Protein AF-0000000080837622 (afdb_homodimer)

Nearest PDB structures (foldseek):
  8ide-assembly1_B  TM=8.939E-01  e=3.812E-19  Pandoravirus salinus
  8ide-assembly1_A  TM=8.794E-01  e=2.009E-17  Pandoravirus salinus
  3dbh-assembly1_C  TM=8.731E-01  e=9.659E-10  Homo sapiens
  1tt5-assembly2_C  TM=8.627E-01  e=1.672E-09  Homo sapiens
  3dbl-assembly3_E  TM=7.965E-01  e=8.044E-10  Homo sapiens

pLDDT: mean 95.87, std 9.24, range [47.38, 99.0]

Organism: Fusobacterium vincentii (NCBI:txid155615)

Structure (mmCIF, N/CA/C/O backbone):
data_AF-0000000080837622-model_v1
#
loop_
_entity.id
_entity.type
_entity.pdbx_description
1 polymer 'ThiF family adenylyltransferase'
#
loop_
_atom_site.group_PDB
_atom_site.id
_atom_site.type_symbol
_atom_site.label_atom_id
_atom_site.label_alt_id
_atom_site.label_comp_id
_atom_site.label_asym_id
_atom_site.label_entity_id
_atom_site.label_seq_id
_atom_site.pdbx_PDB_ins_code
_atom_site.Cartn_x
_atom_site.Cartn_y
_atom_site.Cartn_z
_atom_site.occupancy
_atom_site.B_iso_or_equiv
_atom_site.auth_seq_id
_atom_site.auth_comp_id
_atom_site.auth_asym_id
_atom_site.auth_atom_id
_atom_site.pdbx_PDB_model_num
ATOM 1 N N . MET A 1 1 ? -20.75 8.914 -7.281 1 78.5 1 MET A N 1
ATOM 2 C CA . MET A 1 1 ? -20.172 8.602 -5.98 1 78.5 1 MET A CA 1
ATOM 3 C C . MET A 1 1 ? -19.578 7.199 -5.973 1 78.5 1 MET A C 1
ATOM 5 O O . MET A 1 1 ? -20.219 6.25 -6.426 1 78.5 1 MET A O 1
ATOM 9 N N . PHE A 1 2 ? -18.297 7.012 -5.652 1 94.56 2 PHE A N 1
ATOM 10 C CA . PHE A 1 2 ? -17.641 5.719 -5.773 1 94.56 2 PHE A CA 1
ATOM 11 C C . PHE A 1 2 ? -17.281 5.16 -4.398 1 94.56 2 PHE A C 1
ATOM 13 O O . PHE A 1 2 ? -16.406 4.312 -4.273 1 94.56 2 PHE A O 1
ATOM 20 N N . LEU A 1 3 ? -18.062 5.555 -3.404 1 96.19 3 LEU A N 1
ATOM 21 C CA . LEU A 1 3 ? -17.688 5.223 -2.035 1 96.19 3 LEU A CA 1
ATOM 22 C C . LEU A 1 3 ? -18.656 4.203 -1.438 1 96.19 3 LEU A C 1
ATOM 24 O O . LEU A 1 3 ? -18.766 4.098 -0.216 1 96.19 3 LEU A O 1
ATOM 28 N N . GLN A 1 4 ? -19.312 3.471 -2.281 1 94.25 4 GLN A N 1
ATOM 29 C CA . GLN A 1 4 ? -20.328 2.531 -1.816 1 94.25 4 GLN A CA 1
ATOM 30 C C . GLN A 1 4 ? -19.734 1.498 -0.868 1 94.25 4 GLN A C 1
ATOM 32 O O . GLN A 1 4 ? -20.281 1.233 0.202 1 94.25 4 GLN A O 1
ATOM 37 N N . ARG A 1 5 ? -18.594 0.942 -1.232 1 95.44 5 ARG A N 1
ATOM 38 C CA . ARG A 1 5 ? -17.969 -0.094 -0.414 1 95.44 5 ARG A CA 1
ATOM 39 C C . ARG A 1 5 ? -17.406 0.494 0.874 1 95.44 5 ARG A C 1
ATOM 41 O O . ARG A 1 5 ? -17.406 -0.163 1.918 1 95.44 5 ARG A O 1
ATOM 48 N N . THR A 1 6 ? -16.922 1.707 0.803 1 97.5 6 THR A N 1
ATOM 49 C CA . THR A 1 6 ? -16.453 2.396 1.996 1 97.5 6 THR A CA 1
ATOM 50 C C . THR A 1 6 ? -17.594 2.662 2.963 1 97.5 6 THR A C 1
ATOM 52 O O . THR A 1 6 ? -17.453 2.469 4.172 1 97.5 6 THR A O 1
ATOM 55 N N . GLU A 1 7 ? -18.703 3.045 2.439 1 96.31 7 GLU A N 1
ATOM 56 C CA . GLU A 1 7 ? -19.875 3.365 3.242 1 96.31 7 GLU A CA 1
ATOM 57 C C . GLU A 1 7 ? -20.375 2.145 4.012 1 96.31 7 GLU A C 1
ATOM 59 O O . GLU A 1 7 ? -20.828 2.266 5.148 1 96.31 7 GLU A O 1
ATOM 64 N N . LEU A 1 8 ? -20.281 1.002 3.402 1 95 8 LEU A N 1
ATOM 65 C CA . LEU A 1 8 ? -20.672 -0.233 4.066 1 95 8 LEU A CA 1
ATOM 66 C C . LEU A 1 8 ? -19.812 -0.486 5.301 1 95 8 LEU A C 1
ATOM 68 O O . LEU A 1 8 ? -20.266 -1.119 6.258 1 95 8 LEU A O 1
ATOM 72 N N . LEU A 1 9 ? -18.672 0.084 5.281 1 96.62 9 LEU A N 1
ATOM 73 C CA . LEU A 1 9 ? -17.719 -0.195 6.344 1 96.62 9 LEU A CA 1
ATOM 74 C C . LEU A 1 9 ? -17.812 0.843 7.457 1 96.62 9 LEU A C 1
ATOM 76 O O . LEU A 1 9 ? -17.766 0.498 8.641 1 96.62 9 LEU A O 1
ATOM 80 N N . ILE A 1 10 ? -18 2.156 7.043 1 97.44 10 ILE A N 1
ATOM 81 C CA . ILE A 1 10 ? -17.844 3.178 8.07 1 97.44 10 ILE A CA 1
ATOM 82 C C . ILE A 1 10 ? -19.156 3.953 8.227 1 97.44 10 ILE A C 1
ATOM 84 O O . ILE A 1 10 ? -19.297 4.766 9.148 1 97.44 10 ILE A O 1
ATOM 88 N N . GLY A 1 11 ? -20.094 3.777 7.375 1 95.56 11 GLY A N 1
ATOM 89 C CA . GLY A 1 11 ? -21.406 4.398 7.48 1 95.56 11 GLY A CA 1
ATOM 90 C C . GLY A 1 11 ? -21.5 5.727 6.75 1 95.56 11 GLY A C 1
ATOM 91 O O . GLY A 1 11 ? -20.484 6.379 6.516 1 95.56 11 GLY A O 1
ATOM 92 N N . SER A 1 12 ? -22.703 6.145 6.477 1 96.06 12 SER A N 1
ATOM 93 C CA . SER A 1 12 ? -22.953 7.352 5.695 1 96.06 12 SER A CA 1
ATOM 94 C C . SER A 1 12 ? -22.531 8.602 6.453 1 96.06 12 SER A C 1
ATOM 96 O O . SER A 1 12 ? -22.047 9.562 5.852 1 96.06 12 SER A O 1
ATOM 98 N N . ASP A 1 13 ? -22.734 8.586 7.727 1 97.38 13 ASP A N 1
ATOM 99 C CA . ASP A 1 13 ? -22.344 9.734 8.539 1 97.38 13 ASP A CA 1
ATOM 100 C C . ASP A 1 13 ? -20.844 10.016 8.422 1 97.38 13 ASP A C 1
ATOM 102 O O . ASP A 1 13 ? -20.438 11.172 8.297 1 97.38 13 ASP A O 1
ATOM 106 N N . ASN A 1 14 ? -20.141 8.984 8.414 1 98.12 14 ASN A N 1
ATOM 107 C CA . ASN A 1 14 ? -18.688 9.148 8.344 1 98.12 14 ASN A CA 1
ATOM 108 C C . ASN A 1 14 ? -18.234 9.539 6.941 1 98.12 14 ASN A C 1
ATOM 110 O O . ASN A 1 14 ? -17.25 10.266 6.781 1 98.12 14 ASN A O 1
ATOM 114 N N . ILE A 1 15 ? -18.953 9.07 5.945 1 98.19 15 ILE A N 1
ATOM 115 C CA . ILE A 1 15 ? -18.672 9.523 4.586 1 98.19 15 ILE A CA 1
ATOM 116 C C . ILE A 1 15 ? -18.859 11.039 4.504 1 98.19 15 ILE A C 1
ATOM 118 O O . ILE A 1 15 ? -18.031 11.742 3.91 1 98.19 15 ILE A O 1
ATOM 122 N N . GLU A 1 16 ? -19.859 11.508 5.109 1 98.38 16 GLU A N 1
ATOM 123 C CA . GLU A 1 16 ? -20.125 12.945 5.117 1 98.38 16 GLU A CA 1
ATOM 124 C C . GLU A 1 16 ? -19.062 13.695 5.895 1 98.38 16 GLU A C 1
ATOM 126 O O . GLU A 1 16 ? -18.609 14.766 5.469 1 98.38 16 GLU A O 1
ATOM 131 N N . LYS A 1 17 ? -18.672 13.125 6.988 1 98.69 17 LYS A N 1
ATOM 132 C CA . LYS A 1 17 ? -17.609 13.742 7.766 1 98.69 17 LYS A CA 1
ATOM 133 C C . LYS A 1 17 ? -16.328 13.875 6.934 1 98.69 17 LYS A C 1
ATOM 135 O O . LYS A 1 17 ? -15.688 14.93 6.941 1 98.69 17 LYS A O 1
ATOM 140 N N . LEU A 1 18 ? -16 12.875 6.25 1 98.81 18 LEU A N 1
ATOM 141 C CA . LEU A 1 18 ? -14.797 12.891 5.426 1 98.81 18 LEU A CA 1
ATOM 142 C C . LEU A 1 18 ? -14.914 13.914 4.297 1 98.81 18 LEU A C 1
ATOM 144 O O . LEU A 1 18 ? -13.961 14.641 4.008 1 98.81 18 LEU A O 1
ATOM 148 N N . LYS A 1 19 ? -16 13.945 3.693 1 98.5 19 LYS A N 1
ATOM 149 C CA . LYS A 1 19 ? -16.266 14.883 2.602 1 98.5 19 LYS A CA 1
ATOM 150 C C . LYS A 1 19 ? -16.047 16.328 3.049 1 98.5 19 LYS A C 1
ATOM 152 O O . LYS A 1 19 ? -15.594 17.156 2.264 1 98.5 19 LYS A O 1
ATOM 157 N N . ASN A 1 20 ? -16.25 16.547 4.277 1 98.56 20 ASN A N 1
ATOM 158 C CA . ASN A 1 20 ? -16.188 17.906 4.805 1 98.56 20 ASN A CA 1
ATOM 159 C C . ASN A 1 20 ? -14.867 18.172 5.523 1 98.56 20 ASN A C 1
ATOM 161 O O . ASN A 1 20 ? -14.625 19.281 6.004 1 98.56 20 ASN A O 1
ATOM 165 N N . SER A 1 21 ? -14.078 17.219 5.617 1 98.81 21 SER A N 1
ATOM 166 C CA . SER A 1 21 ? -12.812 17.344 6.332 1 98.81 21 SER A CA 1
ATOM 167 C C . SER A 1 21 ? -11.734 17.953 5.434 1 98.81 21 SER A C 1
ATOM 169 O O . SER A 1 21 ? -11.766 17.781 4.215 1 98.81 21 SER A O 1
ATOM 171 N N . ASN A 1 22 ? -10.828 18.688 6.066 1 98.88 22 ASN A N 1
ATOM 172 C CA . ASN A 1 22 ? -9.711 19.359 5.414 1 98.88 22 ASN A CA 1
ATOM 173 C C . ASN A 1 22 ? -8.367 18.812 5.914 1 98.88 22 ASN A C 1
ATOM 175 O O . ASN A 1 22 ? -8.008 19.031 7.074 1 98.88 22 ASN A O 1
ATOM 179 N N . VAL A 1 23 ? -7.648 18.141 5 1 98.94 23 VAL A N 1
ATOM 180 C CA . VAL A 1 23 ? -6.387 17.516 5.367 1 98.94 23 VAL A CA 1
ATOM 181 C C . VAL A 1 23 ? -5.254 18.094 4.523 1 98.94 23 VAL A C 1
ATOM 183 O O . VAL A 1 23 ? -5.426 18.344 3.33 1 98.94 23 VAL A O 1
ATOM 186 N N . ILE A 1 24 ? -4.09 18.344 5.121 1 99 24 ILE A N 1
ATOM 187 C CA . ILE A 1 24 ? -2.906 18.781 4.383 1 99 24 ILE A CA 1
ATOM 188 C C . ILE A 1 24 ? -1.795 17.734 4.551 1 99 24 ILE A C 1
ATOM 190 O O . ILE A 1 24 ? -1.543 17.266 5.664 1 99 24 ILE A O 1
ATOM 194 N N . VAL A 1 25 ? -1.208 17.344 3.443 1 99 25 VAL A N 1
ATOM 195 C CA . VAL A 1 25 ? -0.14 16.344 3.434 1 99 25 VAL A CA 1
ATOM 196 C C . VAL A 1 25 ? 1.164 16.984 2.973 1 99 25 VAL A C 1
ATOM 198 O O . VAL A 1 25 ? 1.236 17.547 1.873 1 99 25 VAL A O 1
ATOM 201 N N . PHE A 1 26 ? 2.209 16.891 3.822 1 98.94 26 PHE A N 1
ATOM 202 C CA . PHE A 1 26 ? 3.535 17.391 3.488 1 98.94 26 PHE A CA 1
ATOM 203 C C . PHE A 1 26 ? 4.453 16.25 3.041 1 98.94 26 PHE A C 1
ATOM 205 O O . PHE A 1 26 ? 4.75 15.352 3.818 1 98.94 26 PHE A O 1
ATOM 212 N N . GLY A 1 27 ? 4.984 16.344 1.796 1 98.81 27 GLY A N 1
ATOM 213 C CA . GLY A 1 27 ? 5.801 15.297 1.208 1 98.81 27 GLY A CA 1
ATOM 214 C C . GLY A 1 27 ? 5.008 14.336 0.347 1 98.81 27 GLY A C 1
ATOM 215 O O . GLY A 1 27 ? 4.02 13.758 0.804 1 98.81 27 GLY A O 1
ATOM 216 N N . LEU A 1 28 ? 5.516 14.133 -0.893 1 98.81 28 LEU A N 1
ATOM 217 C CA . LEU A 1 28 ? 4.793 13.273 -1.824 1 98.81 28 LEU A CA 1
ATOM 218 C C . LEU A 1 28 ? 5.703 12.172 -2.359 1 98.81 28 LEU A C 1
ATOM 220 O O . LEU A 1 28 ? 5.586 11.773 -3.52 1 98.81 28 LEU A O 1
ATOM 224 N N . GLY A 1 29 ? 6.664 11.75 -1.532 1 98.25 29 GLY A N 1
ATOM 225 C CA . GLY A 1 29 ? 7.496 10.617 -1.888 1 98.25 29 GLY A CA 1
ATOM 226 C C . GLY A 1 29 ? 6.773 9.289 -1.771 1 98.25 29 GLY A C 1
ATOM 227 O O . GLY A 1 29 ? 5.582 9.195 -2.08 1 98.25 29 GLY A O 1
ATOM 228 N N . GLY A 1 30 ? 7.531 8.242 -1.41 1 98.56 30 GLY A N 1
ATOM 229 C CA . GLY A 1 30 ? 6.969 6.906 -1.289 1 98.56 30 GLY A CA 1
ATOM 230 C C . GLY A 1 30 ? 5.902 6.805 -0.215 1 98.56 30 GLY A C 1
ATOM 231 O O . GLY A 1 30 ? 4.938 6.051 -0.361 1 98.56 30 GLY A O 1
ATOM 232 N N . VAL A 1 31 ? 6.059 7.57 0.816 1 98.88 31 VAL A N 1
ATOM 233 C CA . VAL A 1 31 ? 5.125 7.539 1.938 1 98.88 31 VAL A CA 1
ATOM 234 C C . VAL A 1 31 ? 3.951 8.477 1.663 1 98.88 31 VAL A C 1
ATOM 236 O O . VAL A 1 31 ? 2.799 8.039 1.617 1 98.88 31 VAL A O 1
ATOM 239 N N . GLY A 1 32 ? 4.246 9.68 1.389 1 98.94 32 GLY A N 1
ATOM 240 C CA . GLY A 1 32 ? 3.211 10.68 1.211 1 98.94 32 GLY A CA 1
ATOM 241 C C . GLY A 1 32 ? 2.34 10.438 -0.005 1 98.94 32 GLY A C 1
ATOM 242 O O . GLY A 1 32 ? 1.136 10.695 0.024 1 98.94 32 GLY A O 1
ATOM 243 N N . GLY A 1 33 ? 2.963 9.977 -1.055 1 98.88 33 GLY A N 1
ATOM 244 C CA . GLY A 1 33 ? 2.186 9.625 -2.232 1 98.88 33 GLY A CA 1
ATOM 245 C C . GLY A 1 33 ? 1.138 8.562 -1.96 1 98.88 33 GLY A C 1
ATOM 246 O O . GLY A 1 33 ? -0.008 8.688 -2.398 1 98.88 33 GLY A O 1
ATOM 247 N N . ALA A 1 34 ? 1.541 7.547 -1.244 1 98.94 34 ALA A N 1
ATOM 248 C CA . ALA A 1 34 ? 0.615 6.477 -0.887 1 98.94 34 ALA A CA 1
ATOM 249 C C . ALA A 1 34 ? -0.464 6.98 0.067 1 98.94 34 ALA A C 1
ATOM 251 O O . ALA A 1 34 ? -1.616 6.543 -0.004 1 98.94 34 ALA A O 1
ATOM 252 N N . THR A 1 35 ? -0.105 7.852 0.961 1 99 35 THR A N 1
ATOM 253 C CA . THR A 1 35 ? -1.07 8.453 1.873 1 99 35 THR A CA 1
ATOM 254 C C . THR A 1 35 ? -2.156 9.195 1.098 1 99 35 THR A C 1
ATOM 256 O O . THR A 1 35 ? -3.348 8.977 1.326 1 99 35 THR A O 1
ATOM 259 N N . VAL A 1 36 ? -1.725 9.992 0.187 1 99 36 VAL A N 1
ATOM 260 C CA . VAL A 1 36 ? -2.637 10.797 -0.619 1 99 36 VAL A CA 1
ATOM 261 C C . VAL A 1 36 ? -3.562 9.883 -1.419 1 99 36 VAL A C 1
ATOM 263 O O . VAL A 1 36 ? -4.777 10.094 -1.456 1 99 36 VAL A O 1
ATOM 266 N N . GLU A 1 37 ? -2.963 8.875 -2.004 1 98.94 37 GLU A N 1
ATOM 267 C CA . GLU A 1 37 ? -3.74 7.887 -2.744 1 98.94 37 GLU A CA 1
ATOM 268 C C . GLU A 1 37 ? -4.867 7.316 -1.887 1 98.94 37 GLU A C 1
ATOM 270 O O . GLU A 1 37 ? -6.016 7.258 -2.322 1 98.94 37 GLU A O 1
ATOM 275 N N . ALA A 1 38 ? -4.539 6.949 -0.725 1 98.94 38 ALA A N 1
ATOM 276 C CA . ALA A 1 38 ? -5.496 6.297 0.166 1 98.94 38 ALA A CA 1
ATOM 277 C C . ALA A 1 38 ? -6.559 7.277 0.65 1 98.94 38 ALA A C 1
ATOM 279 O O . ALA A 1 38 ? -7.738 6.934 0.736 1 98.94 38 ALA A O 1
ATOM 280 N N . LEU A 1 39 ? -6.16 8.477 0.978 1 98.94 39 LEU A N 1
ATOM 281 C CA . LEU A 1 39 ? -7.098 9.484 1.47 1 98.94 39 LEU A CA 1
ATOM 282 C C . LEU A 1 39 ? -8.125 9.828 0.402 1 98.94 39 LEU A C 1
ATOM 284 O O . LEU A 1 39 ? -9.328 9.898 0.69 1 98.94 39 LEU A O 1
ATOM 288 N N . VAL A 1 40 ? -7.641 10.008 -0.808 1 98.94 40 VAL A N 1
ATOM 289 C CA . VAL A 1 40 ? -8.516 10.367 -1.916 1 98.94 40 VAL A CA 1
ATOM 290 C C . VAL A 1 40 ? -9.547 9.266 -2.143 1 98.94 40 VAL A C 1
ATOM 292 O O . VAL A 1 40 ? -10.742 9.539 -2.252 1 98.94 40 VAL A O 1
ATOM 295 N N . ARG A 1 41 ? -9.102 8.094 -2.121 1 98.94 41 ARG A N 1
ATOM 296 C CA . ARG A 1 41 ? -9.969 6.957 -2.4 1 98.94 41 ARG A CA 1
ATOM 297 C C . ARG A 1 41 ? -10.898 6.68 -1.227 1 98.94 41 ARG A C 1
ATOM 299 O O . ARG A 1 41 ? -11.945 6.039 -1.393 1 98.94 41 ARG A O 1
ATOM 306 N N . ALA A 1 42 ? -10.523 7.168 -0.052 1 98.75 42 ALA A N 1
ATOM 307 C CA . ALA A 1 42 ? -11.359 6.977 1.13 1 98.75 42 ALA A CA 1
ATOM 308 C C . ALA A 1 42 ? -12.484 8.008 1.182 1 98.75 42 ALA A C 1
ATOM 310 O O . ALA A 1 42 ? -13.438 7.855 1.944 1 98.75 42 ALA A O 1
ATOM 311 N N . GLY A 1 43 ? -12.281 9.125 0.418 1 98.62 43 GLY A N 1
ATOM 312 C CA . GLY A 1 43 ? -13.398 10.047 0.322 1 98.62 43 GLY A CA 1
ATOM 313 C C . GLY A 1 43 ? -13.141 11.383 0.998 1 98.62 43 GLY A C 1
ATOM 314 O O . GLY A 1 43 ? -14.07 12.117 1.318 1 98.62 43 GLY A O 1
ATOM 315 N N . ILE A 1 44 ? -11.906 11.688 1.263 1 98.81 44 ILE A N 1
ATOM 316 C CA . ILE A 1 44 ? -11.602 13.023 1.762 1 98.81 44 ILE A CA 1
ATOM 317 C C . ILE A 1 44 ? -12.094 14.07 0.764 1 98.81 44 ILE A C 1
ATOM 319 O O . ILE A 1 44 ? -11.883 13.938 -0.443 1 98.81 44 ILE A O 1
ATOM 323 N N . GLY A 1 45 ? -12.695 15.133 1.286 1 98.69 45 GLY A N 1
ATOM 324 C CA . GLY A 1 45 ? -13.297 16.109 0.389 1 98.69 45 GLY A CA 1
ATOM 325 C C . GLY A 1 45 ? -12.391 17.281 0.087 1 98.69 45 GLY A C 1
ATOM 326 O O . GLY A 1 45 ? -12.484 17.891 -0.983 1 98.69 45 GLY A O 1
ATOM 327 N N . ASN A 1 46 ? -11.633 17.688 1.068 1 98.94 46 ASN A N 1
ATOM 328 C CA . ASN A 1 46 ? -10.688 18.797 0.932 1 98.94 46 ASN A CA 1
ATOM 329 C C . ASN A 1 46 ? -9.266 18.344 1.246 1 98.94 46 ASN A C 1
ATOM 331 O O . ASN A 1 46 ? -8.984 17.859 2.344 1 98.94 46 ASN A O 1
ATOM 335 N N . LEU A 1 47 ? -8.391 18.562 0.271 1 98.94 47 LEU A N 1
ATOM 336 C CA . LEU A 1 47 ? -7.031 18.062 0.397 1 98.94 47 LEU A CA 1
ATOM 337 C C . LEU A 1 47 ? -6.02 19.094 -0.099 1 98.94 47 LEU A C 1
ATOM 339 O O . LEU A 1 47 ? -6.211 19.688 -1.156 1 98.94 47 LEU A O 1
ATOM 343 N N . SER A 1 48 ? -5.016 19.359 0.7 1 98.94 48 SER A N 1
ATOM 344 C CA . SER A 1 48 ? -3.85 20.141 0.288 1 98.94 48 SER A CA 1
ATOM 345 C C . SER A 1 48 ? -2.598 19.266 0.242 1 98.94 48 SER A C 1
ATOM 347 O O . SER A 1 48 ? -2.367 18.453 1.142 1 98.94 48 SER A O 1
ATOM 349 N N . ILE A 1 49 ? -1.874 19.422 -0.853 1 98.94 49 ILE A N 1
ATOM 350 C CA . ILE A 1 49 ? -0.646 18.641 -0.994 1 98.94 49 ILE A CA 1
ATOM 351 C C . ILE A 1 49 ? 0.545 19.578 -1.146 1 98.94 49 ILE A C 1
ATOM 353 O O . ILE A 1 49 ? 0.444 20.625 -1.806 1 98.94 49 ILE A O 1
ATOM 357 N N . VAL A 1 50 ? 1.666 19.219 -0.483 1 98.94 50 VAL A N 1
ATOM 358 C CA . VAL A 1 50 ? 2.857 20.062 -0.448 1 98.94 50 VAL A CA 1
ATOM 359 C C . VAL A 1 50 ? 4.086 19.234 -0.827 1 98.94 50 VAL A C 1
ATOM 361 O O . VAL A 1 50 ? 4.391 18.234 -0.178 1 98.94 50 VAL A O 1
ATOM 364 N N . ASP A 1 51 ? 4.762 19.609 -1.768 1 98.81 51 ASP A N 1
ATOM 365 C CA . ASP A 1 51 ? 6.043 19.047 -2.186 1 98.81 51 ASP A CA 1
ATOM 366 C C . ASP A 1 51 ? 6.781 20 -3.119 1 98.81 51 ASP A C 1
ATOM 368 O O . ASP A 1 51 ? 6.152 20.766 -3.855 1 98.81 51 ASP A O 1
ATOM 372 N N . PHE A 1 52 ? 8.133 19.922 -3.148 1 98.25 52 PHE A N 1
ATOM 373 C CA . PHE A 1 52 ? 8.883 20.875 -3.959 1 98.25 52 PHE A CA 1
ATOM 374 C C . PHE A 1 52 ? 9.734 20.156 -4.996 1 98.25 52 PHE A C 1
ATOM 376 O O . PHE A 1 52 ? 10.375 20.781 -5.836 1 98.25 52 PHE A O 1
ATOM 383 N N . ASP A 1 53 ? 9.781 18.828 -4.949 1 97.88 53 ASP A N 1
ATOM 384 C CA . ASP A 1 53 ? 10.672 18.047 -5.801 1 97.88 53 ASP A CA 1
ATOM 385 C C . ASP A 1 53 ? 10.023 17.75 -7.148 1 97.88 53 ASP A C 1
ATOM 387 O O . ASP A 1 53 ? 8.805 17.844 -7.293 1 97.88 53 ASP A O 1
ATOM 391 N N . THR A 1 54 ? 10.906 17.406 -8.023 1 98.62 54 THR A N 1
ATOM 392 C CA . THR A 1 54 ? 10.492 16.812 -9.289 1 98.62 54 THR A CA 1
ATOM 393 C C . THR A 1 54 ? 10.672 15.297 -9.258 1 98.62 54 THR A C 1
ATOM 395 O O . THR A 1 54 ? 11.453 14.773 -8.461 1 98.62 54 THR A O 1
ATOM 398 N N . VAL A 1 55 ? 9.906 14.641 -10.102 1 98.5 55 VAL A N 1
ATOM 399 C CA . VAL A 1 55 ? 10 13.188 -10.188 1 98.5 55 VAL A CA 1
ATOM 400 C C . VAL A 1 55 ? 11.359 12.797 -10.766 1 98.5 55 VAL A C 1
ATOM 402 O O . VAL A 1 55 ? 11.797 13.352 -11.773 1 98.5 55 VAL A O 1
ATOM 405 N N . ASP A 1 56 ? 11.984 11.891 -10.07 1 97.31 56 ASP A N 1
ATOM 406 C CA . ASP A 1 56 ? 13.266 11.336 -10.508 1 97.31 56 ASP A CA 1
ATOM 407 C C . ASP A 1 56 ? 13.125 9.859 -10.875 1 97.31 56 ASP A C 1
ATOM 409 O O . ASP A 1 56 ? 12.289 9.156 -10.312 1 97.31 56 ASP A O 1
ATOM 413 N N . LYS A 1 57 ? 13.977 9.445 -11.758 1 96.62 57 LYS A N 1
ATOM 414 C CA . LYS A 1 57 ? 13.953 8.055 -12.188 1 96.62 57 LYS A CA 1
ATOM 415 C C . LYS A 1 57 ? 14.109 7.109 -11 1 96.62 57 LYS A C 1
ATOM 417 O O . LYS A 1 57 ? 13.523 6.023 -10.984 1 96.62 57 LYS A O 1
ATOM 422 N N . THR A 1 58 ? 14.883 7.531 -9.977 1 95.38 58 THR A N 1
ATOM 423 C CA . THR A 1 58 ? 15.148 6.691 -8.812 1 95.38 58 THR A CA 1
ATOM 424 C C . THR A 1 58 ? 13.883 6.535 -7.965 1 95.38 58 THR A C 1
ATOM 426 O O . THR A 1 58 ? 13.836 5.695 -7.062 1 95.38 58 THR A O 1
ATOM 429 N N . ASN A 1 59 ? 12.828 7.324 -8.266 1 97.5 59 ASN A N 1
ATOM 430 C CA . ASN A 1 59 ? 11.578 7.262 -7.52 1 97.5 59 ASN A CA 1
ATOM 431 C C . ASN A 1 59 ? 10.68 6.133 -8.016 1 97.5 59 ASN A C 1
ATOM 433 O O . ASN A 1 59 ? 9.719 5.75 -7.34 1 97.5 59 ASN A O 1
ATOM 437 N N . LEU A 1 60 ? 10.977 5.555 -9.172 1 98.19 60 LEU A N 1
ATOM 438 C CA . LEU A 1 60 ? 10.133 4.578 -9.844 1 98.19 60 LEU A CA 1
ATOM 439 C C . LEU A 1 60 ? 9.961 3.324 -8.992 1 98.19 60 LEU A C 1
ATOM 441 O O . LEU A 1 60 ? 8.93 2.652 -9.07 1 98.19 60 LEU A O 1
ATOM 445 N N . ASN A 1 61 ? 10.891 3.084 -8.125 1 97.94 61 ASN A N 1
ATOM 446 C CA . ASN A 1 61 ? 10.875 1.813 -7.406 1 97.94 61 ASN A CA 1
ATOM 447 C C . ASN A 1 61 ? 9.859 1.824 -6.27 1 97.94 61 ASN A C 1
ATOM 449 O O . ASN A 1 61 ? 9.523 0.772 -5.719 1 97.94 61 ASN A O 1
ATOM 453 N N . ARG A 1 62 ? 9.344 3.104 -5.969 1 98.31 62 ARG A N 1
ATOM 454 C CA . ARG A 1 62 ? 8.523 3.002 -4.766 1 98.31 62 ARG A CA 1
ATOM 455 C C . ARG A 1 62 ? 7.457 4.094 -4.734 1 98.31 62 ARG A C 1
ATOM 457 O O . ARG A 1 62 ? 6.559 4.066 -3.889 1 98.31 62 ARG A O 1
ATOM 464 N N . GLN A 1 63 ? 7.512 5.102 -5.539 1 98.75 63 GLN A N 1
ATOM 465 C CA . GLN A 1 63 ? 6.562 6.207 -5.469 1 98.75 63 GLN A CA 1
ATOM 466 C C . GLN A 1 63 ? 5.402 6 -6.438 1 98.75 63 GLN A C 1
ATOM 468 O O . GLN A 1 63 ? 5.602 5.957 -7.652 1 98.75 63 GLN A O 1
ATOM 473 N N . ILE A 1 64 ? 4.219 5.977 -5.965 1 98.75 64 ILE A N 1
ATOM 474 C CA . ILE A 1 64 ? 3.02 5.57 -6.688 1 98.75 64 ILE A CA 1
ATOM 475 C C . ILE A 1 64 ? 2.756 6.543 -7.836 1 98.75 64 ILE A C 1
ATOM 477 O O . ILE A 1 64 ? 2.217 6.152 -8.875 1 98.75 64 ILE A O 1
ATOM 481 N N . ILE A 1 65 ? 3.174 7.75 -7.773 1 98.56 65 ILE A N 1
ATOM 482 C CA . ILE A 1 65 ? 2.85 8.758 -8.781 1 98.56 65 ILE A CA 1
ATOM 483 C C . ILE A 1 65 ? 3.834 8.656 -9.945 1 98.56 65 ILE A C 1
ATOM 485 O O . ILE A 1 65 ? 3.629 9.273 -10.992 1 98.56 65 ILE A O 1
ATOM 489 N N . THR A 1 66 ? 4.848 7.91 -9.805 1 98.69 66 THR A N 1
ATOM 490 C CA . THR A 1 66 ? 5.961 7.953 -10.742 1 98.69 66 THR A CA 1
ATOM 491 C C . THR A 1 66 ? 5.785 6.906 -11.836 1 98.69 66 THR A C 1
ATOM 493 O O . THR A 1 66 ? 5.598 5.723 -11.547 1 98.69 66 THR A O 1
ATOM 496 N N . THR A 1 67 ? 5.812 7.297 -13.047 1 98.62 67 THR A N 1
ATOM 497 C CA . THR A 1 67 ? 5.914 6.488 -14.258 1 98.62 67 THR A CA 1
ATOM 498 C C . THR A 1 67 ? 6.988 7.043 -15.188 1 98.62 67 THR A C 1
ATOM 500 O O . THR A 1 67 ? 7.547 8.117 -14.93 1 98.62 67 THR A O 1
ATOM 503 N N . GLN A 1 68 ? 7.297 6.352 -16.234 1 98.56 68 GLN A N 1
ATOM 504 C CA . GLN A 1 68 ? 8.328 6.77 -17.188 1 98.56 68 GLN A CA 1
ATOM 505 C C . GLN A 1 68 ? 8.023 8.156 -17.75 1 98.56 68 GLN A C 1
ATOM 507 O O . GLN A 1 68 ? 8.922 8.984 -17.891 1 98.56 68 GLN A O 1
ATOM 512 N N . SER A 1 69 ? 6.84 8.492 -17.984 1 98.44 69 SER A N 1
ATOM 513 C CA . SER A 1 69 ? 6.453 9.656 -18.781 1 98.44 69 SER A CA 1
ATOM 514 C C . SER A 1 69 ? 6.461 10.922 -17.938 1 98.44 69 SER A C 1
ATOM 516 O O . SER A 1 69 ? 6.406 12.031 -18.469 1 98.44 69 SER A O 1
ATOM 518 N N . VAL A 1 70 ? 6.531 10.75 -16.625 1 98.62 70 VAL A N 1
ATOM 519 C CA . VAL A 1 70 ? 6.355 11.953 -15.82 1 98.62 70 VAL A CA 1
ATOM 520 C C . VAL A 1 70 ? 7.68 12.336 -15.164 1 98.62 70 VAL A C 1
ATOM 522 O O . VAL A 1 70 ? 7.73 13.25 -14.344 1 98.62 70 VAL A O 1
ATOM 525 N N . ILE A 1 71 ? 8.695 11.648 -15.523 1 98.31 71 ILE A N 1
ATOM 526 C CA . ILE A 1 71 ? 10.023 12 -15.016 1 98.31 71 ILE A CA 1
ATOM 527 C C . ILE A 1 71 ? 10.312 13.469 -15.312 1 98.31 71 ILE A C 1
ATOM 529 O O . ILE A 1 71 ? 10.008 13.961 -16.406 1 98.31 71 ILE A O 1
ATOM 533 N N . ASP A 1 72 ? 10.805 14.25 -14.281 1 98.56 72 ASP A N 1
ATOM 534 C CA . ASP A 1 72 ? 11.242 15.648 -14.336 1 98.56 72 ASP A CA 1
ATOM 535 C C . ASP A 1 72 ? 10.055 16.594 -14.18 1 98.56 72 ASP A C 1
ATOM 537 O O . 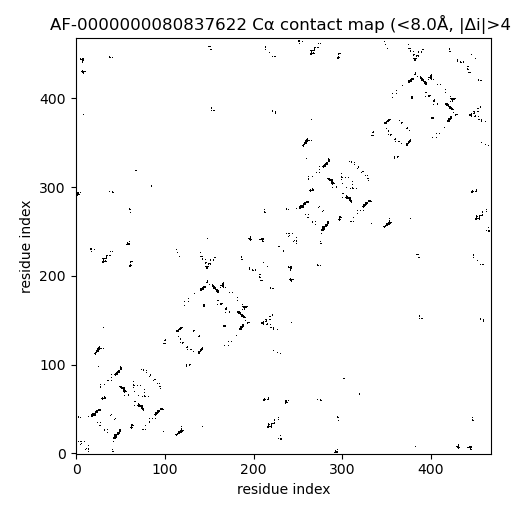ASP A 1 72 ? 10.234 17.812 -14.18 1 98.56 72 ASP A O 1
ATOM 541 N N . LYS A 1 73 ? 8.875 16.078 -14.047 1 98.88 73 LYS A N 1
ATOM 542 C CA . LYS A 1 73 ? 7.723 16.906 -13.742 1 98.88 73 LYS A CA 1
ATOM 543 C C . LYS A 1 73 ? 7.609 17.156 -12.234 1 98.88 73 LYS A C 1
ATOM 545 O O . LYS A 1 73 ? 8.023 16.312 -11.43 1 98.88 73 LYS A O 1
ATOM 550 N N . PRO A 1 74 ? 7.074 18.281 -11.891 1 98.88 74 PRO A N 1
ATOM 551 C CA . PRO A 1 74 ? 6.852 18.5 -10.461 1 98.88 74 PRO A CA 1
ATOM 552 C C . PRO A 1 74 ? 5.957 17.422 -9.836 1 98.88 74 PRO A C 1
ATOM 554 O O . PRO A 1 74 ? 4.902 17.094 -10.383 1 98.88 74 PRO A O 1
ATOM 557 N N . LYS A 1 75 ? 6.383 16.906 -8.688 1 98.81 75 LYS A N 1
ATOM 558 C CA . LYS A 1 75 ? 5.621 15.836 -8.031 1 98.81 75 LYS A CA 1
ATOM 559 C C . LYS A 1 75 ? 4.188 16.281 -7.758 1 98.81 75 LYS A C 1
ATOM 561 O O . LYS A 1 75 ? 3.25 15.492 -7.922 1 98.81 75 LYS A O 1
ATOM 566 N N . VAL A 1 76 ? 3.986 17.531 -7.391 1 98.94 76 VAL A N 1
ATOM 567 C CA . VAL A 1 76 ? 2.66 18 -7.004 1 98.94 76 VAL A CA 1
ATOM 568 C C . VAL A 1 76 ? 1.743 18.016 -8.227 1 98.94 76 VAL A C 1
ATOM 570 O O . VAL A 1 76 ? 0.541 17.766 -8.109 1 98.94 76 VAL A O 1
ATOM 573 N N . GLU A 1 77 ? 2.314 18.297 -9.359 1 98.88 77 GLU A N 1
ATOM 574 C CA . GLU A 1 77 ? 1.502 18.312 -10.57 1 98.88 77 GLU A CA 1
ATOM 575 C C . GLU A 1 77 ? 1.108 16.891 -10.992 1 98.88 77 GLU A C 1
ATOM 577 O O . GLU A 1 77 ? -0.023 16.672 -11.43 1 98.88 77 GLU A O 1
ATOM 582 N N . VAL A 1 78 ? 2.059 16.031 -10.914 1 98.94 78 VAL A N 1
ATOM 583 C CA . VAL A 1 78 ? 1.787 14.641 -11.227 1 98.94 78 VAL A CA 1
ATOM 584 C C . VAL A 1 78 ? 0.738 14.086 -10.266 1 98.94 78 VAL A C 1
ATOM 586 O O . VAL A 1 78 ? -0.198 13.398 -10.688 1 98.94 78 VAL A O 1
ATOM 589 N N . ALA A 1 79 ? 0.85 14.398 -8.984 1 98.94 79 ALA A N 1
ATOM 590 C CA . ALA A 1 79 ? -0.111 13.961 -7.977 1 98.94 79 ALA A CA 1
ATOM 591 C C . ALA A 1 79 ? -1.495 14.547 -8.25 1 98.94 79 ALA A C 1
ATOM 593 O O . ALA A 1 79 ? -2.504 13.844 -8.125 1 98.94 79 ALA A O 1
ATOM 594 N N . LYS A 1 80 ? -1.486 15.773 -8.594 1 98.94 80 LYS A N 1
ATOM 595 C CA . LYS A 1 80 ? -2.746 16.438 -8.906 1 98.94 80 LYS A CA 1
ATOM 596 C C . LYS A 1 80 ? -3.498 15.711 -10.016 1 98.94 80 LYS A C 1
ATOM 598 O O . LYS A 1 80 ? -4.691 15.438 -9.883 1 98.94 80 LYS A O 1
ATOM 603 N N . GLU A 1 81 ? -2.797 15.414 -11.055 1 98.88 81 GLU A N 1
ATOM 604 C CA . GLU A 1 81 ? -3.418 14.719 -12.18 1 98.88 81 GLU A CA 1
ATOM 605 C C . GLU A 1 81 ? -3.992 13.375 -11.75 1 98.88 81 GLU A C 1
ATOM 607 O O . GLU A 1 81 ? -5.117 13.031 -12.117 1 98.88 81 GLU A O 1
ATOM 612 N N . ARG A 1 82 ? -3.273 12.68 -10.961 1 98.81 82 ARG A N 1
ATOM 613 C CA . ARG A 1 82 ? -3.742 11.375 -10.508 1 98.81 82 ARG A CA 1
ATOM 614 C C . ARG A 1 82 ? -4.934 11.516 -9.562 1 98.81 82 ARG A C 1
ATOM 616 O O . ARG A 1 82 ? -5.934 10.812 -9.711 1 98.81 82 ARG A O 1
ATOM 623 N N . ILE A 1 83 ? -4.805 12.414 -8.664 1 98.94 83 ILE A N 1
ATOM 624 C CA . ILE A 1 83 ? -5.867 12.648 -7.695 1 98.94 83 ILE A CA 1
ATOM 625 C C . ILE A 1 83 ? -7.18 12.93 -8.43 1 98.94 83 ILE A C 1
ATOM 627 O O . ILE A 1 83 ? -8.203 12.297 -8.148 1 98.94 83 ILE A O 1
ATOM 631 N N . LEU A 1 84 ? -7.105 13.773 -9.398 1 98.88 84 LEU A N 1
ATOM 632 C CA . LEU A 1 84 ? -8.305 14.195 -10.109 1 98.88 84 LEU A CA 1
ATOM 633 C C . LEU A 1 84 ? -8.82 13.078 -11.016 1 98.88 84 LEU A C 1
ATOM 635 O O . LEU A 1 84 ? -10.016 13.023 -11.32 1 98.88 84 LEU A O 1
ATOM 639 N N . SER A 1 85 ? -7.914 12.219 -11.453 1 98.75 85 SER A N 1
ATOM 640 C CA . SER A 1 85 ? -8.336 11.07 -12.25 1 98.75 85 SER A CA 1
ATOM 641 C C . SER A 1 85 ? -9.125 10.078 -11.406 1 98.75 85 SER A C 1
ATOM 643 O O . SER A 1 85 ? -9.883 9.258 -11.938 1 98.75 85 SER A O 1
ATOM 645 N N . ILE A 1 86 ? -8.969 10.117 -10.094 1 98.75 86 ILE A N 1
ATOM 646 C CA . ILE A 1 86 ? -9.672 9.219 -9.18 1 98.75 86 ILE A CA 1
ATOM 647 C C . ILE A 1 86 ? -10.953 9.891 -8.688 1 98.75 86 ILE A C 1
ATOM 649 O O . ILE A 1 86 ? -12.039 9.312 -8.781 1 98.75 86 ILE A O 1
ATOM 653 N N . ASN A 1 87 ? -10.797 11.094 -8.211 1 98.62 87 ASN A N 1
ATOM 654 C CA . ASN A 1 87 ? -11.914 11.867 -7.676 1 98.62 87 ASN A CA 1
ATOM 655 C C . ASN A 1 87 ? -11.953 13.273 -8.266 1 98.62 87 ASN A C 1
ATOM 657 O O . ASN A 1 87 ? -11.398 14.211 -7.684 1 98.62 87 ASN A O 1
ATOM 661 N N . PRO A 1 88 ? -12.664 13.461 -9.305 1 98.25 88 PRO A N 1
ATOM 662 C CA . PRO A 1 88 ? -12.695 14.766 -9.969 1 98.25 88 PRO A CA 1
ATOM 663 C C . PRO A 1 88 ? -13.391 15.836 -9.133 1 98.25 88 PRO A C 1
ATOM 665 O O . PRO A 1 88 ? -13.25 17.031 -9.414 1 98.25 88 PRO A O 1
ATOM 668 N N . ASP A 1 89 ? -14.094 15.461 -8.102 1 97.56 89 ASP A N 1
ATOM 669 C CA . ASP A 1 89 ? -14.906 16.406 -7.332 1 97.56 89 ASP A CA 1
ATOM 670 C C . ASP A 1 89 ? -14.148 16.906 -6.105 1 97.56 89 ASP A C 1
ATOM 672 O O . ASP A 1 89 ? -14.641 17.766 -5.371 1 97.56 89 ASP A O 1
ATOM 676 N N . ILE A 1 90 ? -13.016 16.422 -5.852 1 98.75 90 ILE A N 1
ATOM 677 C CA . ILE A 1 90 ? -12.258 16.781 -4.66 1 98.75 90 ILE A CA 1
ATOM 678 C C . ILE A 1 90 ? -11.828 18.25 -4.75 1 98.75 90 ILE A C 1
ATOM 680 O O . ILE A 1 90 ? -11.492 18.734 -5.832 1 98.75 90 ILE A O 1
ATOM 684 N N . ASN A 1 91 ? -11.953 18.953 -3.613 1 98.88 91 ASN A N 1
ATOM 685 C CA . ASN A 1 91 ? -11.336 20.266 -3.508 1 98.88 91 ASN A CA 1
ATOM 686 C C . ASN A 1 91 ? -9.844 20.172 -3.201 1 98.88 91 ASN A C 1
ATOM 688 O O . ASN A 1 91 ? -9.453 19.906 -2.062 1 98.88 91 ASN A O 1
ATOM 692 N N . LEU A 1 92 ? -9.047 20.469 -4.227 1 98.94 92 LEU A N 1
ATOM 693 C CA . LEU A 1 92 ? -7.613 20.203 -4.125 1 98.94 92 LEU A CA 1
ATOM 694 C C . LEU A 1 92 ? -6.82 21.5 -4.168 1 98.94 92 LEU A C 1
ATOM 696 O O . LEU A 1 92 ? -7.031 22.344 -5.055 1 98.94 92 LEU A O 1
ATOM 700 N N . THR A 1 93 ? -5.973 21.703 -3.184 1 98.94 93 THR A N 1
ATOM 701 C CA . THR A 1 93 ? -4.996 22.781 -3.182 1 98.94 93 THR A CA 1
ATOM 702 C C . THR A 1 93 ? -3.582 22.234 -3.34 1 98.94 93 THR A C 1
ATOM 704 O O . THR A 1 93 ? -3.201 21.281 -2.662 1 98.94 93 THR A O 1
ATOM 707 N N . VAL A 1 94 ? -2.83 22.875 -4.215 1 98.88 94 VAL A N 1
ATOM 708 C CA . VAL A 1 94 ? -1.499 22.375 -4.543 1 98.88 94 VAL A CA 1
ATOM 709 C C . VAL A 1 94 ? -0.451 23.438 -4.176 1 98.88 94 VAL A C 1
ATOM 711 O O . VAL A 1 94 ? -0.56 24.594 -4.578 1 98.88 94 VAL A O 1
ATOM 714 N N . TYR A 1 95 ? 0.538 23 -3.395 1 98.88 95 TYR A N 1
ATOM 715 C CA . TYR A 1 95 ? 1.673 23.859 -3.068 1 98.88 95 TYR A CA 1
ATOM 716 C C . TYR A 1 95 ? 2.971 23.266 -3.613 1 98.88 95 TYR A C 1
ATOM 718 O O . TYR A 1 95 ? 3.52 22.328 -3.045 1 98.88 95 TYR A O 1
ATOM 726 N N . ASN A 1 96 ? 3.477 23.859 -4.66 1 98.75 96 ASN A N 1
ATOM 727 C CA . ASN A 1 96 ? 4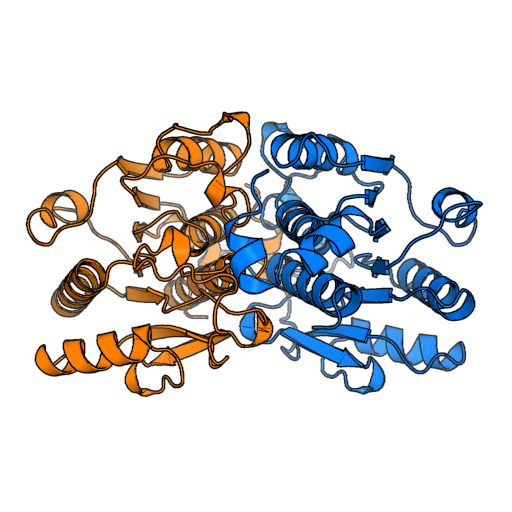.805 23.531 -5.164 1 98.75 96 ASN A CA 1
ATOM 728 C C . ASN A 1 96 ? 5.895 24.297 -4.434 1 98.75 96 ASN A C 1
ATOM 730 O O . ASN A 1 96 ? 6.594 25.109 -5.035 1 98.75 96 ASN A O 1
ATOM 734 N N . LYS A 1 97 ? 6.023 23.969 -3.125 1 98.25 97 LYS A N 1
ATOM 735 C CA . LYS A 1 97 ? 6.906 24.703 -2.23 1 98.25 97 LYS A CA 1
ATOM 736 C C . LYS A 1 97 ? 7.551 23.781 -1.202 1 98.25 97 LYS A C 1
ATOM 738 O O . LYS A 1 97 ? 6.965 22.781 -0.811 1 98.25 97 LYS A O 1
ATOM 743 N N . LYS A 1 98 ? 8.734 24.188 -0.864 1 97.06 98 LYS A N 1
ATOM 744 C CA . LYS A 1 98 ? 9.383 23.547 0.277 1 97.06 98 LYS A CA 1
ATOM 745 C C . LYS A 1 98 ? 8.867 24.125 1.595 1 97.06 98 LYS A C 1
ATOM 747 O O . LYS A 1 98 ? 8.711 25.344 1.734 1 97.06 98 LYS A O 1
ATOM 752 N N . PHE A 1 99 ? 8.539 23.266 2.469 1 98.06 99 PHE A N 1
ATOM 753 C CA . PHE A 1 99 ? 8.125 23.75 3.779 1 98.06 99 PHE A CA 1
ATOM 754 C C . PHE A 1 99 ? 9.336 24.234 4.578 1 98.06 99 PHE A C 1
ATOM 756 O O . PHE A 1 99 ? 10.312 23.5 4.742 1 98.06 99 PHE A O 1
ATOM 763 N N . LEU A 1 100 ? 9.219 25.375 5.074 1 96.06 100 LEU A N 1
ATOM 764 C CA . LEU A 1 100 ? 10.18 26 5.98 1 96.06 100 LEU A CA 1
ATOM 765 C C . LEU A 1 100 ? 9.461 26.734 7.105 1 96.06 100 LEU A C 1
ATOM 767 O O . LEU A 1 100 ? 8.32 27.156 6.941 1 96.06 100 LEU A O 1
ATOM 771 N N . LYS A 1 101 ? 10.18 26.891 8.18 1 96 101 LYS A N 1
ATOM 772 C CA . LYS A 1 101 ? 9.609 27.609 9.305 1 96 101 LYS A CA 1
ATOM 773 C C . LYS A 1 101 ? 9.188 29.016 8.906 1 96 101 LYS A C 1
ATOM 775 O O . LYS A 1 101 ? 8.172 29.531 9.383 1 96 101 LYS A O 1
ATOM 780 N N . GLU A 1 102 ? 9.914 29.609 7.977 1 97.06 102 GLU A N 1
ATOM 781 C CA . GLU A 1 102 ? 9.727 31 7.582 1 97.06 102 GLU A CA 1
ATOM 782 C C . GLU A 1 102 ? 8.508 31.156 6.688 1 97.06 102 GLU A C 1
ATOM 784 O O . GLU A 1 102 ? 7.984 32.281 6.531 1 97.06 102 GLU A O 1
ATOM 789 N N . ASN A 1 103 ? 8.008 30.047 6.102 1 97.75 103 ASN A N 1
ATOM 790 C CA . ASN A 1 103 ? 6.902 30.219 5.16 1 97.75 103 ASN A CA 1
ATOM 791 C C . ASN A 1 103 ? 5.648 29.5 5.633 1 97.75 103 ASN A C 1
ATOM 793 O O . ASN A 1 103 ? 4.797 29.125 4.82 1 97.75 103 ASN A O 1
ATOM 797 N N . ILE A 1 104 ? 5.516 29.297 6.875 1 97.81 104 ILE A N 1
ATOM 798 C CA . ILE A 1 104 ? 4.414 28.562 7.484 1 97.81 104 ILE A CA 1
ATOM 799 C C . ILE A 1 104 ? 3.086 29.234 7.121 1 97.81 104 ILE A C 1
ATOM 801 O O . ILE A 1 104 ? 2.086 28.547 6.887 1 97.81 104 ILE A O 1
ATOM 805 N N . ASP A 1 105 ? 3.098 30.516 6.973 1 97.69 105 ASP A N 1
ATOM 806 C CA . ASP A 1 105 ? 1.878 31.281 6.711 1 97.69 105 ASP A CA 1
ATOM 807 C C . ASP A 1 105 ? 1.312 30.953 5.332 1 97.69 105 ASP A C 1
ATOM 809 O O . ASP A 1 105 ? 0.101 31.031 5.117 1 97.69 105 ASP A O 1
ATOM 813 N N . LEU A 1 106 ? 2.133 30.578 4.488 1 98.25 106 LEU A N 1
ATOM 814 C CA . LEU A 1 106 ? 1.699 30.203 3.148 1 98.25 106 LEU A CA 1
ATOM 815 C C . LEU A 1 106 ? 0.683 29.062 3.209 1 98.25 106 LEU A C 1
ATOM 817 O O . LEU A 1 106 ? -0.257 29.031 2.412 1 98.25 106 LEU A O 1
ATOM 821 N N . PHE A 1 107 ? 0.825 28.203 4.16 1 98.69 107 PHE A N 1
ATOM 822 C CA . PHE A 1 107 ? 0.039 26.984 4.211 1 98.69 107 PHE A CA 1
ATOM 823 C C . PHE A 1 107 ? -1.118 27.125 5.195 1 98.69 107 PHE A C 1
ATOM 825 O O . PHE A 1 107 ? -2.143 26.453 5.055 1 98.69 107 PHE A O 1
ATOM 832 N N . PHE A 1 108 ? -0.935 27.984 6.172 1 98.56 108 PHE A N 1
ATOM 833 C CA . PHE A 1 108 ? -1.849 27.844 7.297 1 98.56 108 PHE A CA 1
ATOM 834 C C . PHE A 1 108 ? -2.576 29.156 7.566 1 98.56 108 PHE A C 1
ATOM 836 O O . PHE A 1 108 ? -3.594 29.188 8.258 1 98.56 108 PHE A O 1
ATOM 843 N N . LYS A 1 109 ? -2.045 30.266 7.074 1 97.62 109 LYS A N 1
ATOM 844 C CA . LYS A 1 109 ? -2.703 31.547 7.344 1 97.62 109 LYS A CA 1
ATOM 845 C C . LYS A 1 109 ? -4.121 31.562 6.785 1 97.62 109 LYS A C 1
ATOM 847 O O . LYS A 1 109 ? -4.336 31.266 5.605 1 97.62 109 LYS A O 1
ATOM 852 N N . ASP A 1 110 ? -5.09 31.797 7.566 1 96.88 110 ASP A N 1
ATOM 853 C CA . ASP A 1 110 ? -6.508 31.938 7.246 1 96.88 110 ASP A CA 1
ATOM 854 C C . ASP A 1 110 ? -7.074 30.625 6.695 1 96.88 110 ASP A C 1
ATOM 856 O O . ASP A 1 110 ? -7.988 30.641 5.867 1 96.88 110 ASP A O 1
ATOM 860 N N . LYS A 1 111 ? -6.422 29.547 7.031 1 97.5 111 LYS A N 1
ATOM 861 C CA . LYS A 1 111 ? -6.875 28.219 6.633 1 97.5 111 LYS A CA 1
ATOM 862 C C . LYS A 1 111 ? -7.07 27.328 7.848 1 97.5 111 LYS A C 1
ATOM 864 O O . LYS A 1 111 ? -6.34 27.422 8.828 1 97.5 111 LYS A O 1
ATOM 869 N N . LYS A 1 112 ? -8.047 26.531 7.734 1 97.75 112 LYS A N 1
ATOM 870 C CA . LYS A 1 112 ? -8.328 25.578 8.812 1 97.75 112 LYS A CA 1
ATOM 871 C C . LYS A 1 112 ? -8.188 24.141 8.336 1 97.75 112 LYS A C 1
ATOM 873 O O . LYS A 1 112 ? -8.773 23.75 7.328 1 97.75 112 LYS A O 1
ATOM 878 N N . TYR A 1 113 ? -7.406 23.438 9.023 1 98.81 113 TYR A N 1
ATOM 879 C CA . TYR A 1 113 ? -7.227 22.031 8.734 1 98.81 113 TYR A CA 1
ATOM 880 C C . TYR A 1 113 ? -7.695 21.156 9.898 1 98.81 113 TYR A C 1
ATOM 882 O O . TYR A 1 113 ? -7.484 21.516 11.062 1 98.81 113 TYR A O 1
ATOM 890 N N . ASP A 1 114 ? -8.266 20.016 9.523 1 98.88 114 ASP A N 1
ATOM 891 C CA . ASP A 1 114 ? -8.68 19.047 10.531 1 98.88 114 ASP A CA 1
ATOM 892 C C . ASP A 1 114 ? -7.535 18.094 10.883 1 98.88 114 ASP A C 1
ATOM 894 O O . ASP A 1 114 ? -7.547 17.469 11.945 1 98.88 114 ASP A O 1
ATOM 898 N N . TYR A 1 115 ? -6.559 18.016 9.992 1 98.94 115 TYR A N 1
ATOM 899 C CA . TYR A 1 115 ? -5.484 17.062 10.219 1 98.94 115 TYR A CA 1
ATOM 900 C C . TYR A 1 115 ? -4.258 17.406 9.383 1 98.94 115 TYR A C 1
ATOM 902 O O . TYR A 1 115 ? -4.387 17.812 8.227 1 98.94 115 TYR A O 1
ATOM 910 N N . ILE A 1 116 ? -3.072 17.266 9.93 1 99 116 ILE A N 1
ATOM 911 C CA . ILE A 1 116 ? -1.797 17.422 9.242 1 99 116 ILE A CA 1
ATOM 912 C C . ILE A 1 116 ? -1.105 16.062 9.125 1 99 116 ILE A C 1
ATOM 914 O O . ILE A 1 116 ? -1.009 15.32 10.109 1 99 116 ILE A O 1
ATOM 918 N N . VAL A 1 117 ? -0.688 15.734 7.938 1 99 117 VAL A N 1
ATOM 919 C CA . VAL A 1 117 ? 0.135 14.547 7.727 1 99 117 VAL A CA 1
ATOM 920 C C . VAL A 1 117 ? 1.565 14.961 7.391 1 99 117 VAL A C 1
ATOM 922 O O . VAL A 1 117 ? 1.792 15.727 6.449 1 99 117 VAL A O 1
ATOM 925 N N . ASP A 1 118 ? 2.469 14.43 8.18 1 98.94 118 ASP A N 1
ATOM 926 C CA . ASP A 1 118 ? 3.887 14.727 8.008 1 98.94 118 ASP A CA 1
ATOM 927 C C . ASP A 1 118 ? 4.625 13.539 7.395 1 98.94 118 ASP A C 1
ATOM 929 O O . ASP A 1 118 ? 4.945 12.57 8.086 1 98.94 118 ASP A O 1
ATOM 933 N N . ALA A 1 119 ? 4.902 13.664 6.164 1 98.88 119 ALA A N 1
ATOM 934 C CA . ALA A 1 119 ? 5.711 12.68 5.438 1 98.88 119 ALA A CA 1
ATOM 935 C C . ALA A 1 119 ? 6.996 13.32 4.906 1 98.88 119 ALA A C 1
ATOM 937 O O . ALA A 1 119 ? 7.473 12.953 3.83 1 98.88 119 ALA A O 1
ATOM 938 N N . ILE A 1 120 ? 7.52 14.266 5.613 1 97.31 120 ILE A N 1
ATOM 939 C CA . ILE A 1 120 ? 8.758 14.953 5.266 1 97.31 120 ILE A CA 1
ATOM 940 C C . ILE A 1 120 ? 9.953 14.125 5.719 1 97.31 120 ILE A C 1
ATOM 942 O O . ILE A 1 120 ? 9.914 13.5 6.781 1 97.31 120 ILE A O 1
ATOM 946 N N . ASP A 1 121 ? 11.055 14.133 5.031 1 90.5 121 ASP A N 1
ATOM 947 C CA . ASP A 1 121 ? 12.203 13.32 5.395 1 90.5 121 ASP A CA 1
ATOM 948 C C . ASP A 1 121 ? 13.281 14.164 6.082 1 90.5 121 ASP A C 1
ATOM 950 O O . ASP A 1 121 ? 14.133 13.633 6.793 1 90.5 121 ASP A O 1
ATOM 954 N N . LEU A 1 122 ? 13.227 15.445 5.91 1 94.06 122 LEU A N 1
ATOM 955 C CA . LEU A 1 122 ? 14.227 16.312 6.523 1 94.06 122 LEU A CA 1
ATOM 956 C C . LEU A 1 122 ? 13.891 16.578 7.992 1 94.06 122 LEU A C 1
ATOM 958 O O . LEU A 1 122 ? 12.812 17.078 8.312 1 94.06 122 LEU A O 1
ATOM 962 N N . ILE A 1 123 ? 14.867 16.359 8.844 1 97.06 123 ILE A N 1
ATOM 963 C CA . ILE A 1 123 ? 14.664 16.359 10.289 1 97.06 123 ILE A CA 1
ATOM 964 C C . ILE A 1 123 ? 14.211 17.75 10.742 1 97.06 123 ILE A C 1
ATOM 966 O O . ILE A 1 123 ? 13.227 17.891 11.469 1 97.06 123 ILE A O 1
ATOM 970 N N . THR A 1 124 ? 14.836 18.781 10.25 1 97.5 124 THR A N 1
ATOM 971 C CA . THR A 1 124 ? 14.547 20.141 10.695 1 97.5 124 THR A CA 1
ATOM 972 C C . THR A 1 124 ? 13.125 20.547 10.312 1 97.5 124 THR A C 1
ATOM 974 O O . THR A 1 124 ? 12.398 21.125 11.125 1 97.5 124 THR A O 1
ATOM 977 N N . ALA A 1 125 ? 12.766 20.297 9.102 1 97.88 125 ALA A N 1
ATOM 978 C CA . ALA A 1 125 ? 11.422 20.641 8.633 1 97.88 125 ALA A CA 1
ATOM 979 C C . ALA A 1 125 ? 10.359 19.844 9.383 1 97.88 125 ALA A C 1
ATOM 981 O O . ALA A 1 125 ? 9.297 20.375 9.711 1 97.88 125 ALA A O 1
AT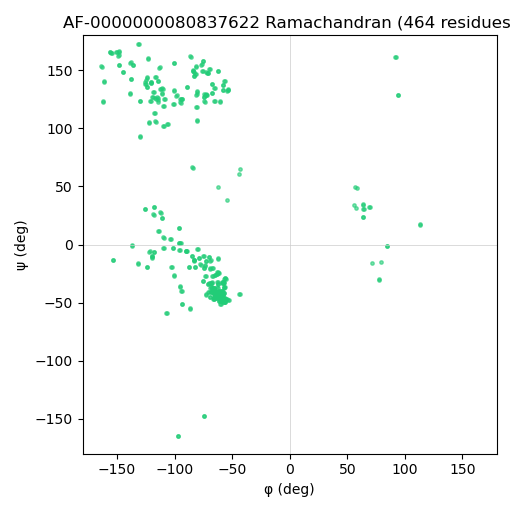OM 982 N N . LYS A 1 126 ? 10.641 18.594 9.609 1 98.19 126 LYS A N 1
ATOM 983 C CA . LYS A 1 126 ? 9.75 17.75 10.391 1 98.19 126 LYS A CA 1
ATOM 984 C C . LYS A 1 126 ? 9.508 18.344 11.781 1 98.19 126 LYS A C 1
ATOM 986 O O . LYS A 1 126 ? 8.359 18.469 12.211 1 98.19 126 LYS A O 1
ATOM 991 N N . LEU A 1 127 ? 10.562 18.719 12.438 1 98.69 127 LEU A N 1
ATOM 992 C CA . LEU A 1 127 ? 10.484 19.281 13.781 1 98.69 127 LEU A CA 1
ATOM 993 C C . LEU A 1 127 ? 9.695 20.578 13.789 1 98.69 127 LEU A C 1
ATOM 995 O O . LEU A 1 127 ? 8.852 20.797 14.664 1 98.69 127 LEU A O 1
ATOM 999 N N . ASP A 1 128 ? 9.945 21.391 12.836 1 98.62 128 ASP A N 1
ATOM 1000 C CA . ASP A 1 128 ? 9.25 22.672 12.75 1 98.62 128 ASP A CA 1
ATOM 1001 C C . ASP A 1 128 ? 7.754 22.484 12.523 1 98.62 128 ASP A C 1
ATOM 1003 O O . ASP A 1 128 ? 6.934 23.172 13.141 1 98.62 128 ASP A O 1
ATOM 1007 N N . LEU A 1 129 ? 7.391 21.578 11.711 1 98.81 129 LEU A N 1
ATOM 1008 C CA . LEU A 1 129 ? 5.988 21.297 11.414 1 98.81 129 LEU A CA 1
ATOM 1009 C C . LEU A 1 129 ? 5.27 20.75 12.641 1 98.81 129 LEU A C 1
ATOM 1011 O O . LEU A 1 129 ? 4.164 21.188 12.969 1 98.81 129 LEU A O 1
ATOM 1015 N N . ILE A 1 130 ? 5.91 19.812 13.289 1 98.81 130 ILE A N 1
ATOM 1016 C CA . ILE A 1 130 ? 5.336 19.188 14.484 1 98.81 130 ILE A CA 1
ATOM 1017 C C . ILE A 1 130 ? 5.137 20.25 15.57 1 98.81 130 ILE A C 1
ATOM 1019 O O . ILE A 1 130 ? 4.082 20.297 16.203 1 98.81 130 ILE A O 1
ATOM 1023 N N . GLU A 1 131 ? 6.125 21.047 15.734 1 98.69 131 GLU A N 1
ATOM 1024 C CA . GLU A 1 131 ? 6.039 22.109 16.734 1 98.69 131 GLU A CA 1
ATOM 1025 C C . GLU A 1 131 ? 4.887 23.062 16.422 1 98.69 131 GLU A C 1
ATOM 1027 O O . GLU A 1 131 ? 4.102 23.406 17.312 1 98.69 131 GLU A O 1
ATOM 1032 N N . PHE A 1 132 ? 4.781 23.453 15.234 1 98.5 132 PHE A N 1
ATOM 1033 C CA . PHE A 1 132 ? 3.701 24.344 14.828 1 98.5 132 PHE A CA 1
ATOM 1034 C C . PHE A 1 132 ? 2.342 23.703 15.094 1 98.5 132 PHE A C 1
ATOM 1036 O O . PHE A 1 132 ? 1.457 24.344 15.672 1 98.5 132 PHE A O 1
ATOM 1043 N N . ALA A 1 133 ? 2.211 22.453 14.594 1 98.75 133 ALA A N 1
ATOM 1044 C CA . ALA A 1 133 ? 0.946 21.75 14.75 1 98.75 133 ALA A CA 1
ATOM 1045 C C . ALA A 1 133 ? 0.557 21.641 16.219 1 98.75 133 ALA A C 1
ATOM 1047 O O . ALA A 1 133 ? -0.597 21.891 16.578 1 98.75 133 ALA A O 1
ATOM 1048 N N . THR A 1 134 ? 1.52 21.266 17.047 1 98.38 134 THR A N 1
ATOM 1049 C CA . THR A 1 134 ? 1.291 21.109 18.469 1 98.38 134 THR A CA 1
ATOM 1050 C C . THR A 1 134 ? 0.847 22.438 19.094 1 98.38 134 THR A C 1
ATOM 1052 O O . THR A 1 134 ? -0.147 22.484 19.828 1 98.38 134 THR A O 1
ATOM 1055 N N . ASN A 1 135 ? 1.557 23.469 18.75 1 97.38 135 ASN A N 1
ATOM 1056 C CA . ASN A 1 135 ? 1.26 24.781 19.312 1 97.38 135 ASN A CA 1
ATOM 1057 C C . ASN A 1 135 ? -0.09 25.312 18.828 1 97.38 135 ASN A C 1
ATOM 1059 O O . ASN A 1 135 ? -0.774 26.031 19.547 1 97.38 135 ASN A O 1
ATOM 1063 N N . SER A 1 136 ? -0.428 24.969 17.672 1 97.75 136 SER A N 1
ATOM 1064 C CA . SER A 1 136 ? -1.678 25.438 17.062 1 97.75 136 SER A CA 1
ATOM 1065 C C . SER A 1 136 ? -2.824 24.484 17.375 1 97.75 136 SER A C 1
ATOM 1067 O O . SER A 1 136 ? -3.953 24.688 16.922 1 97.75 136 SER A O 1
ATOM 1069 N N . LYS A 1 137 ? -2.551 23.375 18.016 1 97.69 137 LYS A N 1
ATOM 1070 C CA . LYS A 1 137 ? -3.516 22.359 18.438 1 97.69 137 LYS A CA 1
ATOM 1071 C C . LYS A 1 137 ? -4.207 21.719 17.234 1 97.69 137 LYS A C 1
ATOM 1073 O O . LYS A 1 137 ? -5.426 21.531 17.234 1 97.69 137 LYS A O 1
ATOM 1078 N N . ILE A 1 138 ? -3.531 21.562 16.156 1 98.62 138 ILE A N 1
ATOM 1079 C CA . ILE A 1 138 ? -4.012 20.828 14.992 1 98.62 138 ILE A CA 1
ATOM 1080 C C . ILE A 1 138 ? -3.51 19.391 15.055 1 98.62 138 ILE A C 1
ATOM 1082 O O . ILE A 1 138 ? -2.311 19.156 15.211 1 98.62 138 ILE A O 1
ATOM 1086 N N . PRO A 1 139 ? -4.445 18.406 14.984 1 98.81 139 PRO A N 1
ATOM 1087 C CA . PRO A 1 139 ? -4 17.016 14.977 1 98.81 139 PRO A CA 1
ATOM 1088 C C . PRO A 1 139 ? -2.969 16.719 13.891 1 98.81 139 PRO A C 1
ATOM 1090 O O . PRO A 1 139 ? -3.125 17.172 12.75 1 98.81 139 PRO A O 1
ATOM 1093 N N . ILE A 1 140 ? -1.885 16.016 14.305 1 98.94 140 ILE A N 1
ATOM 1094 C CA . ILE A 1 140 ? -0.819 15.695 13.359 1 98.94 140 ILE A CA 1
ATOM 1095 C C . ILE A 1 140 ? -0.36 14.25 13.57 1 98.94 140 ILE A C 1
ATOM 1097 O O . ILE A 1 140 ? -0.337 13.758 14.695 1 98.94 140 ILE A O 1
ATOM 1101 N N . ILE A 1 141 ? -0.043 13.578 12.477 1 99 141 ILE A N 1
ATOM 1102 C CA . ILE A 1 141 ? 0.667 12.305 12.5 1 99 141 ILE A CA 1
ATOM 1103 C C . ILE A 1 141 ? 1.91 12.383 11.617 1 99 141 ILE A C 1
ATOM 1105 O O . ILE A 1 141 ? 1.876 12.984 10.539 1 99 141 ILE A O 1
ATOM 1109 N N . SER A 1 142 ? 2.957 11.805 12.086 1 98.94 142 SER A N 1
ATOM 1110 C CA . SER A 1 142 ? 4.238 11.891 11.391 1 98.94 142 SER A CA 1
ATOM 1111 C C . SER A 1 142 ? 4.801 10.5 11.102 1 98.94 142 SER A C 1
ATOM 1113 O O . SER A 1 142 ? 4.719 9.602 11.938 1 98.94 142 SER A O 1
ATOM 1115 N N . CYS A 1 143 ? 5.332 10.344 9.914 1 98.94 143 CYS A N 1
ATOM 1116 C CA . CYS A 1 143 ? 5.98 9.094 9.555 1 98.94 143 CYS A CA 1
ATOM 1117 C C . CYS A 1 143 ? 7.461 9.117 9.914 1 98.94 143 CYS A C 1
ATOM 1119 O O . CYS A 1 143 ? 8.148 10.109 9.641 1 98.94 143 CYS A O 1
ATOM 1121 N N . MET A 1 144 ? 7.938 8.039 10.5 1 98.69 144 MET A N 1
ATOM 1122 C CA . MET A 1 144 ? 9.359 7.91 10.789 1 98.69 144 MET A CA 1
ATOM 1123 C C . MET A 1 144 ? 10.07 7.117 9.703 1 98.69 144 MET A C 1
ATOM 1125 O O . MET A 1 144 ? 9.562 7 8.586 1 98.69 144 MET A O 1
ATOM 1129 N N . GLY A 1 145 ? 11.258 6.652 9.945 1 97.38 145 GLY A N 1
ATOM 1130 C CA . GLY A 1 145 ? 12.102 6.102 8.898 1 97.38 145 GLY A CA 1
ATOM 1131 C C . GLY A 1 145 ? 11.547 4.836 8.281 1 97.38 145 GLY A C 1
ATOM 1132 O O . GLY A 1 145 ? 11.133 3.918 9 1 97.38 145 GLY A O 1
ATOM 1133 N N . THR A 1 146 ? 11.594 4.781 6.941 1 98.12 146 THR A N 1
ATOM 1134 C CA . THR A 1 146 ? 11.156 3.588 6.227 1 98.12 146 THR A CA 1
ATOM 1135 C C . THR A 1 146 ? 12.297 2.996 5.41 1 98.12 146 THR A C 1
ATOM 1137 O O . THR A 1 146 ? 12.188 1.879 4.898 1 98.12 146 THR A O 1
ATOM 1140 N N . GLY A 1 147 ? 13.398 3.707 5.277 1 96.81 147 GLY A N 1
ATOM 1141 C CA . GLY A 1 147 ? 14.523 3.277 4.465 1 96.81 147 GLY A CA 1
ATOM 1142 C C . GLY A 1 147 ? 15.273 2.096 5.059 1 96.81 147 GLY A C 1
ATOM 1143 O O . GLY A 1 147 ? 15.242 1.883 6.27 1 96.81 147 GLY A O 1
ATOM 1144 N N . ASN A 1 148 ? 15.867 1.311 4.215 1 96.88 148 ASN A N 1
ATOM 1145 C CA . ASN A 1 148 ? 16.734 0.199 4.574 1 96.88 148 ASN A CA 1
ATOM 1146 C C . ASN A 1 148 ? 15.984 -0.884 5.34 1 96.88 148 ASN A C 1
ATOM 1148 O O . ASN A 1 148 ? 16.547 -1.525 6.23 1 96.88 148 ASN A O 1
ATOM 1152 N N . LYS A 1 149 ? 14.719 -0.997 5.02 1 97.88 149 LYS A N 1
ATOM 1153 C CA . LYS A 1 149 ? 13.859 -2.008 5.629 1 97.88 149 LYS A CA 1
ATOM 1154 C C . LYS A 1 149 ? 13.227 -2.904 4.566 1 97.88 149 LYS A C 1
ATOM 1156 O O . LYS A 1 149 ? 13.117 -2.514 3.404 1 97.88 149 LYS A O 1
ATOM 1161 N N . LEU A 1 150 ? 12.773 -4.098 5.016 1 98.19 150 LEU A N 1
ATOM 1162 C CA . LEU A 1 150 ? 12.305 -5.086 4.051 1 98.19 150 LEU A CA 1
ATOM 1163 C C . LEU A 1 150 ? 10.953 -5.652 4.473 1 98.19 150 LEU A C 1
ATOM 1165 O O . LEU A 1 150 ? 10.266 -6.285 3.67 1 98.19 150 LEU A O 1
ATOM 1169 N N . ASN A 1 151 ? 10.562 -5.461 5.727 1 98.5 151 ASN A N 1
ATOM 1170 C CA . ASN A 1 151 ? 9.367 -6.105 6.25 1 98.5 151 ASN A CA 1
ATOM 1171 C C . ASN A 1 151 ? 8.242 -5.094 6.488 1 98.5 151 ASN A C 1
ATOM 1173 O O . ASN A 1 151 ? 8.188 -4.461 7.543 1 98.5 151 ASN A O 1
ATOM 1177 N N . PRO A 1 152 ? 7.324 -5.07 5.613 1 98.75 152 PRO A N 1
ATOM 1178 C CA . PRO A 1 152 ? 6.254 -4.078 5.754 1 98.75 152 PRO A CA 1
ATOM 1179 C C . PRO A 1 152 ? 5.293 -4.41 6.891 1 98.75 152 PRO A C 1
ATOM 1181 O O . PRO A 1 152 ? 4.496 -3.559 7.297 1 98.75 152 PRO A O 1
ATOM 1184 N N . ALA A 1 153 ? 5.316 -5.578 7.414 1 98.5 153 ALA A N 1
ATOM 1185 C CA . ALA A 1 153 ? 4.387 -5.988 8.461 1 98.5 153 ALA A CA 1
ATOM 1186 C C . ALA A 1 153 ? 4.832 -5.469 9.82 1 98.5 153 ALA A C 1
ATOM 1188 O O . ALA A 1 153 ? 4.109 -5.609 10.812 1 98.5 153 ALA A O 1
ATOM 1189 N N . LYS A 1 154 ? 5.949 -4.828 9.891 1 98.5 154 LYS A N 1
ATOM 1190 C CA . LYS A 1 154 ? 6.508 -4.414 11.172 1 98.5 154 LYS A CA 1
ATOM 1191 C C . LYS A 1 154 ? 6.148 -2.967 11.492 1 98.5 154 LYS A C 1
ATOM 1193 O O . LYS A 1 154 ? 6.543 -2.436 12.531 1 98.5 154 LYS A O 1
ATOM 1198 N N . PHE A 1 155 ? 5.414 -2.336 10.656 1 98.75 155 PHE A N 1
ATOM 1199 C CA . PHE A 1 155 ? 4.957 -0.979 10.93 1 98.75 155 PHE A CA 1
ATOM 1200 C C . PHE A 1 155 ? 3.877 -0.979 12 1 98.75 155 PHE A C 1
ATOM 1202 O O . PHE A 1 155 ? 3.033 -1.876 12.039 1 98.75 155 PHE A O 1
ATOM 1209 N N . LYS A 1 156 ? 3.859 0.038 12.734 1 98.06 156 LYS A N 1
ATOM 1210 C CA . LYS A 1 156 ? 2.828 0.238 13.75 1 98.06 156 LYS A CA 1
ATOM 1211 C C . LYS A 1 156 ? 2.643 1.721 14.062 1 98.06 156 LYS A C 1
ATOM 1213 O O . LYS A 1 156 ? 3.451 2.553 13.648 1 98.06 156 LYS A O 1
ATOM 1218 N N . VAL A 1 157 ? 1.57 2.006 14.695 1 98.75 157 VAL A N 1
ATOM 1219 C CA . VAL A 1 157 ? 1.255 3.346 15.18 1 98.75 157 VAL A CA 1
ATOM 1220 C C . VAL A 1 157 ? 1.566 3.441 16.672 1 98.75 157 VAL A C 1
ATOM 1222 O O . VAL A 1 157 ? 1.224 2.543 17.438 1 98.75 157 VAL A O 1
ATOM 1225 N N . ALA A 1 158 ? 2.25 4.48 17.062 1 98.69 158 ALA A N 1
ATOM 1226 C CA . ALA A 1 158 ? 2.617 4.648 18.469 1 98.69 158 ALA A CA 1
ATOM 1227 C C . ALA A 1 158 ? 2.863 6.117 18.797 1 98.69 158 ALA A C 1
ATOM 1229 O O . ALA A 1 158 ? 2.877 6.969 17.906 1 98.69 158 ALA A O 1
ATOM 1230 N N . ASP A 1 159 ? 2.893 6.336 20.094 1 98.75 159 ASP A N 1
ATOM 1231 C CA . ASP A 1 159 ? 3.455 7.613 20.531 1 98.75 159 ASP A CA 1
ATOM 1232 C C . ASP A 1 159 ? 4.969 7.645 20.312 1 98.75 159 ASP A C 1
ATOM 1234 O O . ASP A 1 159 ? 5.645 6.629 20.484 1 98.75 159 ASP A O 1
ATOM 1238 N N . ILE A 1 160 ? 5.465 8.773 20.031 1 98.69 160 ILE A N 1
ATOM 1239 C CA . ILE A 1 160 ? 6.883 8.945 19.734 1 98.69 160 ILE A CA 1
ATOM 1240 C C . ILE A 1 160 ? 7.723 8.414 20.906 1 98.69 160 ILE A C 1
ATOM 1242 O O . ILE A 1 160 ? 8.812 7.875 20.688 1 98.69 160 ILE A O 1
ATOM 1246 N N . GLU A 1 161 ? 7.246 8.438 22.109 1 97.94 161 GLU A N 1
ATOM 1247 C CA . GLU A 1 161 ? 7.98 8.023 23.312 1 97.94 161 GLU A CA 1
ATOM 1248 C C . GLU A 1 161 ? 8.109 6.504 23.375 1 97.94 161 GLU A C 1
ATOM 1250 O O . GLU A 1 161 ? 8.93 5.98 24.141 1 97.94 161 GLU A O 1
ATOM 1255 N N . LYS A 1 162 ? 7.293 5.824 22.641 1 98.06 162 LYS A N 1
ATOM 1256 C CA . LYS A 1 162 ? 7.258 4.367 22.719 1 98.06 162 LYS A CA 1
ATOM 1257 C C . LYS A 1 162 ? 7.973 3.732 21.531 1 98.06 162 LYS A C 1
ATOM 1259 O O . LYS A 1 162 ? 7.949 2.512 21.359 1 98.06 162 LYS A O 1
ATOM 1264 N N . THR A 1 163 ? 8.555 4.566 20.719 1 97.94 163 THR A N 1
ATOM 1265 C CA . THR A 1 163 ? 9.242 4.059 19.547 1 97.94 163 THR A CA 1
ATOM 1266 C C . THR A 1 163 ? 10.578 3.418 19.938 1 97.94 163 THR A C 1
ATOM 1268 O O . THR A 1 163 ? 11.133 3.723 21 1 97.94 163 THR A O 1
ATOM 1271 N N . SER A 1 164 ? 11.055 2.537 19.062 1 97.31 164 SER A N 1
ATOM 1272 C CA . SER A 1 164 ? 12.312 1.823 19.266 1 97.31 164 SER A CA 1
ATOM 1273 C C . SER A 1 164 ? 13 1.527 17.938 1 97.31 164 SER A C 1
ATOM 1275 O O . SER A 1 164 ? 12.375 1.597 16.875 1 97.31 164 SER A O 1
ATOM 1277 N N . VAL A 1 165 ? 14.266 1.373 17.922 1 95.81 165 VAL A N 1
ATOM 1278 C CA . VAL A 1 165 ? 15.117 0.829 16.859 1 95.81 165 VAL A CA 1
ATOM 1279 C C . VAL A 1 165 ? 15.312 1.872 15.766 1 95.81 165 VAL A C 1
ATOM 1281 O O . VAL A 1 165 ? 16.375 1.941 15.148 1 95.81 165 VAL A O 1
ATOM 1284 N N . CYS A 1 166 ? 14.328 2.779 15.516 1 95.69 166 CYS A N 1
ATOM 1285 C CA . CYS A 1 166 ? 14.32 3.703 14.391 1 95.69 166 CYS A CA 1
ATOM 1286 C C . CYS A 1 166 ? 15.195 4.918 14.672 1 95.69 166 CYS A C 1
ATOM 1288 O O . CYS A 1 166 ? 14.883 5.723 15.555 1 95.69 166 CYS A O 1
ATOM 1290 N N . PRO A 1 167 ? 16.203 5.113 13.898 1 95.56 167 PRO A N 1
ATOM 1291 C CA . PRO A 1 167 ? 17.109 6.242 14.141 1 95.56 167 PRO A CA 1
ATOM 1292 C C . PRO A 1 167 ? 16.422 7.594 14 1 95.56 167 PRO A C 1
ATOM 1294 O O . PRO A 1 167 ? 16.672 8.508 14.781 1 95.56 167 PRO A O 1
ATOM 1297 N N . LEU A 1 168 ? 15.586 7.73 13.031 1 97.44 168 LEU A N 1
ATOM 1298 C CA . LEU A 1 168 ? 14.867 8.984 12.852 1 97.44 168 LEU A CA 1
ATOM 1299 C C . LEU A 1 168 ? 13.969 9.273 14.047 1 97.44 168 LEU A C 1
ATOM 1301 O O . LEU A 1 168 ? 13.945 10.406 14.547 1 97.44 168 LEU A O 1
ATOM 1305 N N . ALA A 1 169 ? 13.258 8.297 14.484 1 98.12 169 ALA A N 1
ATOM 1306 C CA . ALA A 1 169 ? 12.398 8.477 15.648 1 98.12 169 ALA A CA 1
ATOM 1307 C C . ALA A 1 169 ? 13.195 8.906 16.875 1 98.12 169 ALA A C 1
ATOM 1309 O O . ALA A 1 169 ? 12.75 9.742 17.656 1 98.12 169 ALA A O 1
ATOM 1310 N N . LYS A 1 170 ? 14.32 8.312 17 1 97.88 170 LYS A N 1
ATOM 1311 C CA . LYS A 1 170 ? 15.195 8.648 18.125 1 97.88 170 LYS A CA 1
ATOM 1312 C C . LYS A 1 170 ? 15.562 10.125 18.109 1 97.88 170 LYS A C 1
ATOM 1314 O O . LYS A 1 170 ? 15.43 10.812 19.125 1 97.88 170 LYS A O 1
ATOM 1319 N N . ILE A 1 171 ? 15.984 10.578 17 1 98.19 171 ILE A N 1
ATOM 1320 C CA . ILE A 1 171 ? 16.422 11.969 16.875 1 98.19 171 ILE A CA 1
ATOM 1321 C C . ILE A 1 171 ? 15.219 12.898 17.078 1 98.19 171 ILE A C 1
ATOM 1323 O O . ILE A 1 171 ? 15.336 13.93 17.734 1 98.19 171 ILE A O 1
ATOM 1327 N N . ILE A 1 172 ? 14.094 12.547 16.5 1 98.56 172 ILE A N 1
ATOM 1328 C CA . ILE A 1 172 ? 12.898 13.375 16.609 1 98.56 172 ILE A CA 1
ATOM 1329 C C . ILE A 1 172 ? 12.445 13.43 18.078 1 98.56 172 ILE A C 1
ATOM 1331 O O . ILE A 1 172 ? 12.117 14.5 18.578 1 98.56 172 ILE A O 1
ATOM 1335 N N . ARG A 1 173 ? 12.414 12.312 18.734 1 98.06 173 ARG A N 1
ATOM 1336 C CA . ARG A 1 173 ? 12.031 12.242 20.141 1 98.06 173 ARG A CA 1
ATOM 1337 C C . ARG A 1 173 ? 12.914 13.148 21 1 98.06 173 ARG A C 1
ATOM 1339 O O . ARG A 1 173 ? 12.414 13.938 21.797 1 98.06 173 ARG A O 1
ATOM 1346 N N . LYS A 1 174 ? 14.195 13.055 20.781 1 98.19 174 LYS A N 1
ATOM 1347 C CA . LYS A 1 174 ? 15.164 13.859 21.516 1 98.19 174 LYS A CA 1
ATOM 1348 C C . LYS A 1 174 ? 14.938 15.344 21.281 1 98.19 174 LYS A C 1
ATOM 1350 O O . LYS A 1 174 ? 14.891 16.125 22.234 1 98.19 174 LYS A O 1
ATOM 1355 N N . GLU A 1 175 ? 14.797 15.703 20.047 1 98.5 175 GLU A N 1
ATOM 1356 C CA . GLU A 1 175 ? 14.664 17.109 19.688 1 98.5 175 GLU A CA 1
ATOM 1357 C C . GLU A 1 175 ? 13.32 17.672 20.141 1 98.5 175 GLU A C 1
ATOM 1359 O O . GLU A 1 175 ? 13.227 18.844 20.516 1 98.5 175 GLU A O 1
ATOM 1364 N N . LEU A 1 176 ? 12.305 16.875 20.141 1 98.44 176 LEU A N 1
ATOM 1365 C CA . LEU A 1 176 ? 11 17.328 20.609 1 98.44 176 LEU A CA 1
ATOM 1366 C C . LEU A 1 176 ? 11.023 17.562 22.109 1 98.44 176 LEU A C 1
ATOM 1368 O O . LEU A 1 176 ? 10.398 18.516 22.609 1 98.44 176 LEU A O 1
ATOM 1372 N N . LYS A 1 177 ? 11.727 16.734 22.797 1 97.44 177 LYS A N 1
ATOM 1373 C CA . LYS A 1 177 ? 11.859 16.922 24.25 1 97.44 177 LYS A CA 1
ATOM 1374 C C . LYS A 1 177 ? 12.484 18.281 24.562 1 97.44 177 LYS A C 1
ATOM 1376 O O . LYS A 1 177 ? 12.047 18.969 25.484 1 97.44 177 LYS A O 1
ATOM 1381 N N . LYS A 1 178 ? 13.445 18.641 23.766 1 97.81 178 LYS A N 1
ATOM 1382 C CA . LYS A 1 178 ? 14.086 19.938 23.938 1 97.81 178 LYS A CA 1
ATOM 1383 C C . LYS A 1 178 ? 13.086 21.078 23.703 1 97.81 178 LYS A C 1
ATOM 1385 O O . LYS A 1 178 ? 13.227 22.156 24.281 1 97.81 178 LYS A O 1
ATOM 1390 N N . ARG A 1 179 ? 12.102 20.766 22.938 1 97.19 179 ARG A N 1
ATOM 1391 C CA . ARG A 1 179 ? 11.078 21.766 22.609 1 97.19 179 ARG A CA 1
ATOM 1392 C C . ARG A 1 179 ? 9.883 21.656 23.547 1 97.19 179 ARG A C 1
ATOM 1394 O O . ARG A 1 179 ? 8.852 22.281 23.328 1 97.19 179 ARG A O 1
ATOM 1401 N N . ARG A 1 180 ? 9.961 20.75 24.484 1 97.44 180 ARG A N 1
ATOM 1402 C CA . ARG A 1 180 ? 8.945 20.516 25.5 1 97.44 180 ARG A CA 1
ATOM 1403 C C . ARG A 1 180 ? 7.676 19.922 24.891 1 97.44 180 ARG A C 1
ATOM 1405 O O . ARG A 1 180 ? 6.566 20.297 25.266 1 97.44 180 ARG A O 1
ATOM 1412 N N . ILE A 1 181 ? 7.832 19.172 23.891 1 97.81 181 ILE A N 1
ATOM 1413 C CA . ILE A 1 181 ? 6.777 18.375 23.266 1 97.81 181 ILE A CA 1
ATOM 1414 C C . ILE A 1 181 ? 7.004 16.891 23.531 1 97.81 181 ILE A C 1
ATOM 1416 O O . ILE A 1 181 ? 8.016 16.328 23.125 1 97.81 181 ILE A O 1
ATOM 1420 N N . ASN A 1 182 ? 6.07 16.328 24.172 1 93.31 182 ASN A N 1
ATOM 1421 C CA . ASN A 1 182 ? 6.348 14.969 24.625 1 93.31 182 ASN A CA 1
ATOM 1422 C C . ASN A 1 182 ? 5.391 13.961 24 1 93.31 182 ASN A C 1
ATOM 1424 O O . ASN A 1 182 ? 5.504 12.758 24.25 1 93.31 182 ASN A O 1
ATOM 1428 N N . LYS A 1 183 ? 4.426 14.477 23.281 1 97.38 183 LYS A N 1
ATOM 1429 C CA . LYS A 1 183 ? 3.465 13.586 22.641 1 97.38 183 LYS A CA 1
ATOM 1430 C C . LYS A 1 183 ? 3.404 13.828 21.141 1 97.38 183 LYS A C 1
ATOM 1432 O O . LYS A 1 183 ? 3.408 14.977 20.688 1 97.38 183 LYS A O 1
ATOM 1437 N N . LEU A 1 184 ? 3.4 12.773 20.438 1 98.75 184 LEU A N 1
ATOM 1438 C CA . LEU A 1 184 ? 3.266 12.805 18.984 1 98.75 184 LEU A CA 1
ATOM 1439 C C . LEU A 1 184 ? 2.863 11.43 18.438 1 98.75 184 LEU A C 1
ATOM 1441 O O . LEU A 1 184 ? 3.527 10.43 18.734 1 98.75 184 LEU A O 1
ATOM 1445 N N . LYS A 1 185 ? 1.802 11.391 17.766 1 98.88 185 LYS A N 1
ATOM 1446 C CA . LYS A 1 185 ? 1.396 10.164 17.094 1 98.88 185 LYS A CA 1
ATOM 1447 C C . LYS A 1 185 ? 2.258 9.906 15.852 1 98.88 185 LYS A C 1
ATOM 1449 O O . LYS A 1 185 ? 2.406 10.781 15 1 98.88 185 LYS A O 1
ATOM 1454 N N . VAL A 1 186 ? 2.859 8.695 15.758 1 98.94 186 VAL A N 1
ATOM 1455 C CA . VAL A 1 186 ? 3.758 8.43 14.648 1 98.94 186 VAL A CA 1
ATOM 1456 C C . VAL A 1 186 ? 3.477 7.043 14.07 1 98.94 186 VAL A C 1
ATOM 1458 O O . VAL A 1 186 ? 2.885 6.195 14.75 1 98.94 186 VAL A O 1
ATOM 1461 N N . VAL A 1 187 ? 3.793 6.871 12.852 1 98.94 187 VAL A N 1
ATOM 1462 C CA . VAL A 1 187 ? 3.986 5.559 12.242 1 98.94 187 VAL A CA 1
ATOM 1463 C C . VAL A 1 187 ? 5.477 5.227 12.195 1 98.94 187 VAL A C 1
ATOM 1465 O O . VAL A 1 187 ? 6.285 6.027 11.727 1 98.94 187 VAL A O 1
ATOM 1468 N N . TYR A 1 188 ? 5.848 4.098 12.688 1 98.75 188 TYR A N 1
ATOM 1469 C CA . TYR A 1 188 ? 7.238 3.66 12.617 1 98.75 188 TYR A CA 1
ATOM 1470 C C . TYR A 1 188 ? 7.328 2.143 12.516 1 98.75 188 TYR A C 1
ATOM 1472 O O . TYR A 1 188 ? 6.316 1.444 12.633 1 98.75 188 TYR A O 1
ATOM 1480 N N . SER A 1 189 ? 8.477 1.673 12.164 1 98.62 189 SER A N 1
ATOM 1481 C CA . SER A 1 189 ? 8.773 0.245 12.117 1 98.62 189 SER A CA 1
ATOM 1482 C C . SER A 1 189 ? 9.82 -0.136 13.156 1 98.62 189 SER A C 1
ATOM 1484 O O . SER A 1 189 ? 10.805 0.585 13.352 1 98.62 189 SER A O 1
ATOM 1486 N N . ASP A 1 190 ? 9.648 -1.285 13.781 1 97.81 190 ASP A N 1
ATOM 1487 C CA . ASP A 1 190 ? 10.656 -1.726 14.742 1 97.81 190 ASP A CA 1
ATOM 1488 C C . ASP A 1 190 ? 11.648 -2.688 14.086 1 97.81 190 ASP A C 1
ATOM 1490 O O . ASP A 1 190 ? 12.367 -3.412 14.781 1 97.81 190 ASP A O 1
ATOM 1494 N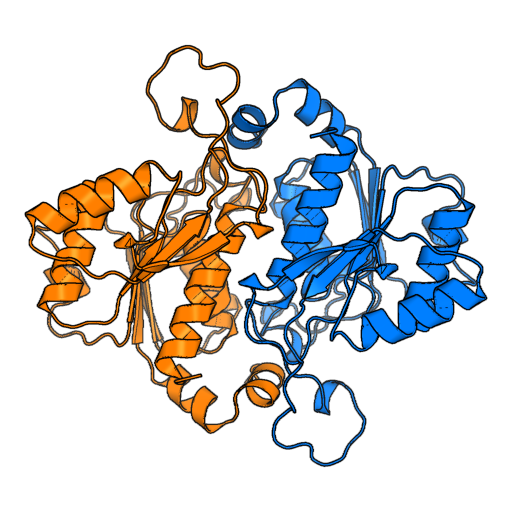 N . GLU A 1 191 ? 11.609 -2.703 12.773 1 98.19 191 GLU A N 1
ATOM 1495 C CA . GLU A 1 191 ? 12.656 -3.416 12.047 1 98.19 191 GLU A CA 1
ATOM 1496 C C . GLU A 1 191 ? 13.977 -2.654 12.102 1 98.19 191 GLU A C 1
ATOM 1498 O O . GLU A 1 191 ? 14.023 -1.468 11.766 1 98.19 191 GLU A O 1
ATOM 1503 N N . THR A 1 192 ? 15.047 -3.346 12.477 1 97.06 192 THR A N 1
ATOM 1504 C CA . THR A 1 192 ? 16.359 -2.721 12.422 1 97.06 192 THR A CA 1
ATOM 1505 C C . THR A 1 192 ? 16.766 -2.424 10.984 1 97.06 192 THR A C 1
ATOM 1507 O O . THR A 1 192 ? 16.75 -3.314 10.133 1 97.06 192 THR A O 1
ATOM 1510 N N . PRO A 1 193 ? 17.062 -1.215 10.703 1 95.69 193 PRO A N 1
ATOM 1511 C CA . PRO A 1 193 ? 17.5 -0.904 9.336 1 95.69 193 PRO A CA 1
ATOM 1512 C C . PRO A 1 193 ? 18.703 -1.717 8.898 1 95.69 193 PRO A C 1
ATOM 1514 O O . PRO A 1 193 ? 19.641 -1.907 9.688 1 95.69 193 PRO A O 1
ATOM 1517 N N . ARG A 1 194 ? 18.688 -2.123 7.707 1 94.25 194 ARG A N 1
ATOM 1518 C CA . ARG A 1 194 ? 19.812 -2.865 7.137 1 94.25 194 ARG A CA 1
ATOM 1519 C C . ARG A 1 194 ? 20.922 -1.923 6.684 1 94.25 194 ARG A C 1
ATOM 1521 O O . ARG A 1 194 ? 20.656 -0.768 6.34 1 94.25 194 ARG A O 1
ATOM 1528 N N . LYS A 1 195 ? 22.125 -2.477 6.684 1 90.19 195 LYS A N 1
ATOM 1529 C CA . LYS A 1 195 ? 23.234 -1.74 6.078 1 90.19 195 LYS A CA 1
ATOM 1530 C C . LYS A 1 195 ? 23.141 -1.771 4.555 1 90.19 195 LYS A C 1
ATOM 1532 O O . LYS A 1 195 ? 23.031 -2.844 3.957 1 90.19 195 LYS A O 1
ATOM 1537 N N . PRO A 1 196 ? 23.109 -0.646 3.967 1 88.94 196 PRO A N 1
ATOM 1538 C CA . PRO A 1 196 ? 23.031 -0.641 2.504 1 88.94 196 PRO A CA 1
ATOM 1539 C C . PRO A 1 196 ? 24.234 -1.285 1.843 1 88.94 196 PRO A C 1
ATOM 1541 O O . PRO A 1 196 ? 25.344 -1.246 2.396 1 88.94 196 PRO A O 1
ATOM 1544 N N . PHE A 1 197 ? 23.938 -1.843 0.713 1 80.88 197 PHE A N 1
ATOM 1545 C CA . PHE A 1 197 ? 25.016 -2.404 -0.083 1 80.88 197 PHE A CA 1
ATOM 1546 C C . PHE A 1 197 ? 25.781 -1.306 -0.804 1 80.88 197 PHE A C 1
ATOM 1548 O O . PHE A 1 197 ? 25.234 -0.239 -1.087 1 80.88 197 PHE A O 1
ATOM 1555 N N . ASN A 1 198 ? 27.109 -1.463 -1.196 1 63.59 198 ASN A N 1
ATOM 1556 C CA . ASN A 1 198 ? 28.047 -0.691 -2.006 1 63.59 198 ASN A CA 1
ATOM 1557 C C . ASN A 1 198 ? 28.234 0.72 -1.456 1 63.59 198 ASN A C 1
ATOM 1559 O O . ASN A 1 198 ? 28.203 1.694 -2.209 1 63.59 198 ASN A O 1
ATOM 1563 N N . LEU A 1 199 ? 28.125 0.87 -0.217 1 56.84 199 LEU A N 1
ATOM 1564 C CA . LEU A 1 199 ? 28.422 2.143 0.428 1 56.84 199 LEU A CA 1
ATOM 1565 C C . LEU A 1 199 ? 29.703 2.746 -0.139 1 56.84 199 LEU A C 1
ATOM 1567 O O . LEU A 1 199 ? 30.766 2.119 -0.094 1 56.84 199 LEU A O 1
ATOM 1571 N N . ASP A 1 200 ? 29.594 3.053 -1.366 1 51.94 200 ASP A N 1
ATOM 1572 C CA . ASP A 1 200 ? 30.891 3.623 -1.733 1 51.94 200 ASP A CA 1
ATOM 1573 C C . ASP A 1 200 ? 31.172 4.887 -0.93 1 51.94 200 ASP A C 1
ATOM 1575 O O . ASP A 1 200 ? 32.094 5.645 -1.261 1 51.94 200 ASP A O 1
ATOM 1579 N N . GLY A 1 201 ? 31.016 4.809 0.241 1 51.75 201 GLY A N 1
ATOM 1580 C CA . GLY A 1 201 ? 31.562 5.785 1.17 1 51.75 201 GLY A CA 1
ATOM 1581 C C . GLY A 1 201 ? 30.859 7.125 1.112 1 51.75 201 GLY A C 1
ATOM 1582 O O . GLY A 1 201 ? 31.203 8.047 1.85 1 51.75 201 GLY A O 1
ATOM 1583 N N . GLY A 1 202 ? 30.125 7.367 0.122 1 50.19 202 GLY A N 1
ATOM 1584 C CA . GLY A 1 202 ? 29.625 8.734 0.101 1 50.19 202 GLY A CA 1
ATOM 1585 C C . GLY A 1 202 ? 28.391 8.938 0.95 1 50.19 202 GLY A C 1
ATOM 1586 O O . GLY A 1 202 ? 27.672 7.973 1.257 1 50.19 202 GLY A O 1
ATOM 1587 N N . ARG A 1 203 ? 28.25 10.039 1.547 1 47.38 203 ARG A N 1
ATOM 1588 C CA . ARG A 1 203 ? 27.25 10.453 2.531 1 47.38 203 ARG A CA 1
ATOM 1589 C C . ARG A 1 203 ? 25.906 10.727 1.867 1 47.38 203 ARG A C 1
ATOM 1591 O O . ARG A 1 203 ? 24.906 10.992 2.549 1 47.38 203 ARG A O 1
ATOM 1598 N N . GLU A 1 204 ? 25.797 10.773 0.565 1 54.81 204 GLU A N 1
ATOM 1599 C CA . GLU A 1 204 ? 24.547 11.203 -0.076 1 54.81 204 GLU A CA 1
ATOM 1600 C C . GLU A 1 204 ? 23.469 10.148 0.067 1 54.81 204 GLU A C 1
ATOM 1602 O O . GLU A 1 204 ? 23.703 8.961 -0.156 1 54.81 204 GLU A O 1
ATOM 1607 N N . LYS A 1 205 ? 22.328 10.562 0.537 1 56.16 205 LYS A N 1
ATOM 1608 C CA . LYS A 1 205 ? 21.172 9.703 0.78 1 56.16 205 LYS A CA 1
ATOM 1609 C C . LYS A 1 205 ? 20.953 8.742 -0.384 1 56.16 205 LYS A C 1
ATOM 1611 O O . LYS A 1 205 ? 20.719 7.547 -0.174 1 56.16 205 LYS A O 1
ATOM 1616 N N . ALA A 1 206 ? 21.094 9.281 -1.548 1 53.16 206 ALA A N 1
ATOM 1617 C CA . ALA A 1 206 ? 20.875 8.469 -2.742 1 53.16 206 ALA A CA 1
ATOM 1618 C C . ALA A 1 206 ? 21.875 7.32 -2.814 1 53.16 206 ALA A C 1
ATOM 1620 O O . ALA A 1 206 ? 21.609 6.312 -3.477 1 53.16 206 ALA A O 1
ATOM 1621 N N . LYS A 1 207 ? 22.766 7.555 -1.951 1 59.09 207 LYS A N 1
ATOM 1622 C CA . LYS A 1 207 ? 23.859 6.574 -1.995 1 59.09 207 LYS A CA 1
ATOM 1623 C C . LYS A 1 207 ? 23.828 5.668 -0.77 1 59.09 207 LYS A C 1
ATOM 1625 O O . LYS A 1 207 ? 24.438 4.602 -0.764 1 59.09 207 LYS A O 1
ATOM 1630 N N . ASN A 1 208 ? 22.797 6.102 0.044 1 72.38 208 ASN A N 1
ATOM 1631 C CA . ASN A 1 208 ? 23.016 5.363 1.286 1 72.38 208 ASN A CA 1
ATOM 1632 C C . ASN A 1 208 ? 21.688 4.832 1.847 1 72.38 208 ASN A C 1
ATOM 1634 O O . ASN A 1 208 ? 21.688 4.094 2.834 1 72.38 208 ASN A O 1
ATOM 1638 N N . VAL A 1 209 ? 20.594 5.113 1.207 1 90.69 209 VAL A N 1
ATOM 1639 C CA . VAL A 1 209 ? 19.328 4.66 1.765 1 90.69 209 VAL A CA 1
ATOM 1640 C C . VAL A 1 209 ? 18.609 3.785 0.747 1 90.69 209 VAL A C 1
ATOM 1642 O O . VAL A 1 209 ? 18.094 4.285 -0.257 1 90.69 209 VAL A O 1
ATOM 1645 N N . GLY A 1 210 ? 18.656 2.504 1.038 1 95.69 210 GLY A N 1
ATOM 1646 C CA . GLY A 1 210 ? 17.906 1.566 0.228 1 95.69 210 GLY A CA 1
ATOM 1647 C C . GLY A 1 210 ? 16.422 1.583 0.534 1 95.69 210 GLY A C 1
ATOM 1648 O O . GLY A 1 210 ? 16.016 1.922 1.647 1 95.69 210 GLY A O 1
ATOM 1649 N N . SER A 1 211 ? 15.641 1.299 -0.457 1 97.44 211 SER A N 1
ATOM 1650 C CA . SER A 1 211 ? 14.188 1.206 -0.328 1 97.44 211 SER A CA 1
ATOM 1651 C C . SER A 1 211 ? 13.602 0.223 -1.337 1 97.44 211 SER A C 1
ATOM 1653 O O . SER A 1 211 ? 14.273 -0.161 -2.297 1 97.44 211 SER A O 1
ATOM 1655 N N . ILE A 1 212 ? 12.438 -0.105 -1.083 1 98.44 212 ILE A N 1
ATOM 1656 C CA . ILE A 1 212 ? 11.789 -1.062 -1.972 1 98.44 212 ILE A CA 1
ATOM 1657 C C . ILE A 1 212 ? 10.289 -0.78 -2.029 1 98.44 212 ILE A C 1
ATOM 1659 O O . ILE A 1 212 ? 9.742 -0.122 -1.142 1 98.44 212 ILE A O 1
ATOM 1663 N N . SER A 1 213 ? 9.688 -1.282 -2.967 1 98.88 213 SER A N 1
ATOM 1664 C CA . SER A 1 213 ? 8.383 -0.865 -3.455 1 98.88 213 SER A CA 1
ATOM 1665 C C . SER A 1 213 ? 7.289 -1.155 -2.428 1 98.88 213 SER A C 1
ATOM 1667 O O . SER A 1 213 ? 6.203 -0.575 -2.486 1 98.88 213 SER A O 1
ATOM 1669 N N . PHE A 1 214 ? 7.461 -2.041 -1.473 1 98.88 214 PHE A N 1
ATOM 1670 C CA . PHE A 1 214 ? 6.363 -2.482 -0.624 1 98.88 214 PHE A CA 1
ATOM 1671 C C . PHE A 1 214 ? 6.578 -2.041 0.818 1 98.88 214 PHE A C 1
ATOM 1673 O O . PHE A 1 214 ? 5.859 -2.475 1.721 1 98.88 214 PHE A O 1
ATOM 1680 N N . VAL A 1 215 ? 7.52 -1.163 1.122 1 98.94 215 VAL A N 1
ATOM 1681 C CA . VAL A 1 215 ? 7.75 -0.752 2.504 1 98.94 215 VAL A CA 1
ATOM 1682 C C . VAL A 1 215 ? 7.238 0.672 2.711 1 98.94 215 VAL A C 1
ATOM 1684 O O . VAL A 1 215 ? 6.281 0.893 3.455 1 98.94 215 VAL A O 1
ATOM 1687 N N . PRO A 1 216 ? 7.746 1.683 1.96 1 98.88 216 PRO A N 1
ATOM 1688 C CA . PRO A 1 216 ? 7.277 3.045 2.221 1 98.88 216 PRO A CA 1
ATOM 1689 C C . PRO A 1 216 ? 5.777 3.205 1.979 1 98.88 216 PRO A C 1
ATOM 1691 O O . PRO A 1 216 ? 5.086 3.844 2.777 1 98.88 216 PRO A O 1
ATOM 1694 N N . PRO A 1 217 ? 5.211 2.6 0.922 1 98.94 217 PRO A N 1
ATOM 1695 C CA . PRO A 1 217 ? 3.777 2.797 0.699 1 98.94 217 PRO A CA 1
ATOM 1696 C C . PRO A 1 217 ? 2.924 2.254 1.843 1 98.94 217 PRO A C 1
ATOM 1698 O O . PRO A 1 217 ? 1.87 2.818 2.152 1 98.94 217 PRO A O 1
ATOM 1701 N N . VAL A 1 218 ? 3.352 1.185 2.457 1 98.94 218 VAL A N 1
ATOM 1702 C CA . VAL A 1 218 ? 2.586 0.628 3.566 1 98.94 218 VAL A CA 1
ATOM 1703 C C . VAL A 1 218 ? 2.541 1.631 4.719 1 98.94 218 VAL A C 1
ATOM 1705 O O . VAL A 1 218 ? 1.498 1.815 5.348 1 98.94 218 VAL A O 1
ATOM 1708 N N . ALA A 1 219 ? 3.658 2.268 4.988 1 98.94 219 ALA A N 1
ATOM 1709 C CA . ALA A 1 219 ? 3.658 3.332 5.988 1 98.94 219 ALA A CA 1
ATOM 1710 C C . ALA A 1 219 ? 2.648 4.418 5.633 1 98.94 219 ALA A C 1
ATOM 1712 O O . ALA A 1 219 ? 1.926 4.91 6.5 1 98.94 219 ALA A O 1
ATOM 1713 N N . GLY A 1 220 ? 2.592 4.762 4.363 1 98.94 220 GLY A N 1
ATOM 1714 C CA . GLY A 1 220 ? 1.631 5.75 3.902 1 98.94 220 GLY A CA 1
ATOM 1715 C C . GLY A 1 220 ? 0.19 5.328 4.121 1 98.94 220 GLY A C 1
ATOM 1716 O O . GLY A 1 220 ? -0.65 6.145 4.504 1 98.94 220 GLY A O 1
ATOM 1717 N N . MET A 1 221 ? -0.069 4.121 3.885 1 98.94 221 MET A N 1
ATOM 1718 C CA . MET A 1 221 ? -1.418 3.598 4.082 1 98.94 221 MET A CA 1
ATOM 1719 C C . MET A 1 221 ? -1.799 3.619 5.559 1 98.94 221 MET A C 1
ATOM 1721 O O . MET A 1 221 ? -2.957 3.869 5.902 1 98.94 221 MET A O 1
ATOM 1725 N N . LEU A 1 222 ? -0.818 3.332 6.422 1 98.94 222 LEU A N 1
ATOM 1726 C CA . LEU A 1 222 ? -1.087 3.414 7.855 1 98.94 222 LEU A CA 1
ATOM 1727 C C . LEU A 1 222 ? -1.368 4.852 8.273 1 98.94 222 LEU A C 1
ATOM 1729 O O . LEU A 1 222 ? -2.25 5.102 9.102 1 98.94 222 LEU A O 1
ATOM 1733 N N . LEU A 1 223 ? -0.629 5.805 7.707 1 98.94 223 LEU A N 1
ATOM 1734 C CA . LEU A 1 223 ? -0.917 7.211 7.977 1 98.94 223 LEU A CA 1
ATOM 1735 C C . LEU A 1 223 ? -2.361 7.547 7.621 1 98.94 223 LEU A C 1
ATOM 1737 O O . LEU A 1 223 ? -3.092 8.109 8.438 1 98.94 223 LEU A O 1
ATOM 1741 N N . ALA A 1 224 ? -2.768 7.164 6.441 1 99 224 ALA A N 1
ATOM 1742 C CA . ALA A 1 224 ? -4.125 7.453 5.98 1 99 224 ALA A CA 1
ATOM 1743 C C . ALA A 1 224 ? -5.16 6.793 6.887 1 99 224 ALA A C 1
ATOM 1745 O O . ALA A 1 224 ? -6.188 7.398 7.203 1 99 224 ALA A O 1
ATOM 1746 N N . SER A 1 225 ? -4.867 5.586 7.266 1 98.94 225 SER A N 1
ATOM 1747 C CA . SER A 1 225 ? -5.781 4.855 8.141 1 98.94 225 SER A CA 1
ATOM 1748 C C . SER A 1 225 ? -6.016 5.613 9.445 1 98.94 225 SER A C 1
ATOM 1750 O O . SER A 1 225 ? -7.156 5.734 9.898 1 98.94 225 SER A O 1
ATOM 1752 N N . GLU A 1 226 ? -4.98 6.145 10.039 1 98.94 226 GLU A N 1
ATOM 1753 C CA . GLU A 1 226 ? -5.094 6.863 11.305 1 98.94 226 GLU A CA 1
ATOM 1754 C C . GLU A 1 226 ? -5.852 8.18 11.125 1 98.94 226 GLU A C 1
ATOM 1756 O O . GLU A 1 226 ? -6.66 8.555 11.977 1 98.94 226 GLU A O 1
ATOM 1761 N N . VAL A 1 227 ? -5.562 8.875 10.039 1 98.94 227 VAL A N 1
ATOM 1762 C CA . VAL A 1 227 ? -6.262 10.117 9.742 1 98.94 227 VAL A CA 1
ATOM 1763 C C . VAL A 1 227 ? -7.766 9.852 9.664 1 98.94 227 VAL A C 1
ATOM 1765 O O . VAL A 1 227 ? -8.555 10.547 10.305 1 98.94 227 VAL A O 1
ATOM 1768 N N . ILE A 1 228 ? -8.156 8.852 8.914 1 98.94 228 ILE A N 1
ATOM 1769 C CA . ILE A 1 228 ? -9.562 8.523 8.695 1 98.94 228 ILE A CA 1
ATOM 1770 C C . ILE A 1 228 ? -10.203 8.094 10.0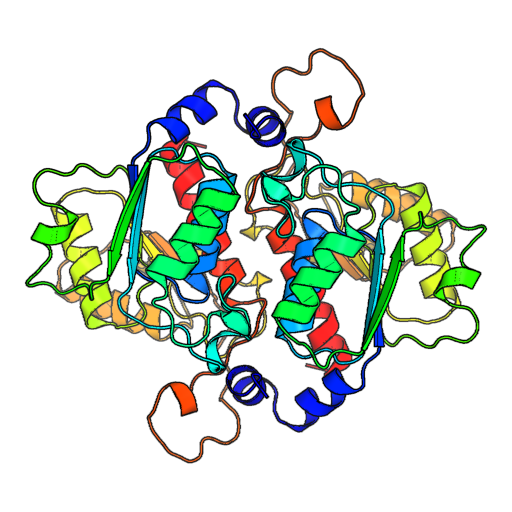16 1 98.94 228 ILE A C 1
ATOM 1772 O O . ILE A 1 228 ? -11.297 8.539 10.359 1 98.94 228 ILE A O 1
ATOM 1776 N N . LYS A 1 229 ? -9.516 7.258 10.766 1 98.81 229 LYS A N 1
ATOM 1777 C CA . LYS A 1 229 ? -10.055 6.773 12.031 1 98.81 229 LYS A CA 1
ATOM 1778 C C . LYS A 1 229 ? -10.219 7.914 13.031 1 98.81 229 LYS A C 1
ATOM 1780 O O . LYS A 1 229 ? -11.219 7.965 13.758 1 98.81 229 LYS A O 1
ATOM 1785 N N . ASP A 1 230 ? -9.25 8.812 13.07 1 98.88 230 ASP A N 1
ATOM 1786 C CA . ASP A 1 230 ? -9.336 9.938 13.984 1 98.88 230 ASP A CA 1
ATOM 1787 C C . ASP A 1 230 ? -10.492 10.867 13.617 1 98.88 230 ASP A C 1
ATOM 1789 O O . ASP A 1 230 ? -11.281 11.258 14.484 1 98.88 230 ASP A O 1
ATOM 1793 N N . ILE A 1 231 ? -10.609 11.172 12.32 1 98.81 231 ILE A N 1
ATOM 1794 C CA . ILE A 1 231 ? -11.641 12.086 11.852 1 98.81 231 ILE A CA 1
ATOM 1795 C C . ILE A 1 231 ? -13.023 11.477 12.102 1 98.81 231 ILE A C 1
ATOM 1797 O O . ILE A 1 231 ? -13.938 12.172 12.547 1 98.81 231 ILE A O 1
ATOM 1801 N N . CYS A 1 232 ? -13.141 10.188 11.859 1 98.5 232 CYS A N 1
ATOM 1802 C CA . CYS A 1 232 ? -14.422 9.508 11.961 1 98.5 232 CYS A CA 1
ATOM 1803 C C . CYS A 1 232 ? -14.648 8.969 13.367 1 98.5 232 CYS A C 1
ATOM 1805 O O . CYS A 1 232 ? -15.711 8.414 13.664 1 98.5 232 CYS A O 1
ATOM 1807 N N . GLU A 1 233 ? -13.641 9.078 14.242 1 97.62 233 GLU A N 1
ATOM 1808 C CA . GLU A 1 233 ? -13.703 8.57 15.609 1 97.62 233 GLU A CA 1
ATOM 1809 C C . GLU A 1 233 ? -14.016 7.078 15.633 1 97.62 233 GLU A C 1
ATOM 1811 O O . GLU A 1 233 ? -14.953 6.645 16.297 1 97.62 233 GLU A O 1
ATOM 1816 N N . LEU A 1 234 ? -13.273 6.406 14.852 1 95.62 234 LEU A N 1
ATOM 1817 C CA . LEU A 1 234 ? -13.422 4.961 14.727 1 95.62 234 LEU A CA 1
ATOM 1818 C C . LEU A 1 234 ? -12.352 4.234 15.539 1 95.62 234 LEU A C 1
ATOM 1820 O O . LEU A 1 234 ? -11.281 4.781 15.789 1 95.62 234 LEU A O 1
ATOM 1824 N N . MET B 1 1 ? 17.641 1.763 -16.109 1 78.5 1 MET B N 1
ATOM 1825 C CA . MET B 1 1 ? 17.406 0.931 -14.922 1 78.5 1 MET B CA 1
ATOM 1826 C C . MET B 1 1 ? 17 1.784 -13.734 1 78.5 1 MET B C 1
ATOM 1828 O O . MET B 1 1 ? 17.609 2.814 -13.453 1 78.5 1 MET B O 1
ATOM 1832 N N . PHE B 1 2 ? 15.852 1.533 -13.086 1 94.56 2 PHE B N 1
ATOM 1833 C CA . PHE B 1 2 ? 15.328 2.4 -12.039 1 94.56 2 PHE B CA 1
ATOM 1834 C C . PHE B 1 2 ? 15.375 1.7 -10.688 1 94.56 2 PHE B C 1
ATOM 1836 O O . PHE B 1 2 ? 14.633 2.064 -9.766 1 94.56 2 PHE B O 1
ATOM 1843 N N . LEU B 1 3 ? 16.312 0.779 -10.539 1 96.19 3 LEU B N 1
ATOM 1844 C CA . LEU B 1 3 ? 16.297 -0.069 -9.352 1 96.19 3 LEU B CA 1
ATOM 1845 C C . LEU B 1 3 ? 17.484 0.258 -8.445 1 96.19 3 LEU B C 1
ATOM 1847 O O . LEU B 1 3 ? 17.891 -0.576 -7.633 1 96.19 3 LEU B O 1
ATOM 1851 N N . GLN B 1 4 ? 18 1.442 -8.578 1 94.31 4 GLN B N 1
ATOM 1852 C CA . GLN B 1 4 ? 19.203 1.818 -7.82 1 94.31 4 GLN B CA 1
ATOM 1853 C C . GLN B 1 4 ? 18.953 1.725 -6.32 1 94.31 4 GLN B C 1
ATOM 1855 O O . GLN B 1 4 ? 19.766 1.163 -5.586 1 94.31 4 GLN B O 1
ATOM 1860 N N . ARG B 1 5 ? 17.828 2.24 -5.867 1 95.5 5 ARG B N 1
ATOM 1861 C CA . ARG B 1 5 ? 17.531 2.24 -4.438 1 95.5 5 ARG B CA 1
ATOM 1862 C C . ARG B 1 5 ? 17.219 0.833 -3.943 1 95.5 5 ARG B C 1
ATOM 1864 O O . ARG B 1 5 ? 17.547 0.484 -2.805 1 95.5 5 ARG B O 1
ATOM 1871 N N . THR B 1 6 ? 16.609 0.038 -4.781 1 97.56 6 THR B N 1
ATOM 1872 C CA . THR B 1 6 ? 16.344 -1.356 -4.445 1 97.56 6 THR B CA 1
ATOM 1873 C C . THR B 1 6 ? 17.656 -2.131 -4.309 1 97.56 6 THR B C 1
ATOM 1875 O O . THR B 1 6 ? 17.828 -2.924 -3.381 1 97.56 6 THR B O 1
ATOM 1878 N N . GLU B 1 7 ? 18.547 -1.869 -5.172 1 96.38 7 GLU B N 1
ATOM 1879 C CA . GLU B 1 7 ? 19.844 -2.553 -5.188 1 96.38 7 GLU B CA 1
ATOM 1880 C C . GLU B 1 7 ? 20.625 -2.275 -3.912 1 96.38 7 GLU B C 1
ATOM 1882 O O . GLU B 1 7 ? 21.328 -3.154 -3.406 1 96.38 7 GLU B O 1
ATOM 1887 N N . LEU B 1 8 ? 20.531 -1.084 -3.424 1 95.19 8 LEU B N 1
ATOM 1888 C CA . LEU B 1 8 ? 21.203 -0.732 -2.178 1 95.19 8 LEU B CA 1
ATOM 1889 C C . LEU B 1 8 ? 20.688 -1.584 -1.021 1 95.19 8 LEU B C 1
ATOM 1891 O O . LEU B 1 8 ? 21.406 -1.835 -0.058 1 95.19 8 LEU B O 1
ATOM 1895 N N . LEU B 1 9 ? 19.5 -2.062 -1.188 1 96.69 9 LEU B N 1
ATOM 1896 C CA . LEU B 1 9 ? 18.859 -2.781 -0.096 1 96.69 9 LEU B CA 1
ATOM 1897 C C . LEU B 1 9 ? 19.109 -4.281 -0.206 1 96.69 9 LEU B C 1
ATOM 1899 O O . LEU B 1 9 ? 19.375 -4.945 0.797 1 96.69 9 LEU B O 1
ATOM 1903 N N . ILE B 1 10 ? 19.062 -4.812 -1.483 1 97.44 10 ILE B N 1
ATOM 1904 C CA . ILE B 1 10 ? 19.047 -6.27 -1.573 1 97.44 10 ILE B CA 1
ATOM 1905 C C . ILE B 1 10 ? 20.266 -6.75 -2.361 1 97.44 10 ILE B C 1
ATOM 1907 O O . ILE B 1 10 ? 20.516 -7.953 -2.438 1 97.44 10 ILE B O 1
ATOM 1911 N N . GLY B 1 11 ? 21 -5.898 -2.98 1 95.62 11 GLY B N 1
ATOM 1912 C CA . GLY B 1 11 ? 22.219 -6.238 -3.688 1 95.62 11 GLY B CA 1
ATOM 1913 C C . GLY B 1 11 ? 22 -6.559 -5.152 1 95.62 11 GLY B C 1
ATOM 1914 O O . GLY B 1 11 ? 20.875 -6.914 -5.551 1 95.62 11 GLY B O 1
ATOM 1915 N N . SER B 1 12 ? 23.031 -6.5 -5.926 1 96.06 12 SER B N 1
ATOM 1916 C CA . SER B 1 12 ? 22.969 -6.676 -7.371 1 96.06 12 SER B CA 1
ATOM 1917 C C . SER B 1 12 ? 22.594 -8.109 -7.734 1 96.06 12 SER B C 1
ATOM 1919 O O . SER B 1 12 ? 21.891 -8.344 -8.719 1 96.06 12 SER B O 1
ATOM 1921 N N . ASP B 1 13 ? 23.094 -9.031 -6.973 1 97.38 13 ASP B N 1
ATOM 1922 C CA . ASP B 1 13 ? 22.797 -10.43 -7.242 1 97.38 13 ASP B CA 1
ATOM 1923 C C . ASP B 1 13 ? 21.281 -10.688 -7.172 1 97.38 13 ASP B C 1
ATOM 1925 O O . ASP B 1 13 ? 20.734 -11.398 -8.016 1 97.38 13 ASP B O 1
ATOM 1929 N N . ASN B 1 14 ? 20.703 -10.086 -6.238 1 98.19 14 ASN B N 1
ATOM 1930 C CA . ASN B 1 14 ? 19.266 -10.297 -6.066 1 98.19 14 ASN B CA 1
ATOM 1931 C C . ASN B 1 14 ? 18.453 -9.555 -7.121 1 98.19 14 ASN B C 1
ATOM 1933 O O . ASN B 1 14 ? 17.406 -10.016 -7.543 1 98.19 14 ASN B O 1
ATOM 1937 N N . ILE B 1 15 ? 18.969 -8.422 -7.562 1 98.19 15 ILE B N 1
ATOM 1938 C CA . ILE B 1 15 ? 18.344 -7.734 -8.688 1 98.19 15 ILE B CA 1
ATOM 1939 C C . ILE B 1 15 ? 18.328 -8.648 -9.906 1 98.19 15 ILE B C 1
ATOM 1941 O O . ILE B 1 15 ? 17.312 -8.75 -10.609 1 98.19 15 ILE B O 1
ATOM 1945 N N . GLU B 1 16 ? 19.406 -9.297 -10.117 1 98.38 16 GLU B N 1
ATOM 1946 C CA . GLU B 1 16 ? 19.5 -10.211 -11.25 1 98.38 16 GLU B CA 1
ATOM 1947 C C . GLU B 1 16 ? 18.578 -11.398 -11.086 1 98.38 16 GLU B C 1
ATOM 1949 O O . GLU B 1 16 ? 17.922 -11.828 -12.047 1 98.38 16 GLU B O 1
ATOM 1954 N N . LYS B 1 17 ? 18.516 -11.891 -9.891 1 98.69 17 LYS B N 1
ATOM 1955 C CA . LYS B 1 17 ? 17.594 -12.992 -9.617 1 98.69 17 LYS B CA 1
ATOM 1956 C C . LYS B 1 17 ? 16.156 -12.594 -9.938 1 98.69 17 LYS B C 1
ATOM 1958 O O . LYS B 1 17 ? 15.422 -13.359 -10.57 1 98.69 17 LYS B O 1
ATOM 1963 N N . LEU B 1 18 ? 15.781 -11.469 -9.539 1 98.81 18 LEU B N 1
ATOM 1964 C CA . LEU B 1 18 ? 14.422 -10.984 -9.781 1 98.81 18 LEU B CA 1
ATOM 1965 C C . LEU B 1 18 ? 14.172 -10.797 -11.273 1 98.81 18 LEU B C 1
ATOM 1967 O O . LEU B 1 18 ? 13.102 -11.164 -11.773 1 98.81 18 LEU B O 1
ATOM 1971 N N . LYS B 1 19 ? 15.078 -10.258 -11.93 1 98.5 19 LYS B N 1
ATOM 1972 C CA . LYS B 1 19 ? 14.977 -10.023 -13.367 1 98.5 19 LYS B CA 1
ATOM 1973 C C . LYS B 1 19 ? 14.711 -11.328 -14.117 1 98.5 19 LYS B C 1
ATOM 1975 O O . LYS B 1 19 ? 14.008 -11.336 -15.133 1 98.5 19 LYS B O 1
ATOM 1980 N N . ASN B 1 20 ? 15.18 -12.367 -13.57 1 98.56 20 ASN B N 1
ATOM 1981 C CA . ASN B 1 20 ? 15.094 -13.656 -14.242 1 98.56 20 ASN B CA 1
ATOM 1982 C C . ASN B 1 20 ? 13.961 -14.508 -13.688 1 98.56 20 ASN B C 1
ATOM 1984 O O . ASN B 1 20 ? 13.711 -15.617 -14.164 1 98.56 20 ASN B O 1
ATOM 1988 N N . SER B 1 21 ? 13.312 -14.031 -12.727 1 98.81 21 SER B N 1
ATOM 1989 C CA . SER B 1 21 ? 12.242 -14.789 -12.094 1 98.81 21 SER B CA 1
ATOM 1990 C C . SER B 1 21 ? 10.93 -14.633 -12.852 1 98.81 21 SER B C 1
ATOM 1992 O O . SER B 1 21 ? 10.695 -13.602 -13.484 1 98.81 21 SER B O 1
ATOM 1994 N N . ASN B 1 22 ? 10.117 -15.68 -12.797 1 98.88 22 ASN B N 1
ATOM 1995 C CA . ASN B 1 22 ? 8.812 -15.75 -13.438 1 98.88 22 ASN B CA 1
ATOM 1996 C C . ASN B 1 22 ? 7.691 -15.914 -12.414 1 98.88 22 ASN B C 1
ATOM 1998 O O . ASN B 1 22 ? 7.59 -16.953 -11.758 1 98.88 22 ASN B O 1
ATOM 2002 N N . VAL B 1 23 ? 6.852 -14.867 -12.32 1 98.94 23 VAL B N 1
ATOM 2003 C CA . VAL B 1 23 ? 5.785 -14.859 -11.32 1 98.94 23 VAL B CA 1
ATOM 2004 C C . VAL B 1 23 ? 4.434 -14.734 -12.016 1 98.94 23 VAL B C 1
ATOM 2006 O O . VAL B 1 23 ? 4.297 -13.992 -12.992 1 98.94 23 VAL B O 1
ATOM 2009 N N . ILE B 1 24 ? 3.422 -15.469 -11.555 1 99 24 ILE B N 1
ATOM 2010 C CA . ILE B 1 24 ? 2.059 -15.32 -12.062 1 99 24 ILE B CA 1
ATOM 2011 C C . ILE B 1 24 ? 1.134 -14.891 -10.922 1 99 24 ILE B C 1
ATOM 2013 O O . ILE B 1 24 ? 1.2 -15.438 -9.82 1 99 24 ILE B O 1
ATOM 2017 N N . VAL B 1 25 ? 0.345 -13.867 -11.172 1 99 25 VAL B N 1
ATOM 2018 C CA . VAL B 1 25 ? -0.583 -13.328 -10.188 1 99 25 VAL B CA 1
ATOM 2019 C C . VAL B 1 25 ? -2.02 -13.547 -10.656 1 99 25 VAL B C 1
ATOM 2021 O O . VAL B 1 25 ? -2.404 -13.094 -11.734 1 99 25 VAL B O 1
ATOM 2024 N N . PHE B 1 26 ? -2.816 -14.211 -9.812 1 98.94 26 PHE B N 1
ATOM 2025 C CA . PHE B 1 26 ? -4.23 -14.438 -10.086 1 98.94 26 PHE B CA 1
ATOM 2026 C C . PHE B 1 26 ? -5.098 -13.461 -9.305 1 98.94 26 PHE B C 1
ATOM 2028 O O . PHE B 1 26 ? -5.105 -13.477 -8.07 1 98.94 26 PHE B O 1
ATOM 2035 N N . GLY B 1 27 ? -5.91 -12.648 -10.016 1 98.81 27 GLY B N 1
ATOM 2036 C CA . GLY B 1 27 ? -6.727 -11.609 -9.414 1 98.81 27 GLY B CA 1
ATOM 2037 C C . GLY B 1 27 ? -6.055 -10.25 -9.414 1 98.81 27 GLY B C 1
ATOM 2038 O O . GLY B 1 27 ? -4.93 -10.109 -8.922 1 98.81 27 GLY B O 1
ATOM 2039 N N . LEU B 1 28 ? -6.812 -9.242 -9.922 1 98.81 28 LEU B N 1
ATOM 2040 C CA . LEU B 1 28 ? -6.238 -7.902 -10.023 1 98.81 28 LEU B CA 1
ATOM 2041 C C . LEU B 1 28 ? -7.121 -6.879 -9.32 1 98.81 28 LEU B C 1
ATOM 2043 O O . LEU B 1 28 ? -7.227 -5.73 -9.766 1 98.81 28 LEU B O 1
ATOM 2047 N N . GLY B 1 29 ? -7.82 -7.324 -8.258 1 98.25 29 GLY B N 1
ATOM 2048 C CA . GLY B 1 29 ? -8.586 -6.402 -7.438 1 98.25 29 GLY B CA 1
ATOM 2049 C C . GLY B 1 29 ? -7.719 -5.547 -6.535 1 98.25 29 GLY B C 1
ATOM 2050 O O . GLY B 1 29 ? -6.629 -5.129 -6.93 1 98.25 29 GLY B O 1
ATOM 2051 N N . GLY B 1 30 ? -8.266 -5.215 -5.359 1 98.56 30 GLY B N 1
ATOM 2052 C CA . GLY B 1 30 ? -7.547 -4.371 -4.41 1 98.56 30 GLY B CA 1
ATOM 2053 C C . GLY B 1 30 ? -6.258 -4.992 -3.916 1 98.56 30 GLY B C 1
ATOM 2054 O O . GLY B 1 30 ? -5.277 -4.285 -3.672 1 98.56 30 GLY B O 1
ATOM 2055 N N . VAL B 1 31 ? -6.246 -6.285 -3.812 1 98.88 31 VAL B N 1
ATOM 2056 C CA . VAL B 1 31 ? -5.082 -7.004 -3.309 1 98.88 31 VAL B CA 1
ATOM 2057 C C . VAL B 1 31 ? -4.109 -7.281 -4.453 1 98.88 31 VAL B C 1
ATOM 2059 O O . VAL B 1 31 ? -2.961 -6.84 -4.422 1 98.88 31 VAL B O 1
ATOM 2062 N N . GLY B 1 32 ? -4.586 -7.898 -5.453 1 98.94 32 GLY B N 1
ATOM 2063 C CA . GLY B 1 32 ? -3.734 -8.312 -6.559 1 98.94 32 GLY B CA 1
ATOM 2064 C C . GLY B 1 32 ? -3.145 -7.145 -7.328 1 98.94 32 GLY B C 1
ATOM 2065 O O . GLY B 1 32 ? -1.999 -7.207 -7.777 1 98.94 32 GLY B O 1
ATOM 2066 N N . GLY B 1 33 ? -3.941 -6.125 -7.492 1 98.94 33 GLY B N 1
ATOM 2067 C CA . GLY B 1 33 ? -3.424 -4.934 -8.148 1 98.94 33 GLY B CA 1
ATOM 2068 C C . GLY B 1 33 ? -2.236 -4.324 -7.422 1 98.94 33 GLY B C 1
ATOM 2069 O O . GLY B 1 33 ? -1.243 -3.955 -8.055 1 98.94 33 GLY B O 1
ATOM 2070 N N . ALA B 1 34 ? -2.35 -4.246 -6.125 1 98.94 34 ALA B N 1
ATOM 2071 C CA . ALA B 1 34 ? -1.257 -3.711 -5.316 1 98.94 34 ALA B CA 1
ATOM 2072 C C . ALA B 1 34 ? -0.045 -4.637 -5.352 1 98.94 34 ALA B C 1
ATOM 2074 O O . ALA B 1 34 ? 1.099 -4.176 -5.336 1 98.94 34 ALA B O 1
ATOM 2075 N N . THR B 1 35 ? -0.276 -5.914 -5.367 1 99 35 THR B N 1
ATOM 2076 C CA . THR B 1 35 ? 0.805 -6.891 -5.473 1 99 35 THR B CA 1
ATOM 2077 C C . THR B 1 35 ? 1.595 -6.68 -6.762 1 99 35 THR B C 1
ATOM 2079 O O . THR B 1 35 ? 2.822 -6.582 -6.734 1 99 35 THR B O 1
ATOM 2082 N N . VAL B 1 36 ? 0.882 -6.562 -7.824 1 99 36 VAL B N 1
ATOM 2083 C CA . VAL B 1 36 ? 1.489 -6.391 -9.141 1 99 36 VAL B CA 1
ATOM 2084 C C . VAL B 1 36 ? 2.295 -5.094 -9.172 1 99 36 VAL B C 1
ATOM 2086 O O . VAL B 1 36 ? 3.438 -5.078 -9.641 1 99 36 VAL B O 1
ATOM 2089 N N . GLU B 1 37 ? 1.687 -4.066 -8.641 1 98.94 37 GLU B N 1
ATOM 2090 C CA . GLU B 1 37 ? 2.375 -2.781 -8.539 1 98.94 37 GLU B CA 1
ATOM 2091 C C . GLU B 1 37 ? 3.721 -2.93 -7.84 1 98.94 37 GLU B C 1
ATOM 2093 O O . GLU B 1 37 ? 4.742 -2.443 -8.336 1 98.94 37 GLU B O 1
ATOM 2098 N N . ALA B 1 38 ? 3.711 -3.594 -6.77 1 98.94 38 ALA B N 1
ATOM 2099 C CA . ALA B 1 38 ? 4.91 -3.729 -5.945 1 98.94 38 ALA B CA 1
ATOM 2100 C C . ALA B 1 38 ? 5.941 -4.621 -6.625 1 98.94 38 ALA B C 1
ATOM 2102 O O . ALA B 1 38 ? 7.141 -4.332 -6.586 1 98.94 38 ALA B O 1
ATOM 2103 N N . LEU B 1 39 ? 5.508 -5.684 -7.23 1 98.94 39 LEU B N 1
ATOM 2104 C CA . LEU B 1 39 ? 6.422 -6.609 -7.895 1 98.94 39 LEU B CA 1
ATOM 2105 C C . LEU B 1 39 ? 7.133 -5.93 -9.062 1 98.94 39 LEU B C 1
ATOM 2107 O O . LEU B 1 39 ? 8.352 -6.062 -9.211 1 98.94 39 LEU B O 1
ATOM 2111 N N . VAL B 1 40 ? 6.363 -5.195 -9.828 1 98.94 40 VAL B N 1
ATOM 2112 C CA . VAL B 1 40 ? 6.914 -4.508 -10.992 1 98.94 40 VAL B CA 1
ATOM 2113 C C . VAL B 1 40 ? 7.973 -3.504 -10.547 1 98.94 40 VAL B C 1
ATOM 2115 O O . VAL B 1 40 ? 9.078 -3.471 -11.102 1 98.94 40 VAL B O 1
ATOM 2118 N N . ARG B 1 41 ? 7.672 -2.805 -9.547 1 98.94 41 ARG B N 1
ATOM 2119 C CA . ARG B 1 41 ? 8.57 -1.756 -9.07 1 98.94 41 ARG B CA 1
ATOM 2120 C C . ARG B 1 41 ? 9.773 -2.352 -8.352 1 98.94 41 ARG B C 1
ATOM 2122 O O . ARG B 1 41 ? 10.805 -1.697 -8.219 1 98.94 41 ARG B O 1
ATOM 2129 N N . ALA B 1 42 ? 9.625 -3.596 -7.906 1 98.75 42 ALA B N 1
ATOM 2130 C CA . ALA B 1 42 ? 10.734 -4.262 -7.223 1 98.75 42 ALA B CA 1
ATOM 2131 C C . ALA B 1 42 ? 11.719 -4.855 -8.227 1 98.75 42 ALA B C 1
ATOM 2133 O O . ALA B 1 42 ? 12.836 -5.219 -7.859 1 98.75 42 ALA B O 1
ATOM 2134 N N . GLY B 1 43 ? 11.227 -5.039 -9.484 1 98.62 43 GLY B N 1
ATOM 2135 C CA . GLY B 1 43 ? 12.188 -5.449 -10.492 1 98.62 43 GLY B CA 1
ATOM 2136 C C . GLY B 1 43 ? 11.945 -6.855 -11.008 1 98.62 43 GLY B C 1
ATOM 2137 O O . GLY B 1 43 ? 12.844 -7.473 -11.586 1 98.62 43 GLY B O 1
ATOM 2138 N N . ILE B 1 44 ? 10.789 -7.391 -10.789 1 98.81 44 ILE B N 1
ATOM 2139 C CA . ILE B 1 44 ? 10.469 -8.672 -11.414 1 98.81 44 ILE B CA 1
ATOM 2140 C C . ILE B 1 44 ? 10.594 -8.555 -12.93 1 98.81 44 ILE B C 1
ATOM 2142 O O . ILE B 1 44 ? 10.133 -7.586 -13.523 1 98.81 44 ILE B O 1
ATOM 2146 N N . GLY B 1 45 ? 11.188 -9.578 -13.539 1 98.69 45 GLY B N 1
ATOM 2147 C CA . GLY B 1 45 ? 11.461 -9.484 -14.961 1 98.69 45 GLY B CA 1
ATOM 2148 C C . GLY B 1 45 ? 10.383 -10.125 -15.82 1 98.69 45 GLY B C 1
ATOM 2149 O O . GLY B 1 45 ? 10.156 -9.703 -16.953 1 98.69 45 GLY B O 1
ATOM 2150 N N . ASN B 1 46 ? 9.844 -11.211 -15.344 1 98.94 46 ASN B N 1
ATOM 2151 C CA . ASN B 1 46 ? 8.781 -11.93 -16.031 1 98.94 46 ASN B CA 1
ATOM 2152 C C . ASN B 1 46 ? 7.52 -12.023 -15.172 1 98.94 46 ASN B C 1
ATOM 2154 O O . ASN B 1 46 ? 7.562 -12.562 -14.062 1 98.94 46 ASN B O 1
ATOM 2158 N N . LEU B 1 47 ? 6.426 -11.531 -15.742 1 98.94 47 LEU B N 1
ATOM 2159 C CA . LEU B 1 47 ? 5.191 -11.438 -14.969 1 98.94 47 LEU B CA 1
ATOM 2160 C C . LEU B 1 47 ? 3.988 -11.852 -15.805 1 98.94 47 LEU B C 1
ATOM 2162 O O . LEU B 1 47 ? 3.861 -11.438 -16.969 1 98.94 47 LEU B O 1
ATOM 2166 N N . SER B 1 48 ? 3.18 -12.727 -15.289 1 98.94 48 SER B N 1
ATOM 2167 C CA . SER B 1 48 ? 1.87 -13.047 -15.844 1 98.94 48 SER B CA 1
ATOM 2168 C C . SER B 1 48 ? 0.746 -12.578 -14.93 1 98.94 48 SER B C 1
ATOM 2170 O O . SER B 1 48 ? 0.823 -12.734 -13.711 1 98.94 48 SER B O 1
ATOM 2172 N N . ILE B 1 49 ? -0.232 -11.938 -15.547 1 98.94 49 ILE B N 1
ATOM 2173 C CA . ILE B 1 49 ? -1.368 -11.461 -14.773 1 98.94 49 ILE B CA 1
ATOM 2174 C C . ILE B 1 49 ? -2.656 -12.086 -15.297 1 98.94 49 ILE B C 1
ATOM 2176 O O . ILE B 1 49 ? -2.826 -12.258 -16.5 1 98.94 49 ILE B O 1
ATOM 2180 N N . VAL B 1 50 ? -3.543 -12.461 -14.352 1 98.94 50 VAL B N 1
ATOM 2181 C CA . VAL B 1 50 ? -4.777 -13.172 -14.688 1 98.94 50 VAL B CA 1
ATOM 2182 C C . VAL B 1 50 ? -5.961 -12.477 -14.016 1 98.94 50 VAL B C 1
ATOM 2184 O O . VAL B 1 50 ? -5.996 -12.336 -12.789 1 98.94 50 VAL B O 1
ATOM 2187 N N . ASP B 1 51 ? -6.883 -12.094 -14.719 1 98.81 51 ASP B N 1
ATOM 2188 C CA . ASP B 1 51 ? -8.156 -11.555 -14.258 1 98.81 51 ASP B CA 1
ATOM 2189 C C . ASP B 1 51 ? -9.195 -11.562 -15.383 1 98.81 51 ASP B C 1
ATOM 2191 O O . ASP B 1 51 ? -8.844 -11.438 -16.562 1 98.81 51 ASP B O 1
ATOM 2195 N N . PHE B 1 52 ? -10.492 -11.617 -15.031 1 98.25 52 PHE B N 1
ATOM 2196 C CA . PHE B 1 52 ? -11.508 -11.711 -16.078 1 98.25 52 PHE B CA 1
ATOM 2197 C C . PHE B 1 52 ? -12.492 -10.555 -15.977 1 98.25 52 PHE B C 1
ATOM 2199 O O . PHE B 1 52 ? -13.367 -10.398 -16.828 1 98.25 52 PHE B O 1
ATOM 2206 N N . ASP B 1 53 ? -12.391 -9.734 -14.93 1 97.94 53 ASP B N 1
ATOM 2207 C CA . ASP B 1 53 ? -13.367 -8.68 -14.664 1 97.94 53 ASP B CA 1
ATOM 2208 C C . ASP B 1 53 ? -13.016 -7.406 -15.438 1 97.94 53 ASP B C 1
ATOM 2210 O O . ASP B 1 53 ? -11.883 -7.234 -15.883 1 97.94 53 ASP B O 1
ATOM 2214 N N . THR B 1 54 ? -14.039 -6.625 -15.523 1 98.62 54 THR B N 1
ATOM 2215 C CA . THR B 1 54 ? -13.867 -5.246 -15.961 1 98.62 54 THR B CA 1
ATOM 2216 C C . THR B 1 54 ? -13.875 -4.293 -14.773 1 98.62 54 THR B C 1
ATOM 2218 O O . THR B 1 54 ? -14.383 -4.633 -13.703 1 98.62 54 THR B O 1
ATOM 2221 N N . VAL B 1 55 ? -13.266 -3.152 -14.984 1 98.56 55 VAL B N 1
ATOM 2222 C CA . VAL B 1 55 ? -13.219 -2.145 -13.93 1 98.56 55 VAL B CA 1
ATOM 2223 C C . VAL B 1 55 ? -14.625 -1.603 -13.68 1 98.56 55 VAL B C 1
ATOM 2225 O O . VAL B 1 55 ? -15.344 -1.261 -14.617 1 98.56 55 VAL B O 1
ATOM 2228 N N . ASP B 1 56 ? -14.961 -1.597 -12.43 1 97.38 56 ASP B N 1
ATOM 2229 C CA . ASP B 1 56 ? -16.234 -1.049 -11.984 1 97.38 56 ASP B CA 1
ATOM 2230 C C . ASP B 1 56 ? -16.031 0.209 -11.141 1 97.38 56 ASP B C 1
ATOM 2232 O O . ASP B 1 56 ? -15.016 0.348 -10.461 1 97.38 56 ASP B O 1
ATOM 2236 N N . LYS B 1 57 ? -17.016 1.047 -11.188 1 96.69 57 LYS B N 1
ATOM 2237 C CA . LYS B 1 57 ? -16.938 2.285 -10.414 1 96.69 57 LYS B CA 1
ATOM 2238 C C . LYS B 1 57 ? -16.719 1.999 -8.93 1 96.69 57 LYS B C 1
ATOM 2240 O O . LYS B 1 57 ? -16.016 2.758 -8.25 1 96.69 57 LYS B O 1
ATOM 2245 N N . THR B 1 58 ? -17.266 0.876 -8.43 1 95.44 58 THR B N 1
ATOM 2246 C CA . THR B 1 58 ? -17.156 0.527 -7.016 1 95.44 58 THR B CA 1
ATOM 2247 C C . THR B 1 58 ? -15.727 0.133 -6.664 1 95.44 58 THR B C 1
ATOM 2249 O O . THR B 1 58 ? -15.375 0.02 -5.488 1 95.44 58 THR B O 1
ATOM 2252 N N . ASN B 1 59 ? -14.859 -0.05 -7.695 1 97.56 59 ASN B N 1
ATOM 2253 C CA . ASN B 1 59 ? -13.469 -0.438 -7.477 1 97.56 59 ASN B CA 1
ATOM 2254 C C . ASN B 1 59 ? -12.594 0.77 -7.152 1 97.56 59 ASN B C 1
ATOM 2256 O O . ASN B 1 59 ? -11.469 0.617 -6.668 1 97.56 59 ASN B O 1
ATOM 2260 N N . LEU B 1 60 ? -13.094 1.987 -7.367 1 98.25 60 LEU B N 1
ATOM 2261 C CA . LEU B 1 60 ? -12.328 3.221 -7.25 1 98.25 60 LEU B CA 1
ATOM 2262 C C . LEU B 1 60 ? -11.836 3.42 -5.82 1 98.25 60 LEU B C 1
ATOM 2264 O O . LEU B 1 60 ? -10.781 4.023 -5.602 1 98.25 60 LEU B O 1
ATOM 2268 N N . ASN B 1 61 ? -12.508 2.824 -4.883 1 98 61 ASN B N 1
ATOM 2269 C CA . ASN B 1 61 ? -12.188 3.121 -3.49 1 98 61 ASN B CA 1
ATOM 2270 C C . ASN B 1 61 ? -10.945 2.371 -3.025 1 98 61 ASN B C 1
ATOM 2272 O O . ASN B 1 61 ? -10.383 2.684 -1.974 1 98 61 ASN B O 1
ATOM 2276 N N . ARG B 1 62 ? -10.508 1.363 -3.924 1 98.31 62 ARG B N 1
ATOM 2277 C CA . ARG B 1 62 ? -9.43 0.614 -3.287 1 98.31 62 ARG B CA 1
ATOM 2278 C C . ARG B 1 62 ? -8.508 -0.005 -4.328 1 98.31 62 ARG B C 1
ATOM 2280 O O . ARG B 1 62 ? -7.441 -0.526 -3.992 1 98.31 62 ARG B O 1
ATOM 2287 N N . GLN B 1 63 ? -8.844 -0.062 -5.574 1 98.75 63 GLN B N 1
ATOM 2288 C CA . GLN B 1 63 ? -8.031 -0.737 -6.574 1 98.75 63 GLN B CA 1
ATOM 2289 C C . GLN B 1 63 ? -7.109 0.249 -7.293 1 98.75 63 GLN B C 1
ATOM 2291 O O . GLN B 1 63 ? -7.582 1.169 -7.965 1 98.75 63 GLN B O 1
ATOM 2296 N N . ILE B 1 64 ? -5.855 0.032 -7.266 1 98.75 64 ILE B N 1
ATOM 2297 C CA . ILE B 1 64 ? -4.824 0.969 -7.691 1 98.75 64 ILE B CA 1
ATOM 2298 C C . ILE B 1 64 ? -4.938 1.219 -9.195 1 98.75 64 ILE B C 1
ATOM 2300 O O . ILE B 1 64 ? -4.617 2.309 -9.672 1 98.75 64 ILE B O 1
ATOM 2304 N N . ILE B 1 65 ? -5.457 0.336 -9.953 1 98.56 65 ILE B N 1
ATOM 2305 C CA . ILE B 1 65 ? -5.484 0.46 -11.406 1 98.56 65 ILE B CA 1
ATOM 2306 C C . ILE B 1 65 ? -6.695 1.288 -11.836 1 98.56 65 ILE B C 1
ATOM 2308 O O . ILE B 1 65 ? -6.805 1.688 -12.992 1 98.56 65 ILE B O 1
ATOM 2312 N N . THR B 1 66 ? -7.562 1.568 -10.945 1 98.69 66 THR B N 1
ATOM 2313 C CA . THR B 1 66 ? -8.859 2.129 -11.305 1 98.69 66 THR B CA 1
ATOM 2314 C C . THR B 1 66 ? -8.828 3.652 -11.242 1 98.69 66 THR B C 1
ATOM 2316 O O . THR B 1 66 ? -8.445 4.23 -10.219 1 98.69 66 THR B O 1
ATOM 2319 N N . THR B 1 67 ? -9.18 4.289 -12.281 1 98.69 67 THR B N 1
ATOM 2320 C CA . THR B 1 67 ? -9.477 5.711 -12.406 1 98.69 67 THR B CA 1
ATOM 2321 C C . THR B 1 67 ? -10.797 5.93 -13.141 1 98.69 67 THR B C 1
ATOM 2323 O O . THR B 1 67 ? -11.391 4.977 -13.656 1 98.69 67 THR B O 1
ATOM 2326 N N . GLN B 1 68 ? -11.266 7.141 -13.203 1 98.62 68 GLN B N 1
ATOM 2327 C CA . GLN B 1 68 ? -12.531 7.461 -13.867 1 98.62 68 GLN B CA 1
ATOM 2328 C C . GLN B 1 68 ? -12.516 7.012 -15.32 1 98.62 68 GLN B C 1
ATOM 2330 O O . GLN B 1 68 ? -13.508 6.465 -15.82 1 98.62 68 GLN B O 1
ATOM 2335 N N . SER B 1 69 ? -11.461 7.094 -16 1 98.44 69 SER B N 1
ATOM 2336 C CA . SER B 1 69 ? -11.398 6.965 -17.453 1 98.44 69 SER B CA 1
ATOM 2337 C C . SER B 1 69 ? -11.352 5.504 -17.875 1 98.44 69 SER B C 1
ATOM 2339 O O . SER B 1 69 ? -11.547 5.184 -19.047 1 98.44 69 SER B O 1
ATOM 2341 N N . VAL B 1 70 ? -11.086 4.633 -16.922 1 98.62 70 VAL B N 1
ATOM 2342 C CA . VAL B 1 70 ? -10.859 3.26 -17.359 1 98.62 70 VAL B CA 1
ATOM 2343 C C . VAL B 1 70 ? -12.023 2.377 -16.938 1 98.62 70 VAL B C 1
ATOM 2345 O O . VAL B 1 70 ? -11.984 1.156 -17.094 1 98.62 70 VAL B O 1
ATOM 2348 N N . ILE B 1 71 ? -13.023 2.984 -16.391 1 98.38 71 ILE B N 1
ATOM 2349 C CA . ILE B 1 71 ? -14.219 2.238 -16.031 1 98.38 71 ILE B CA 1
ATOM 2350 C C . ILE B 1 71 ? -14.727 1.462 -17.25 1 98.38 71 ILE B C 1
ATOM 2352 O O . ILE B 1 71 ? -14.742 1.984 -18.359 1 98.38 71 ILE B O 1
ATOM 2356 N N . ASP B 1 72 ? -15.055 0.133 -17.078 1 98.56 72 ASP B N 1
ATOM 2357 C CA . ASP B 1 72 ? -15.641 -0.786 -18.062 1 98.56 72 ASP B CA 1
ATOM 2358 C C . ASP B 1 72 ? -14.562 -1.399 -18.953 1 98.56 72 ASP B C 1
ATOM 2360 O O . ASP B 1 72 ? -14.867 -2.217 -19.828 1 98.56 72 ASP B O 1
ATOM 2364 N N . LYS B 1 73 ? -13.336 -1.028 -18.75 1 98.88 73 LYS B N 1
ATOM 2365 C CA . LYS B 1 73 ? -12.242 -1.687 -19.453 1 98.88 73 LYS B CA 1
ATOM 2366 C C . LYS B 1 73 ? -11.805 -2.959 -18.734 1 98.88 73 LYS B C 1
ATOM 2368 O O . LYS B 1 73 ? -11.922 -3.055 -17.516 1 98.88 73 LYS B O 1
ATOM 2373 N N . PRO B 1 74 ? -11.328 -3.9 -19.484 1 98.88 74 PRO B N 1
ATOM 2374 C CA . PRO B 1 74 ? -10.805 -5.09 -18.812 1 98.88 74 PRO B CA 1
ATOM 2375 C C . PRO B 1 74 ? -9.68 -4.762 -17.828 1 98.88 74 PRO B C 1
ATOM 2377 O O . PRO B 1 74 ? -8.75 -4.027 -18.172 1 98.88 74 PRO B O 1
ATOM 2380 N N . LYS B 1 75 ? -9.766 -5.32 -16.609 1 98.88 75 LYS B N 1
ATOM 2381 C CA . LYS B 1 75 ? -8.766 -5.027 -15.586 1 98.88 75 LYS B CA 1
ATOM 2382 C C . LYS B 1 75 ? -7.363 -5.367 -16.078 1 98.88 75 LYS B C 1
ATOM 2384 O O . LYS B 1 75 ? -6.41 -4.629 -15.812 1 98.88 75 LYS B O 1
ATOM 2389 N N . VAL B 1 76 ? -7.211 -6.434 -16.844 1 98.94 76 VAL B N 1
ATOM 2390 C CA . VAL B 1 76 ? -5.891 -6.891 -17.266 1 98.94 76 VAL B CA 1
ATOM 2391 C C . VAL B 1 76 ? -5.293 -5.895 -18.25 1 98.94 76 VAL B C 1
ATOM 2393 O O . VAL B 1 76 ? -4.074 -5.691 -18.281 1 98.94 76 VAL B O 1
ATOM 2396 N N . GLU B 1 77 ? -6.137 -5.285 -19.031 1 98.88 77 GLU B N 1
ATOM 2397 C CA . GLU B 1 77 ? -5.637 -4.305 -19.984 1 98.88 77 GLU B CA 1
ATOM 2398 C C . GLU B 1 77 ? -5.203 -3.02 -19.281 1 98.88 77 GLU B C 1
ATOM 2400 O O . GLU B 1 77 ? -4.184 -2.424 -19.641 1 98.88 77 GLU B O 1
ATOM 2405 N N . VAL B 1 78 ? -6.012 -2.617 -18.359 1 98.94 78 VAL B N 1
ATOM 2406 C CA . VAL B 1 78 ? -5.672 -1.437 -17.578 1 98.94 78 VAL B CA 1
ATOM 2407 C C . VAL B 1 78 ? -4.375 -1.682 -16.812 1 98.94 78 VAL B C 1
ATOM 2409 O O . VAL B 1 78 ? -3.494 -0.82 -16.781 1 98.94 78 VAL B O 1
ATOM 2412 N N . ALA B 1 79 ? -4.223 -2.865 -16.219 1 98.94 79 ALA B N 1
ATOM 2413 C CA . ALA B 1 79 ? -3.014 -3.23 -15.492 1 98.94 79 ALA B CA 1
ATOM 2414 C C . ALA B 1 79 ? -1.801 -3.26 -16.422 1 98.94 79 ALA B C 1
ATOM 2416 O O . ALA B 1 79 ? -0.724 -2.783 -16.047 1 98.94 79 ALA B O 1
ATOM 2417 N N . LYS B 1 80 ? -2.02 -3.803 -17.547 1 98.94 80 LYS B N 1
ATOM 2418 C CA . LYS B 1 80 ? -0.945 -3.875 -18.531 1 98.94 80 LYS B CA 1
ATOM 2419 C C . LYS B 1 80 ? -0.398 -2.486 -18.859 1 98.94 80 LYS B C 1
ATOM 2421 O O . LYS B 1 80 ? 0.816 -2.273 -18.844 1 98.94 80 LYS B O 1
ATOM 2426 N N . GLU B 1 81 ? -1.282 -1.588 -19.125 1 98.88 81 GLU B N 1
ATOM 2427 C CA . GLU B 1 81 ? -0.87 -0.226 -19.453 1 98.88 81 GLU B CA 1
ATOM 2428 C C . GLU B 1 81 ? -0.07 0.396 -18.312 1 98.88 81 GLU B C 1
ATOM 2430 O O . GLU B 1 81 ? 0.969 1.02 -18.531 1 98.88 81 GLU B O 1
ATOM 2435 N N . ARG B 1 82 ? -0.507 0.186 -17.125 1 98.81 82 ARG B N 1
ATOM 2436 C CA . ARG B 1 82 ? 0.194 0.755 -15.977 1 98.81 82 ARG B CA 1
ATOM 2437 C C . ARG B 1 82 ? 1.547 0.082 -15.773 1 98.81 82 ARG B C 1
ATOM 2439 O O . ARG B 1 82 ? 2.557 0.757 -15.562 1 98.81 82 ARG B O 1
ATOM 2446 N N . ILE B 1 83 ? 1.532 -1.194 -15.859 1 98.94 83 ILE B N 1
ATOM 2447 C CA . ILE B 1 83 ? 2.762 -1.96 -15.68 1 98.94 83 ILE B CA 1
ATOM 2448 C C . ILE B 1 83 ? 3.828 -1.459 -16.641 1 98.94 83 ILE B C 1
ATOM 2450 O O . ILE B 1 83 ? 4.949 -1.149 -16.234 1 98.94 83 ILE B O 1
ATOM 2454 N N . LEU B 1 84 ? 3.449 -1.291 -17.859 1 98.88 84 LEU B N 1
ATOM 2455 C CA . LEU B 1 84 ? 4.398 -0.908 -18.891 1 98.88 84 LEU B CA 1
ATOM 2456 C C . LEU B 1 84 ? 4.805 0.554 -18.75 1 98.88 84 LEU B C 1
ATOM 2458 O O . LEU B 1 84 ? 5.895 0.948 -19.172 1 98.88 84 LEU B O 1
ATOM 2462 N N . SER B 1 85 ? 3.916 1.343 -18.172 1 98.75 85 SER B N 1
ATOM 2463 C CA . SER B 1 85 ? 4.266 2.734 -17.906 1 98.75 85 SER B CA 1
ATOM 2464 C C . SER B 1 85 ? 5.324 2.842 -16.812 1 98.75 85 SER B C 1
ATOM 2466 O O . SER B 1 85 ? 6.023 3.854 -16.719 1 98.75 85 SER B O 1
ATOM 2468 N N . ILE B 1 86 ? 5.473 1.823 -16 1 98.75 86 ILE B N 1
ATOM 2469 C CA . ILE B 1 86 ? 6.457 1.801 -14.922 1 98.75 86 ILE B CA 1
ATOM 2470 C C . ILE B 1 86 ? 7.738 1.131 -15.414 1 98.75 86 ILE B C 1
ATOM 2472 O O . ILE B 1 86 ? 8.828 1.699 -15.297 1 98.75 86 ILE B O 1
ATOM 2476 N N . ASN B 1 87 ? 7.57 -0.023 -15.977 1 98.62 87 ASN B N 1
ATOM 2477 C CA . ASN B 1 87 ? 8.695 -0.806 -16.484 1 98.62 87 ASN B CA 1
ATOM 2478 C C . ASN B 1 87 ? 8.445 -1.283 -17.922 1 98.62 87 ASN B C 1
ATOM 2480 O O . ASN B 1 87 ? 7.93 -2.385 -18.125 1 98.62 87 ASN B O 1
ATOM 2484 N N . PRO B 1 88 ? 8.875 -0.558 -18.875 1 98.25 88 PRO B N 1
ATOM 2485 C CA . PRO B 1 88 ? 8.609 -0.915 -20.266 1 98.25 88 PRO B CA 1
ATOM 2486 C C . PRO B 1 88 ? 9.359 -2.17 -20.703 1 98.25 88 PRO B C 1
ATOM 2488 O O . PRO B 1 88 ? 9.031 -2.758 -21.734 1 98.25 88 PRO B O 1
ATOM 2491 N N . ASP B 1 89 ? 10.328 -2.621 -19.953 1 97.62 89 ASP B N 1
ATOM 2492 C CA . ASP B 1 89 ? 11.188 -3.727 -20.359 1 97.62 89 ASP B CA 1
ATOM 2493 C C . ASP B 1 89 ? 10.68 -5.055 -19.797 1 97.62 89 ASP B C 1
ATOM 2495 O O . ASP B 1 89 ? 11.234 -6.113 -20.109 1 97.62 89 ASP B O 1
ATOM 2499 N N . ILE B 1 90 ? 9.695 -5.043 -19.016 1 98.75 90 ILE B N 1
ATOM 2500 C CA . ILE B 1 90 ? 9.203 -6.254 -18.375 1 98.75 90 ILE B CA 1
ATOM 2501 C C . ILE B 1 90 ? 8.609 -7.188 -19.422 1 98.75 90 ILE B C 1
ATOM 2503 O O . ILE B 1 90 ? 7.98 -6.734 -20.375 1 98.75 90 ILE B O 1
ATOM 2507 N N . ASN B 1 91 ? 8.922 -8.484 -19.266 1 98.88 91 ASN B N 1
ATOM 2508 C CA . ASN B 1 91 ? 8.211 -9.492 -20.047 1 98.88 91 ASN B CA 1
ATOM 2509 C C . ASN B 1 91 ? 6.852 -9.82 -19.438 1 98.88 91 ASN B C 1
ATOM 2511 O O . ASN B 1 91 ? 6.77 -10.539 -18.438 1 98.88 91 ASN B O 1
ATOM 2515 N N . LEU B 1 92 ? 5.801 -9.336 -20.094 1 98.94 92 LEU B N 1
ATOM 2516 C CA . LEU B 1 92 ? 4.465 -9.398 -19.516 1 98.94 92 LEU B CA 1
ATOM 2517 C C . LEU B 1 92 ? 3.551 -10.305 -20.328 1 98.94 92 LEU B C 1
ATOM 2519 O O . LEU B 1 92 ? 3.461 -10.164 -21.547 1 98.94 92 LEU B O 1
ATOM 2523 N N . THR B 1 93 ? 2.947 -11.258 -19.656 1 98.94 93 THR B N 1
ATOM 2524 C CA . THR B 1 93 ? 1.887 -12.07 -20.25 1 98.94 93 THR B CA 1
ATOM 2525 C C . THR B 1 93 ? 0.541 -11.75 -19.609 1 98.94 93 THR B C 1
ATOM 2527 O O . THR B 1 93 ? 0.433 -11.672 -18.375 1 98.94 93 THR B O 1
ATOM 2530 N N . VAL B 1 94 ? -0.464 -11.594 -20.453 1 98.88 94 VAL B N 1
ATOM 2531 C CA . VAL B 1 94 ? -1.774 -11.172 -19.969 1 98.88 94 VAL B CA 1
ATOM 2532 C C . VAL B 1 94 ? -2.814 -12.242 -20.281 1 98.88 94 VAL B C 1
ATOM 2534 O O . VAL B 1 94 ? -2.926 -12.695 -21.422 1 98.88 94 VAL B O 1
ATOM 2537 N N . TYR B 1 95 ? -3.537 -12.648 -19.25 1 98.88 95 TYR B N 1
ATOM 2538 C CA . TYR B 1 95 ? -4.648 -13.578 -19.422 1 98.88 95 TYR B CA 1
ATOM 2539 C C . TYR B 1 95 ? -5.969 -12.93 -19.031 1 98.88 95 TYR B C 1
ATOM 2541 O O . TYR B 1 95 ? -6.266 -12.789 -17.844 1 98.88 95 TYR B O 1
ATOM 2549 N N . ASN B 1 96 ? -6.773 -12.586 -20 1 98.75 96 ASN B N 1
ATOM 2550 C CA . ASN B 1 96 ? -8.133 -12.125 -19.75 1 98.75 96 ASN B CA 1
ATOM 2551 C C . ASN B 1 96 ? -9.109 -13.297 -19.625 1 98.75 96 ASN B C 1
ATOM 2553 O O . ASN B 1 96 ? -10.008 -13.461 -20.453 1 98.75 96 ASN B O 1
ATOM 2557 N N . LYS B 1 97 ? -8.883 -14.07 -18.531 1 98.25 97 LYS B N 1
ATOM 2558 C CA . LYS B 1 97 ? -9.609 -15.32 -18.328 1 98.25 97 LYS B CA 1
ATOM 2559 C C . LYS B 1 97 ? -9.898 -15.555 -16.859 1 98.25 97 LYS B C 1
ATOM 2561 O O . LYS B 1 97 ? -9.133 -15.117 -15.992 1 98.25 97 LYS B O 1
ATOM 2566 N N . LYS B 1 98 ? -11.008 -16.203 -16.672 1 97.06 98 LYS B N 1
ATOM 2567 C CA . LYS B 1 98 ? -11.305 -16.703 -15.328 1 97.06 98 LYS B CA 1
ATOM 2568 C C . LYS B 1 98 ? -10.562 -18.016 -15.062 1 97.06 98 LYS B C 1
ATOM 2570 O O . LYS B 1 98 ? -10.508 -18.891 -15.914 1 97.06 98 LYS B O 1
ATOM 2575 N N . PHE B 1 99 ? -9.93 -18.062 -13.945 1 98.06 99 PHE B N 1
ATOM 2576 C CA . PHE B 1 99 ? -9.289 -19.328 -13.594 1 98.06 99 PHE B CA 1
ATOM 2577 C C . PHE B 1 99 ? -10.32 -20.359 -13.172 1 98.06 99 PHE B C 1
ATOM 2579 O O . PHE B 1 99 ? -11.141 -20.109 -12.297 1 98.06 99 PHE B O 1
ATOM 2586 N N . LEU B 1 100 ? -10.227 -21.469 -13.758 1 96.06 100 LEU B N 1
ATOM 2587 C CA . LEU B 1 100 ? -11.008 -22.656 -13.43 1 96.06 100 LEU B CA 1
ATOM 2588 C C . LEU B 1 100 ? -10.133 -23.906 -13.445 1 96.06 100 LEU B C 1
ATOM 2590 O O . LEU B 1 100 ? -9.109 -23.938 -14.133 1 96.06 100 LEU B O 1
ATOM 2594 N N . LYS B 1 101 ? -10.594 -24.891 -12.727 1 96 101 LYS B N 1
ATOM 2595 C CA . LYS B 1 101 ? -9.859 -26.141 -12.695 1 96 101 LYS B CA 1
ATOM 2596 C C . LYS B 1 101 ? -9.695 -26.719 -14.094 1 96 101 LYS B C 1
ATOM 2598 O O . LYS B 1 101 ? -8.656 -27.297 -14.422 1 96 101 LYS B O 1
ATOM 2603 N N . GLU B 1 102 ? -10.672 -26.484 -14.945 1 97.06 102 GLU B N 1
ATOM 2604 C CA . GLU B 1 102 ? -10.734 -27.094 -16.266 1 97.06 102 GLU B CA 1
ATOM 2605 C C . GLU B 1 102 ? -9.773 -26.391 -17.234 1 97.06 102 GLU B C 1
ATOM 2607 O O . GLU B 1 102 ? -9.422 -26.953 -18.281 1 97.06 102 GLU B O 1
ATOM 2612 N N . ASN B 1 103 ? -9.312 -25.172 -16.891 1 97.75 103 ASN B N 1
ATOM 2613 C CA . ASN B 1 103 ? -8.484 -24.469 -17.859 1 97.75 103 ASN B CA 1
ATOM 2614 C C . ASN B 1 103 ? -7.082 -24.203 -17.312 1 97.75 103 ASN B C 1
ATOM 2616 O O . ASN B 1 103 ? -6.41 -23.266 -17.75 1 97.75 103 ASN B O 1
ATOM 2620 N N . ILE B 1 104 ? -6.645 -24.984 -16.422 1 97.81 104 ILE B N 1
ATOM 2621 C CA . ILE B 1 104 ? -5.359 -24.844 -15.742 1 97.81 104 ILE B CA 1
ATOM 2622 C C . ILE B 1 104 ? -4.23 -24.859 -16.766 1 97.81 104 ILE B C 1
ATOM 2624 O O . ILE B 1 104 ? -3.246 -24.125 -16.641 1 97.81 104 ILE B O 1
ATOM 2628 N N . ASP B 1 105 ? -4.402 -25.609 -17.828 1 97.69 105 ASP B N 1
ATOM 2629 C CA . ASP B 1 105 ? -3.363 -25.781 -18.844 1 97.69 105 ASP B CA 1
ATOM 2630 C C . ASP B 1 105 ? -3.104 -24.469 -19.594 1 97.69 105 ASP B C 1
ATOM 2632 O O . ASP B 1 105 ? -1.994 -24.234 -20.078 1 97.69 105 ASP B O 1
ATOM 2636 N N . LEU B 1 106 ? -4.059 -23.688 -19.641 1 98.25 106 LEU B N 1
ATOM 2637 C CA . LEU B 1 106 ? -3.91 -22.391 -20.297 1 98.25 106 LEU B CA 1
ATOM 2638 C C . LEU B 1 106 ? -2.791 -21.578 -19.656 1 98.25 106 LEU B C 1
ATOM 2640 O O . LEU B 1 106 ? -2.064 -20.859 -20.344 1 98.25 106 LEU B O 1
ATOM 2644 N N . PHE B 1 107 ? -2.615 -21.75 -18.391 1 98.69 107 PHE B N 1
ATOM 2645 C CA . PHE B 1 107 ? -1.711 -20.891 -17.625 1 98.69 107 PHE B CA 1
ATOM 2646 C C . PHE B 1 107 ? -0.379 -21.594 -17.391 1 98.69 107 PHE B C 1
ATOM 2648 O O . PHE B 1 107 ? 0.652 -20.938 -17.219 1 98.69 107 PHE B O 1
ATOM 2655 N N . PHE B 1 108 ? -0.427 -22.906 -17.375 1 98.56 108 PHE B N 1
ATOM 2656 C CA . PHE B 1 108 ? 0.733 -23.562 -16.781 1 98.56 108 PHE B CA 1
ATOM 2657 C C . PHE B 1 108 ? 1.359 -24.547 -17.766 1 98.56 108 PHE B C 1
ATOM 2659 O O . PHE B 1 108 ? 2.504 -24.969 -17.594 1 98.56 108 PHE B O 1
ATOM 2666 N N . LYS B 1 109 ? 0.607 -24.969 -18.781 1 97.62 109 LYS B N 1
ATOM 2667 C CA . LYS B 1 109 ? 1.17 -25.938 -19.719 1 97.62 109 LYS B CA 1
ATOM 2668 C C . LYS B 1 109 ? 2.406 -25.375 -20.406 1 97.62 109 LYS B C 1
ATOM 2670 O O . LYS B 1 109 ? 2.365 -24.266 -20.969 1 97.62 109 LYS B O 1
ATOM 2675 N N . ASP B 1 110 ? 3.502 -26 -20.328 1 96.88 110 ASP B N 1
ATOM 2676 C CA . ASP B 1 110 ? 4.781 -25.688 -20.953 1 96.88 110 ASP B CA 1
ATOM 2677 C C . ASP B 1 110 ? 5.34 -24.359 -20.453 1 96.88 110 ASP B C 1
ATOM 2679 O O . ASP B 1 110 ? 6.023 -23.641 -21.188 1 96.88 110 ASP B O 1
ATOM 2683 N N . LYS B 1 111 ? 4.906 -23.984 -19.297 1 97.5 111 LYS B N 1
ATOM 2684 C CA . LYS B 1 111 ? 5.391 -22.766 -18.656 1 97.5 111 LYS B CA 1
ATOM 2685 C C . LYS B 1 111 ? 5.961 -23.062 -17.266 1 97.5 111 LYS B C 1
ATOM 2687 O O . LYS B 1 111 ? 5.469 -23.953 -16.562 1 97.5 111 LYS B O 1
ATOM 2692 N N . LYS B 1 112 ? 6.98 -22.359 -16.969 1 97.69 112 LYS B N 1
ATOM 2693 C CA . LYS B 1 112 ? 7.602 -22.516 -15.656 1 97.69 112 LYS B CA 1
ATOM 2694 C C . LYS B 1 112 ? 7.504 -21.234 -14.844 1 97.69 112 LYS B C 1
ATOM 2696 O O . LYS B 1 112 ? 7.887 -20.156 -15.312 1 97.69 112 LYS B O 1
ATOM 2701 N N . TYR B 1 113 ? 6.98 -21.375 -13.719 1 98.81 113 TYR B N 1
ATOM 2702 C CA . TYR B 1 113 ? 6.891 -20.25 -12.805 1 98.81 113 TYR B CA 1
ATOM 2703 C C . TYR B 1 113 ? 7.707 -20.5 -11.539 1 98.81 113 TYR B C 1
ATOM 2705 O O . TYR B 1 113 ? 7.734 -21.625 -11.031 1 98.81 113 TYR B O 1
ATOM 2713 N N . ASP B 1 114 ? 8.305 -19.406 -11.047 1 98.88 114 ASP B N 1
ATOM 2714 C CA . ASP B 1 114 ? 9.047 -19.484 -9.789 1 98.88 114 ASP B CA 1
ATOM 2715 C C . ASP B 1 114 ? 8.125 -19.25 -8.594 1 98.88 114 ASP B C 1
ATOM 2717 O O . ASP B 1 114 ? 8.453 -19.625 -7.469 1 98.88 114 ASP B O 1
ATOM 2721 N N . TYR B 1 115 ? 6.98 -18.641 -8.859 1 98.94 115 TYR B N 1
ATOM 2722 C CA . TYR B 1 115 ? 6.102 -18.297 -7.75 1 98.94 115 TYR B CA 1
ATOM 2723 C C . TYR B 1 115 ? 4.684 -18.031 -8.242 1 98.94 115 TYR B C 1
ATOM 2725 O O . TYR B 1 115 ? 4.492 -17.422 -9.297 1 98.94 115 TYR B O 1
ATOM 2733 N N . ILE B 1 116 ? 3.676 -18.469 -7.52 1 99 116 ILE B N 1
ATOM 2734 C CA . ILE B 1 116 ? 2.266 -18.188 -7.766 1 99 116 ILE B CA 1
ATOM 2735 C C . ILE B 1 116 ? 1.717 -17.281 -6.66 1 99 116 ILE B C 1
ATOM 2737 O O . ILE B 1 116 ? 1.935 -17.547 -5.477 1 99 116 ILE B O 1
ATOM 2741 N N . VAL B 1 117 ? 1.068 -16.234 -7.059 1 99 117 VAL B N 1
ATOM 2742 C CA . VAL B 1 117 ? 0.35 -15.383 -6.113 1 99 117 VAL B CA 1
ATOM 2743 C C . VAL B 1 117 ? -1.155 -15.562 -6.301 1 99 117 VAL B C 1
ATOM 2745 O O . VAL B 1 117 ? -1.676 -15.383 -7.402 1 99 117 VAL B O 1
ATOM 2748 N N . ASP B 1 118 ? -1.784 -15.891 -5.203 1 98.94 118 ASP B N 1
ATOM 2749 C CA . ASP B 1 118 ? -3.227 -16.109 -5.207 1 98.94 118 ASP B CA 1
ATOM 2750 C C . ASP B 1 118 ? -3.959 -14.953 -4.531 1 98.94 118 ASP B C 1
ATOM 2752 O O . ASP B 1 118 ? -4.004 -14.875 -3.301 1 98.94 118 ASP B O 1
ATOM 2756 N N . ALA B 1 119 ? -4.531 -14.141 -5.316 1 98.88 119 ALA B N 1
ATOM 2757 C CA . ALA B 1 119 ? -5.375 -13.047 -4.844 1 98.88 119 ALA B CA 1
ATOM 2758 C C . ALA B 1 119 ? -6.805 -13.203 -5.348 1 98.88 119 ALA B C 1
ATOM 2760 O O . ALA B 1 119 ? -7.484 -12.211 -5.621 1 98.88 119 ALA B O 1
ATOM 2761 N N . ILE B 1 120 ? -7.246 -14.406 -5.5 1 97.19 120 ILE B N 1
ATOM 2762 C CA . ILE B 1 120 ? -8.602 -14.734 -5.941 1 97.19 120 ILE B CA 1
ATOM 2763 C C . ILE B 1 120 ? -9.562 -14.648 -4.758 1 97.19 120 ILE B C 1
ATOM 2765 O O . ILE B 1 120 ? -9.211 -15.031 -3.639 1 97.19 120 ILE B O 1
ATOM 2769 N N . ASP B 1 121 ? -10.781 -14.266 -4.945 1 90.44 121 ASP B N 1
ATOM 2770 C CA . ASP B 1 121 ? -11.727 -14.133 -3.84 1 90.44 121 ASP B CA 1
ATOM 2771 C C . ASP B 1 121 ? -12.695 -15.312 -3.795 1 90.44 121 ASP B C 1
ATOM 2773 O O . ASP B 1 121 ? -13.289 -15.594 -2.754 1 90.44 121 ASP B O 1
ATOM 2777 N N . LEU B 1 122 ? -12.82 -16.016 -4.867 1 94 122 LEU B N 1
ATOM 2778 C CA . LEU B 1 122 ? -13.742 -17.156 -4.898 1 94 122 LEU B CA 1
ATOM 2779 C C . LEU B 1 122 ? -13.102 -18.375 -4.254 1 94 122 LEU B C 1
ATOM 2781 O O . LEU B 1 122 ? -12.039 -18.828 -4.684 1 94 122 LEU B O 1
ATOM 2785 N N . ILE B 1 123 ? -13.828 -18.984 -3.344 1 97 123 ILE B N 1
ATOM 2786 C CA . ILE B 1 123 ? -13.297 -20.047 -2.5 1 97 123 ILE B CA 1
ATOM 2787 C C . ILE B 1 123 ? -12.898 -21.25 -3.365 1 97 123 ILE B C 1
ATOM 2789 O O . ILE B 1 123 ? -11.797 -21.766 -3.24 1 97 123 ILE B O 1
ATOM 2793 N N . THR B 1 124 ? -13.727 -21.625 -4.301 1 97.5 124 THR B N 1
ATOM 2794 C CA . THR B 1 124 ? -13.484 -22.812 -5.105 1 97.5 124 THR B CA 1
ATOM 2795 C C . THR B 1 124 ? -12.242 -22.641 -5.977 1 97.5 124 THR B C 1
ATOM 2797 O O . THR B 1 124 ? -11.406 -23.547 -6.059 1 97.5 124 THR B O 1
ATOM 2800 N N . ALA B 1 125 ? -12.156 -21.531 -6.621 1 97.88 125 ALA B N 1
ATOM 2801 C CA . ALA B 1 125 ? -11 -21.25 -7.48 1 97.88 125 ALA B CA 1
ATOM 2802 C C . ALA B 1 125 ? -9.711 -21.188 -6.664 1 97.88 125 ALA B C 1
ATOM 2804 O O . ALA B 1 125 ? -8.664 -21.672 -7.109 1 97.88 125 ALA B O 1
ATOM 2805 N N . LYS B 1 126 ? -9.805 -20.562 -5.527 1 98.19 126 LYS B N 1
ATOM 2806 C CA . LYS B 1 126 ? -8.672 -20.5 -4.609 1 98.19 126 LYS B CA 1
ATOM 2807 C C . LYS B 1 12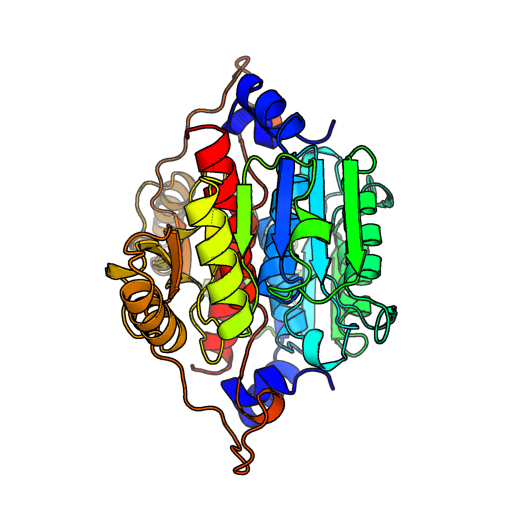6 ? -8.18 -21.906 -4.246 1 98.19 126 LYS B C 1
ATOM 2809 O O . LYS B 1 126 ? -6.984 -22.188 -4.332 1 98.19 126 LYS B O 1
ATOM 2814 N N . LEU B 1 127 ? -9.078 -22.75 -3.875 1 98.69 127 LEU B N 1
ATOM 2815 C CA . LEU B 1 127 ? -8.75 -24.125 -3.475 1 98.69 127 LEU B CA 1
ATOM 2816 C C . LEU B 1 127 ? -8.125 -24.891 -4.633 1 98.69 127 LEU B C 1
ATOM 2818 O O . LEU B 1 127 ? -7.133 -25.594 -4.449 1 98.69 127 LEU B O 1
ATOM 2822 N N . ASP B 1 128 ? -8.68 -24.734 -5.773 1 98.62 128 ASP B N 1
ATOM 2823 C CA . ASP B 1 128 ? -8.172 -25.438 -6.949 1 98.62 128 ASP B CA 1
ATOM 2824 C C . ASP B 1 128 ? -6.758 -24.984 -7.293 1 98.62 128 ASP B C 1
ATOM 2826 O O . ASP B 1 128 ? -5.898 -25.812 -7.621 1 98.62 128 ASP B O 1
ATOM 2830 N N . LEU B 1 129 ? -6.496 -23.75 -7.207 1 98.81 129 LEU B N 1
ATOM 2831 C CA . LEU B 1 129 ? -5.18 -23.203 -7.516 1 98.81 129 LEU B CA 1
ATOM 2832 C C . LEU B 1 129 ? -4.141 -23.688 -6.508 1 98.81 129 LEU B C 1
ATOM 2834 O O . LEU B 1 129 ? -3.043 -24.094 -6.891 1 98.81 129 LEU B O 1
ATOM 2838 N N . ILE B 1 130 ? -4.508 -23.609 -5.246 1 98.81 130 ILE B N 1
ATOM 2839 C CA . ILE B 1 130 ? -3.609 -24.031 -4.176 1 98.81 130 ILE B CA 1
ATOM 2840 C C . ILE B 1 130 ? -3.279 -25.516 -4.336 1 98.81 130 ILE B C 1
ATOM 2842 O O . ILE B 1 130 ? -2.117 -25.906 -4.223 1 98.81 130 ILE B O 1
ATOM 2846 N N . GLU B 1 131 ? -4.289 -26.281 -4.609 1 98.69 131 GLU B N 1
ATOM 2847 C CA . GLU B 1 131 ? -4.086 -27.703 -4.805 1 98.69 131 GLU B CA 1
ATOM 2848 C C . GLU B 1 131 ? -3.148 -27.984 -5.98 1 98.69 131 GLU B C 1
ATOM 2850 O O . GLU B 1 131 ? -2.223 -28.781 -5.867 1 98.69 131 GLU B O 1
ATOM 2855 N N . PHE B 1 132 ? -3.357 -27.328 -7.027 1 98.5 132 PHE B N 1
ATOM 2856 C CA . PHE B 1 132 ? -2.504 -27.5 -8.195 1 98.5 132 PHE B CA 1
ATOM 2857 C C . PHE B 1 132 ? -1.061 -27.141 -7.871 1 98.5 132 PHE B C 1
ATOM 2859 O O . PHE B 1 132 ? -0.137 -27.891 -8.195 1 98.5 132 PHE B O 1
ATOM 2866 N N . ALA B 1 133 ? -0.906 -25.922 -7.285 1 98.75 133 ALA B N 1
ATOM 2867 C CA . ALA B 1 133 ? 0.431 -25.438 -6.949 1 98.75 133 ALA B CA 1
ATOM 2868 C C . ALA B 1 133 ? 1.16 -26.422 -6.047 1 98.75 133 ALA B C 1
ATOM 2870 O O . ALA B 1 133 ? 2.334 -26.734 -6.27 1 98.75 133 ALA B O 1
ATOM 2871 N N . THR B 1 134 ? 0.458 -26.906 -5.031 1 98.44 134 THR B N 1
ATOM 2872 C CA . THR B 1 134 ? 1.03 -27.844 -4.078 1 98.44 134 THR B CA 1
ATOM 2873 C C . THR B 1 134 ? 1.463 -29.125 -4.777 1 98.44 134 THR B C 1
ATOM 2875 O O . THR B 1 134 ? 2.588 -29.594 -4.59 1 98.44 134 THR B O 1
ATOM 2878 N N . ASN B 1 135 ? 0.586 -29.625 -5.609 1 97.38 135 ASN B N 1
ATOM 2879 C CA . ASN B 1 135 ? 0.861 -30.875 -6.312 1 97.38 135 ASN B CA 1
ATOM 2880 C C . ASN B 1 135 ? 1.997 -30.719 -7.316 1 97.38 135 ASN B C 1
ATOM 2882 O O . ASN B 1 135 ? 2.746 -31.656 -7.57 1 97.38 135 ASN B O 1
ATOM 2886 N N . SER B 1 136 ? 2.086 -29.594 -7.863 1 97.75 136 SER B N 1
ATOM 2887 C CA . SER B 1 136 ? 3.104 -29.312 -8.875 1 97.75 136 SER B CA 1
ATOM 2888 C C . SER B 1 136 ? 4.387 -28.797 -8.234 1 97.75 136 SER B C 1
ATOM 2890 O O . SER B 1 136 ? 5.352 -28.469 -8.938 1 97.75 136 SER B O 1
ATOM 2892 N N . LYS B 1 137 ? 4.391 -28.562 -6.945 1 97.69 137 LYS B N 1
ATOM 2893 C CA . LYS B 1 137 ? 5.531 -28.109 -6.152 1 97.69 137 LYS B CA 1
ATOM 2894 C C . LYS B 1 137 ? 5.988 -26.734 -6.594 1 97.69 137 LYS B C 1
ATOM 2896 O O . LYS B 1 137 ? 7.188 -26.469 -6.727 1 97.69 137 LYS B O 1
ATOM 2901 N N . ILE B 1 138 ? 5.102 -25.906 -6.988 1 98.62 138 ILE B N 1
ATOM 2902 C CA . ILE B 1 138 ? 5.375 -24.5 -7.27 1 98.62 138 ILE B CA 1
ATOM 2903 C C . ILE B 1 138 ? 5.059 -23.656 -6.035 1 98.62 138 ILE B C 1
ATOM 2905 O O . ILE B 1 138 ? 3.963 -23.75 -5.477 1 98.62 138 ILE B O 1
ATOM 2909 N N . PRO B 1 139 ? 6.055 -22.859 -5.555 1 98.81 139 PRO B N 1
ATOM 2910 C CA . PRO B 1 139 ? 5.773 -21.984 -4.41 1 98.81 139 PRO B CA 1
ATOM 2911 C C . PRO B 1 139 ? 4.555 -21.094 -4.633 1 98.81 139 PRO B C 1
ATOM 2913 O O . PRO B 1 139 ? 4.395 -20.516 -5.711 1 98.81 139 PRO B O 1
ATOM 2916 N N . ILE B 1 140 ? 3.67 -21.047 -3.588 1 98.94 140 ILE B N 1
ATOM 2917 C CA . ILE B 1 140 ? 2.453 -20.25 -3.688 1 98.94 140 ILE B CA 1
ATOM 2918 C C . ILE B 1 140 ? 2.211 -19.516 -2.373 1 98.94 140 ILE B C 1
ATOM 2920 O O . ILE B 1 140 ? 2.498 -20.047 -1.295 1 98.94 140 ILE B O 1
ATOM 2924 N N . ILE B 1 141 ? 1.733 -18.297 -2.475 1 99 141 ILE B N 1
ATOM 2925 C CA . ILE B 1 141 ? 1.189 -17.562 -1.338 1 99 141 ILE B CA 1
ATOM 2926 C C . ILE B 1 141 ? -0.226 -17.094 -1.66 1 99 141 ILE B C 1
ATOM 2928 O O . ILE B 1 141 ? -0.507 -16.672 -2.785 1 99 141 ILE B O 1
ATOM 2932 N N . SER B 1 142 ? -1.071 -17.156 -0.687 1 98.94 142 SER B N 1
ATOM 2933 C CA . SER B 1 142 ? -2.479 -16.828 -0.89 1 98.94 142 SER B CA 1
ATOM 2934 C C . SER B 1 142 ? -2.945 -15.766 0.098 1 98.94 142 SER B C 1
ATOM 2936 O O . SER B 1 142 ? -2.582 -15.805 1.275 1 98.94 142 SER B O 1
ATOM 2938 N N . CYS B 1 143 ? -3.709 -14.836 -0.4 1 98.94 143 CYS B N 1
ATOM 2939 C CA . CYS B 1 143 ? -4.289 -13.812 0.463 1 98.94 143 CYS B CA 1
ATOM 2940 C C . CYS B 1 143 ? -5.641 -14.258 1.007 1 98.94 143 CYS B C 1
ATOM 2942 O O . CYS B 1 143 ? -6.473 -14.773 0.262 1 98.94 143 CYS B O 1
ATOM 2944 N N . MET B 1 144 ? -5.844 -14.031 2.285 1 98.69 144 MET B N 1
ATOM 2945 C CA . MET B 1 144 ? -7.141 -14.32 2.893 1 98.69 144 MET B CA 1
ATOM 2946 C C . MET B 1 144 ? -7.996 -13.062 2.973 1 98.69 144 MET B C 1
ATOM 2948 O O . MET B 1 144 ? -7.758 -12.094 2.248 1 98.69 144 MET B O 1
ATOM 2952 N N . GLY B 1 145 ? -9.039 -13.07 3.75 1 97.44 145 GLY B N 1
ATOM 2953 C CA . GLY B 1 145 ? -10.047 -12.023 3.711 1 97.44 145 GLY B CA 1
ATOM 2954 C C . GLY B 1 145 ? -9.508 -10.664 4.145 1 97.44 145 GLY B C 1
ATOM 2955 O O . GLY B 1 145 ? -8.836 -10.562 5.172 1 97.44 145 GLY B O 1
ATOM 2956 N N . THR B 1 146 ? -9.867 -9.641 3.365 1 98.12 146 THR B N 1
ATOM 2957 C CA . THR B 1 146 ? -9.477 -8.281 3.713 1 98.12 146 THR B CA 1
ATOM 2958 C C . THR B 1 146 ? -10.711 -7.402 3.918 1 98.12 146 THR B C 1
ATOM 2960 O O . THR B 1 146 ? -10.609 -6.285 4.426 1 98.12 146 THR B O 1
ATOM 2963 N N . GLY B 1 147 ? -11.883 -7.875 3.543 1 96.75 147 GLY B N 1
ATOM 2964 C CA . GLY B 1 147 ? -13.109 -7.105 3.625 1 96.75 147 GLY B CA 1
ATOM 2965 C C . GLY B 1 147 ? -13.57 -6.859 5.051 1 96.75 147 GLY B C 1
ATOM 2966 O O . GLY B 1 147 ? -13.234 -7.625 5.957 1 96.75 147 GLY B O 1
ATOM 2967 N N . ASN B 1 148 ? -14.242 -5.781 5.254 1 96.81 148 ASN B N 1
ATOM 2968 C CA . ASN B 1 148 ? -14.883 -5.414 6.512 1 96.81 148 ASN B CA 1
ATOM 2969 C C . ASN B 1 148 ? -13.867 -5.195 7.625 1 96.81 148 ASN B C 1
ATOM 2971 O O . ASN B 1 148 ? -14.133 -5.504 8.789 1 96.81 148 ASN B O 1
ATOM 2975 N N . LYS B 1 149 ? -12.703 -4.75 7.219 1 97.88 149 LYS B N 1
ATOM 2976 C CA . LYS B 1 149 ? -11.625 -4.453 8.156 1 97.88 149 LYS B CA 1
ATOM 2977 C C . LYS B 1 149 ? -11.164 -3.006 8.016 1 97.88 149 LYS B C 1
ATOM 2979 O O . LYS B 1 149 ? -11.375 -2.377 6.977 1 97.88 149 LYS B O 1
ATOM 2984 N N . LEU B 1 150 ? -10.484 -2.504 9.086 1 98.25 150 LEU B N 1
ATOM 2985 C CA . LEU B 1 150 ? -10.148 -1.086 9.117 1 98.25 150 LEU B CA 1
ATOM 2986 C C . LEU B 1 150 ? -8.68 -0.887 9.484 1 98.25 150 LEU B C 1
ATOM 2988 O O . LEU B 1 150 ? -8.133 0.203 9.305 1 98.25 150 LEU B O 1
ATOM 2992 N N . ASN B 1 151 ? -8.039 -1.908 10.031 1 98.5 151 ASN B N 1
ATOM 2993 C CA . ASN B 1 151 ? -6.691 -1.751 10.562 1 98.5 151 ASN B CA 1
ATOM 2994 C C . ASN B 1 151 ? -5.66 -2.471 9.695 1 98.5 151 ASN B C 1
ATOM 2996 O O . ASN B 1 151 ? -5.422 -3.666 9.875 1 98.5 151 ASN B O 1
ATOM 3000 N N . PRO B 1 152 ? -4.98 -1.733 8.914 1 98.75 152 PRO B N 1
ATOM 3001 C CA . PRO B 1 152 ? -4.02 -2.375 8.016 1 98.75 152 PRO B CA 1
ATOM 3002 C C . PRO B 1 152 ? -2.787 -2.902 8.742 1 98.75 152 PRO B C 1
ATOM 3004 O O . PRO B 1 152 ? -2.012 -3.676 8.18 1 98.75 152 PRO B O 1
ATOM 3007 N N . ALA B 1 153 ? -2.564 -2.521 9.945 1 98.5 153 ALA B N 1
ATOM 3008 C CA . ALA B 1 153 ? -1.375 -2.934 10.688 1 98.5 153 ALA B CA 1
ATOM 3009 C C . ALA B 1 153 ? -1.539 -4.344 11.25 1 98.5 153 ALA B C 1
ATOM 3011 O O . ALA B 1 153 ? -0.594 -4.914 11.797 1 98.5 153 ALA B O 1
ATOM 3012 N N . LYS B 1 154 ? -2.676 -4.93 11.078 1 98.5 154 LYS B N 1
ATOM 3013 C CA . LYS B 1 154 ? -2.955 -6.223 11.695 1 98.5 154 LYS B CA 1
ATOM 3014 C C . LYS B 1 154 ? -2.693 -7.367 10.719 1 98.5 154 LYS B C 1
ATOM 3016 O O . LYS B 1 154 ? -2.891 -8.539 11.062 1 98.5 154 LYS B O 1
ATOM 3021 N N . PHE B 1 155 ? -2.258 -7.082 9.555 1 98.75 155 PHE B N 1
ATOM 3022 C CA . PHE B 1 155 ? -1.898 -8.125 8.602 1 98.75 155 PHE B CA 1
ATOM 3023 C C . PHE B 1 155 ? -0.604 -8.812 9.023 1 98.75 155 PHE B C 1
ATOM 3025 O O . PHE B 1 155 ? 0.32 -8.164 9.516 1 98.75 155 PHE B O 1
ATOM 3032 N N . LYS B 1 156 ? -0.524 -10.031 8.719 1 98.06 156 LYS B N 1
ATOM 3033 C CA . LYS B 1 156 ? 0.685 -10.812 8.961 1 98.06 156 LYS B CA 1
ATOM 3034 C C . LYS B 1 156 ? 0.777 -11.992 8 1 98.06 156 LYS B C 1
ATOM 3036 O O . LYS B 1 156 ? -0.191 -12.312 7.312 1 98.06 156 LYS B O 1
ATOM 3041 N N . VAL B 1 157 ? 1.927 -12.539 7.934 1 98.75 157 VAL B N 1
ATOM 3042 C CA . VAL B 1 157 ? 2.203 -13.75 7.156 1 98.75 157 VAL B CA 1
ATOM 3043 C C . VAL B 1 157 ? 2.24 -14.961 8.086 1 98.75 157 VAL B C 1
ATOM 3045 O O . VAL B 1 157 ? 2.848 -14.914 9.156 1 98.75 157 VAL B O 1
ATOM 3048 N N . ALA B 1 158 ? 1.568 -16.016 7.711 1 98.69 158 ALA B N 1
ATOM 3049 C CA . ALA B 1 158 ? 1.525 -17.203 8.539 1 98.69 158 ALA B CA 1
ATOM 3050 C C . ALA B 1 158 ? 1.212 -18.438 7.703 1 98.69 158 ALA B C 1
ATOM 3052 O O . ALA B 1 158 ? 0.899 -18.328 6.516 1 98.69 158 ALA B O 1
ATOM 3053 N N . ASP B 1 159 ? 1.454 -19.562 8.352 1 98.75 159 ASP B N 1
ATOM 3054 C CA . ASP B 1 159 ? 0.875 -20.781 7.801 1 98.75 159 ASP B CA 1
ATOM 3055 C C . ASP B 1 159 ? -0.639 -20.812 7.996 1 98.75 159 ASP B C 1
ATOM 3057 O O . ASP B 1 159 ? -1.147 -20.344 9.016 1 98.75 159 ASP B O 1
ATOM 3061 N N . ILE B 1 160 ? -1.315 -21.391 7.094 1 98.69 160 ILE B N 1
ATOM 3062 C CA . ILE B 1 160 ? -2.773 -21.438 7.109 1 98.69 160 ILE B CA 1
ATOM 3063 C C . ILE B 1 160 ? -3.26 -22.031 8.422 1 98.69 160 ILE B C 1
ATOM 3065 O O . ILE B 1 160 ? -4.301 -21.641 8.953 1 98.69 160 ILE B O 1
ATOM 3069 N N . GLU B 1 161 ? -2.52 -22.906 9.055 1 97.94 161 GLU B N 1
ATOM 3070 C CA . GLU B 1 161 ? -2.908 -23.609 10.273 1 97.94 161 GLU B CA 1
ATOM 3071 C C . GLU B 1 161 ? -2.852 -22.672 11.484 1 97.94 161 GLU B C 1
ATOM 3073 O O . GLU B 1 161 ? -3.416 -22.984 12.539 1 97.94 161 GLU B O 1
ATOM 3078 N N . LYS B 1 162 ? -2.162 -21.594 11.336 1 98.06 162 LYS B N 1
ATOM 3079 C CA . LYS B 1 162 ? -1.948 -20.703 12.469 1 98.06 162 LYS B CA 1
ATOM 3080 C C . LYS B 1 162 ? -2.846 -19.469 12.367 1 98.06 162 LYS B C 1
ATOM 3082 O O . LYS B 1 162 ? -2.725 -18.531 13.164 1 98.06 162 LYS B O 1
ATOM 3087 N N . THR B 1 163 ? -3.688 -19.469 11.375 1 98 163 THR B N 1
ATOM 3088 C CA . THR B 1 163 ? -4.574 -18.328 11.188 1 98 163 THR B CA 1
ATOM 3089 C C . THR B 1 163 ? -5.699 -18.344 12.211 1 98 163 THR B C 1
ATOM 3091 O O . THR B 1 163 ? -6.027 -19.391 12.773 1 98 163 THR B O 1
ATOM 3094 N N . SER B 1 164 ? -6.266 -17.156 12.438 1 97.38 164 SER B N 1
ATOM 3095 C CA . SER B 1 164 ? -7.355 -16.969 13.391 1 97.38 164 SER B CA 1
ATOM 3096 C C . SER B 1 164 ? -8.297 -15.859 12.945 1 97.38 164 SER B C 1
ATOM 3098 O O . SER B 1 164 ? -7.949 -15.047 12.094 1 97.38 164 SER B O 1
ATOM 3100 N N . VAL B 1 165 ? -9.516 -15.883 13.344 1 95.88 165 VAL B N 1
ATOM 3101 C CA . VAL B 1 165 ? -10.523 -14.828 13.297 1 95.88 165 VAL B CA 1
ATOM 3102 C C . VAL B 1 165 ? -11.078 -14.711 11.883 1 95.88 165 VAL B C 1
ATOM 3104 O O . VAL B 1 165 ? -12.266 -14.406 11.695 1 95.88 165 VAL B O 1
ATOM 3107 N N . CYS B 1 166 ? -10.289 -15.023 10.812 1 95.69 166 CYS B N 1
ATOM 3108 C CA . CYS B 1 166 ? -10.648 -14.781 9.422 1 95.69 166 CYS B CA 1
ATOM 3109 C C . CYS B 1 166 ? -11.562 -15.891 8.898 1 95.69 166 CYS B C 1
ATOM 3111 O O . CYS B 1 166 ? -11.141 -17.047 8.773 1 95.69 166 CYS B O 1
ATOM 3113 N N . PRO B 1 167 ? -12.734 -15.547 8.508 1 95.5 167 PRO B N 1
ATOM 3114 C CA . PRO B 1 167 ? -13.672 -16.562 8.023 1 95.5 167 PRO B CA 1
ATOM 3115 C C . PRO B 1 167 ? -13.188 -17.266 6.762 1 95.5 167 PRO B C 1
ATOM 3117 O O . PRO B 1 167 ? -13.352 -18.484 6.625 1 95.5 167 PRO B O 1
ATOM 3120 N N . LEU B 1 168 ? -12.625 -16.547 5.863 1 97.38 168 LEU B N 1
ATOM 3121 C CA . LEU B 1 168 ? -12.102 -17.156 4.645 1 97.38 168 LEU B CA 1
ATOM 3122 C C . LEU B 1 168 ? -10.992 -18.156 4.965 1 97.38 168 LEU B C 1
ATOM 3124 O O . LEU B 1 168 ? -10.977 -19.266 4.43 1 97.38 168 LEU B O 1
ATOM 3128 N N . ALA B 1 169 ? -10.102 -17.766 5.801 1 98.12 169 ALA B N 1
ATOM 3129 C CA . ALA B 1 169 ? -9.008 -18.656 6.188 1 98.12 169 ALA B CA 1
ATOM 3130 C C . ALA B 1 169 ? -9.547 -19.938 6.816 1 98.12 169 ALA B C 1
ATOM 3132 O O . ALA B 1 169 ? -9.023 -21.031 6.57 1 98.12 169 ALA B O 1
ATOM 3133 N N . LYS B 1 170 ? -10.547 -19.766 7.602 1 97.88 170 LYS B N 1
ATOM 3134 C CA . LYS B 1 170 ? -11.164 -20.922 8.25 1 97.88 170 LYS B CA 1
ATOM 3135 C C . LYS B 1 170 ? -11.68 -21.922 7.227 1 97.88 170 LYS B C 1
ATOM 3137 O O . LYS B 1 170 ? -11.391 -23.109 7.316 1 97.88 170 LYS B O 1
ATOM 3142 N N . ILE B 1 171 ? -12.391 -21.422 6.281 1 98.19 171 ILE B N 1
ATOM 3143 C CA . ILE B 1 171 ? -12.984 -22.281 5.27 1 98.19 171 ILE B CA 1
ATOM 3144 C C . ILE B 1 171 ? -11.883 -22.922 4.422 1 98.19 171 ILE B C 1
ATOM 3146 O O . ILE B 1 171 ? -11.953 -24.109 4.094 1 98.19 171 ILE B O 1
ATOM 3150 N N . ILE B 1 172 ? -10.883 -22.141 4.074 1 98.56 172 ILE B N 1
ATOM 3151 C CA . ILE B 1 172 ? -9.789 -22.641 3.248 1 98.56 172 ILE B CA 1
ATOM 3152 C C . ILE B 1 172 ? -9.023 -23.719 4.004 1 98.56 172 ILE B C 1
ATOM 3154 O O . ILE B 1 172 ? -8.695 -24.766 3.441 1 98.56 172 ILE B O 1
ATOM 3158 N N . ARG B 1 173 ? -8.719 -23.469 5.254 1 98 173 ARG B N 1
ATOM 3159 C CA . ARG B 1 173 ? -8.008 -24.438 6.09 1 98 173 ARG B CA 1
ATOM 3160 C C . ARG B 1 173 ? -8.766 -25.766 6.148 1 98 173 ARG B C 1
ATOM 3162 O O . ARG B 1 173 ? -8.172 -26.828 5.949 1 98 173 ARG B O 1
ATOM 3169 N N . LYS B 1 174 ? -10.039 -25.688 6.383 1 98.19 174 LYS B N 1
ATOM 3170 C CA . LYS B 1 174 ? -10.891 -26.875 6.469 1 98.19 174 LYS B CA 1
ATOM 3171 C C . LYS B 1 174 ? -10.883 -27.641 5.156 1 98.19 174 LYS B C 1
ATOM 3173 O O . LYS B 1 174 ? -10.703 -28.859 5.148 1 98.19 174 LYS B O 1
ATOM 3178 N N . GLU B 1 175 ? -11.086 -26.938 4.086 1 98.5 175 GLU B N 1
ATOM 3179 C CA . GLU B 1 175 ? -11.188 -27.578 2.781 1 98.5 175 GLU B CA 1
ATOM 3180 C C . GLU B 1 175 ? -9.844 -28.156 2.338 1 98.5 175 GLU B C 1
ATOM 3182 O O . GLU B 1 175 ? -9.797 -29.188 1.662 1 98.5 175 GLU B O 1
ATOM 3187 N N . LEU B 1 176 ? -8.773 -27.516 2.693 1 98.44 176 LEU B N 1
ATOM 3188 C CA . LEU B 1 176 ? -7.445 -28.016 2.352 1 98.44 176 LEU B CA 1
ATOM 3189 C C . LEU B 1 176 ? -7.145 -29.312 3.109 1 98.44 176 LEU B C 1
ATOM 3191 O O . LEU B 1 176 ? -6.527 -30.219 2.564 1 98.44 176 LEU B O 1
ATOM 3195 N N . LYS B 1 177 ? -7.566 -29.344 4.324 1 97.44 177 LYS B N 1
ATOM 3196 C CA . LYS B 1 177 ? -7.387 -30.562 5.105 1 97.44 177 LYS B CA 1
ATOM 3197 C C . LYS B 1 177 ? -8.055 -31.75 4.43 1 97.44 177 LYS B C 1
ATOM 3199 O O . LYS B 1 177 ? -7.496 -32.844 4.395 1 97.44 177 LYS B O 1
ATOM 3204 N N . LYS B 1 178 ? -9.219 -31.5 3.896 1 97.81 178 LYS B N 1
ATOM 3205 C CA . LYS B 1 178 ? -9.93 -32.562 3.174 1 97.81 178 LYS B CA 1
ATOM 3206 C C . LYS B 1 178 ? -9.141 -33 1.954 1 97.81 178 LYS B C 1
ATOM 3208 O O . LYS B 1 178 ? -9.258 -34.156 1.53 1 97.81 178 LYS B O 1
ATOM 3213 N N . ARG B 1 179 ? -8.344 -32.125 1.471 1 97.19 179 ARG B N 1
ATOM 3214 C CA . ARG B 1 179 ? -7.535 -32.438 0.29 1 97.19 179 ARG B CA 1
ATOM 3215 C C . ARG B 1 179 ? -6.152 -32.938 0.683 1 97.19 179 ARG B C 1
ATOM 3217 O O . ARG B 1 179 ? -5.273 -33.062 -0.169 1 97.19 179 ARG B O 1
ATOM 3224 N N . ARG B 1 180 ? -5.902 -33.031 1.959 1 97.44 180 ARG B N 1
ATOM 3225 C CA . ARG B 1 180 ? -4.656 -33.531 2.533 1 97.44 180 ARG B CA 1
ATOM 3226 C C . ARG B 1 180 ? -3.512 -32.562 2.291 1 97.44 180 ARG B C 1
ATOM 3228 O O . ARG B 1 180 ? -2.389 -32.969 1.993 1 97.44 180 ARG B O 1
ATOM 3235 N N . ILE B 1 181 ? -3.811 -31.328 2.262 1 97.81 181 ILE B N 1
ATOM 3236 C CA . ILE B 1 181 ? -2.85 -30.234 2.211 1 97.81 181 ILE B CA 1
ATOM 3237 C C . ILE B 1 181 ? -2.84 -29.5 3.547 1 97.81 181 ILE B C 1
ATOM 3239 O O . ILE B 1 181 ? -3.85 -28.906 3.947 1 97.81 181 ILE B O 1
ATOM 3243 N N . ASN B 1 182 ? -1.732 -29.5 4.156 1 93.25 182 ASN B N 1
ATOM 3244 C CA . ASN B 1 182 ? -1.743 -28.984 5.523 1 93.25 182 ASN B CA 1
ATOM 3245 C C . ASN B 1 182 ? -0.862 -27.75 5.668 1 93.25 182 ASN B C 1
ATOM 3247 O O . ASN B 1 182 ? -0.785 -27.156 6.746 1 93.25 182 ASN B O 1
ATOM 3251 N N . LYS B 1 183 ? -0.158 -27.453 4.602 1 97.38 183 LYS B N 1
ATOM 3252 C CA . LYS B 1 183 ? 0.715 -26.281 4.648 1 97.38 183 LYS B CA 1
ATOM 3253 C C . LYS B 1 183 ? 0.398 -25.312 3.518 1 97.38 183 LYS B C 1
ATOM 3255 O O . LYS B 1 183 ? 0.174 -25.734 2.379 1 97.38 183 LYS B O 1
ATOM 3260 N N . LEU B 1 184 ? 0.343 -24.078 3.869 1 98.75 184 LEU B N 1
ATOM 3261 C CA . LEU B 1 184 ? 0.134 -23 2.916 1 98.75 184 LEU B CA 1
ATOM 3262 C C . LEU B 1 184 ? 0.546 -21.656 3.518 1 98.75 184 LEU B C 1
ATOM 3264 O O . LEU B 1 184 ? 0.077 -21.297 4.594 1 98.75 184 LEU B O 1
ATOM 3268 N N . LYS B 1 185 ? 1.416 -21 2.877 1 98.88 185 LYS B N 1
ATOM 3269 C CA . LYS B 1 185 ? 1.782 -19.656 3.279 1 98.88 185 LYS B CA 1
ATOM 3270 C C . LYS B 1 185 ? 0.689 -18.656 2.908 1 98.88 185 LYS B C 1
ATOM 3272 O O . LYS B 1 185 ? 0.248 -18.609 1.757 1 98.88 185 LYS B O 1
ATOM 3277 N N . VAL B 1 186 ? 0.217 -17.859 3.891 1 98.94 186 VAL B N 1
ATOM 3278 C CA . VAL B 1 186 ? -0.886 -16.953 3.607 1 98.94 186 VAL B CA 1
ATOM 3279 C C . VAL B 1 186 ? -0.598 -15.578 4.223 1 98.94 186 VAL B C 1
ATOM 3281 O O . VAL B 1 186 ? 0.221 -15.461 5.137 1 98.94 186 VAL B O 1
ATOM 3284 N N . VAL B 1 187 ? -1.167 -14.586 3.66 1 98.94 187 VAL B N 1
ATOM 3285 C CA . VAL B 1 187 ? -1.355 -13.297 4.312 1 98.94 187 VAL B CA 1
ATOM 3286 C C . VAL B 1 187 ? -2.77 -13.203 4.879 1 98.94 187 VAL B C 1
ATOM 3288 O O . VAL B 1 187 ? -3.746 -13.461 4.172 1 98.94 187 VAL B O 1
ATOM 3291 N N . TYR B 1 188 ? -2.898 -12.867 6.109 1 98.75 188 TYR B N 1
ATOM 3292 C CA . TYR B 1 188 ? -4.211 -12.672 6.719 1 98.75 188 TYR B CA 1
ATOM 3293 C C . TYR B 1 188 ? -4.16 -11.609 7.805 1 98.75 188 TYR B C 1
ATOM 3295 O O . TYR B 1 188 ? -3.08 -11.125 8.164 1 98.75 188 TYR B O 1
ATOM 3303 N N . SER B 1 189 ? -5.301 -11.164 8.211 1 98.62 189 SER B N 1
ATOM 3304 C CA . SER B 1 189 ? -5.441 -10.227 9.312 1 98.62 189 SER B CA 1
ATOM 3305 C C . SER B 1 189 ? -6.172 -10.859 10.492 1 98.62 189 SER B C 1
ATOM 3307 O O . SER B 1 189 ? -7.152 -11.578 10.305 1 98.62 189 SER B O 1
ATOM 3309 N N . ASP B 1 190 ? -5.738 -10.555 11.695 1 97.81 190 ASP B N 1
ATOM 3310 C CA . ASP B 1 190 ? -6.441 -11.094 12.859 1 97.81 190 ASP B CA 1
ATOM 3311 C C . ASP B 1 190 ? -7.449 -10.078 13.406 1 97.81 190 ASP B C 1
ATOM 3313 O O . ASP B 1 190 ? -7.895 -10.203 14.547 1 97.81 190 ASP B O 1
ATOM 3317 N N . GLU B 1 191 ? -7.699 -9.086 12.586 1 98.25 191 GLU B N 1
ATOM 3318 C CA . GLU B 1 191 ? -8.805 -8.188 12.914 1 98.25 191 GLU B CA 1
ATOM 3319 C C . GLU B 1 191 ? -10.156 -8.859 12.68 1 98.25 191 GLU B C 1
ATOM 3321 O O . GLU B 1 191 ? -10.406 -9.391 11.594 1 98.25 191 GLU B O 1
ATOM 3326 N N . THR B 1 192 ? -11.023 -8.82 13.688 1 97.06 192 THR B N 1
ATOM 3327 C CA . THR B 1 192 ? -12.375 -9.336 13.492 1 97.06 192 THR B CA 1
ATOM 3328 C C . THR B 1 192 ? -13.141 -8.5 12.477 1 97.06 192 THR B C 1
ATOM 3330 O O . THR B 1 192 ? -13.219 -7.273 12.609 1 97.06 192 THR B O 1
ATOM 3333 N N . PRO B 1 193 ? -13.625 -9.102 11.453 1 95.69 193 PRO B N 1
ATOM 3334 C CA . PRO B 1 193 ? -14.391 -8.328 10.477 1 95.69 193 PRO B CA 1
ATOM 3335 C C . PRO B 1 193 ? -15.578 -7.605 11.102 1 95.69 193 PRO B C 1
ATOM 3337 O O . PRO B 1 193 ? -16.281 -8.172 11.953 1 95.69 193 PRO B O 1
ATOM 3340 N N . ARG B 1 194 ? -15.797 -6.434 10.664 1 94.19 194 ARG B N 1
ATOM 3341 C CA . ARG B 1 194 ? -16.938 -5.641 11.125 1 94.19 194 ARG B CA 1
ATOM 3342 C C . ARG B 1 194 ? -18.219 -6.039 10.398 1 94.19 194 ARG B C 1
ATOM 3344 O O . ARG B 1 194 ? -18.156 -6.504 9.258 1 94.19 194 ARG B O 1
ATOM 3351 N N . LYS B 1 195 ? -19.312 -5.824 11.094 1 90.06 195 LYS B N 1
ATOM 3352 C CA . LYS B 1 195 ? -20.609 -5.969 10.422 1 90.06 195 LYS B CA 1
ATOM 3353 C C . LYS B 1 195 ? -20.875 -4.797 9.484 1 90.06 195 LYS B C 1
ATOM 3355 O O . LYS B 1 195 ? -20.797 -3.637 9.898 1 90.06 195 LYS B O 1
ATOM 3360 N N . PRO B 1 196 ? -21.094 -5.082 8.266 1 88.88 196 PRO B N 1
ATOM 3361 C CA . PRO B 1 196 ? -21.359 -3.977 7.34 1 88.88 196 PRO B CA 1
ATOM 3362 C C . PRO B 1 196 ? -22.609 -3.197 7.695 1 88.88 196 PRO B C 1
ATOM 3364 O O . PRO B 1 196 ? -23.547 -3.76 8.273 1 88.88 196 PRO B O 1
ATOM 3367 N N . PHE B 1 197 ? -22.531 -1.929 7.348 1 80.94 197 PHE B N 1
ATOM 3368 C CA . PHE B 1 197 ? -23.703 -1.089 7.523 1 80.94 197 PHE B CA 1
ATOM 3369 C C . PHE B 1 197 ? -24.734 -1.357 6.434 1 80.94 197 PHE B C 1
ATOM 3371 O O . PHE B 1 197 ? -24.375 -1.775 5.328 1 80.94 197 PHE B O 1
ATOM 3378 N N . ASN B 1 198 ? -26.109 -1.109 6.605 1 63 198 ASN B N 1
ATOM 3379 C CA . ASN B 1 198 ? -27.297 -1.118 5.758 1 63 198 ASN B CA 1
ATOM 3380 C C . ASN B 1 198 ? -27.484 -2.461 5.055 1 63 198 ASN B C 1
ATOM 3382 O O . ASN B 1 198 ? -27.5 -2.523 3.824 1 63 198 ASN B O 1
ATOM 3386 N N . LEU B 1 199 ? -27.125 -3.477 5.672 1 56.69 199 LEU B N 1
ATOM 3387 C CA . LEU B 1 199 ? -27.406 -4.812 5.164 1 56.69 199 LEU B CA 1
ATOM 3388 C C . LEU B 1 199 ? -28.828 -4.906 4.645 1 56.69 199 LEU B C 1
ATOM 3390 O O . LEU B 1 199 ? -29.781 -4.672 5.391 1 56.69 199 LEU B O 1
ATOM 3394 N N . ASP B 1 200 ? -29.109 -4.137 3.707 1 51.94 200 ASP B N 1
ATOM 3395 C CA . ASP B 1 200 ? -30.5 -4.402 3.381 1 51.94 200 ASP B CA 1
ATOM 3396 C C . ASP B 1 200 ? -30.734 -5.883 3.078 1 51.94 200 ASP B C 1
ATOM 3398 O O . ASP B 1 200 ? -31.797 -6.266 2.586 1 51.94 200 ASP B O 1
ATOM 3402 N N . GLY B 1 201 ? -30.125 -6.656 3.752 1 51.22 201 GLY B N 1
ATOM 3403 C CA . GLY B 1 201 ? -30.516 -8.055 3.762 1 51.22 201 GLY B CA 1
ATOM 3404 C C . GLY B 1 201 ? -30.016 -8.82 2.551 1 51.22 201 GLY B C 1
ATOM 3405 O O . GLY B 1 201 ? -30.281 -10.023 2.414 1 51.22 201 GLY B O 1
ATOM 3406 N N . GLY B 1 202 ? -29.594 -8.148 1.562 1 50.28 202 GLY B N 1
ATOM 3407 C CA . GLY B 1 202 ? -29.297 -8.984 0.409 1 50.28 202 GLY B CA 1
ATOM 3408 C C . GLY B 1 202 ? -27.922 -9.625 0.477 1 50.28 202 GLY B C 1
ATOM 3409 O O . GLY B 1 202 ? -27.047 -9.156 1.207 1 50.28 202 GLY B O 1
ATOM 3410 N N . ARG B 1 203 ? -27.781 -10.805 -0.007 1 47.66 203 ARG B N 1
ATOM 3411 C CA . ARG B 1 203 ? -26.656 -11.719 0.059 1 47.66 203 ARG B CA 1
ATOM 3412 C C . ARG B 1 203 ? -25.531 -11.281 -0.88 1 47.66 203 ARG B C 1
ATOM 3414 O O . ARG B 1 203 ? -24.453 -11.875 -0.889 1 47.66 203 ARG B O 1
ATOM 3421 N N . GLU B 1 204 ? -25.719 -10.32 -1.757 1 54.44 204 GLU B N 1
ATOM 3422 C CA . GLU B 1 204 ? -24.703 -10.008 -2.768 1 54.44 204 GLU B CA 1
ATOM 3423 C C . GLU B 1 204 ? -23.5 -9.305 -2.15 1 54.44 204 GLU B C 1
ATOM 3425 O O . GLU B 1 204 ? -23.672 -8.375 -1.354 1 54.44 204 GLU B O 1
ATOM 3430 N N . LYS B 1 205 ? -22.359 -9.812 -2.42 1 56.28 205 LYS B N 1
ATOM 3431 C CA . LYS B 1 205 ? -21.094 -9.305 -1.896 1 56.28 205 LYS B CA 1
ATOM 3432 C C . LYS B 1 205 ? -21.047 -7.781 -1.955 1 56.28 205 LYS B C 1
ATOM 3434 O O . LYS B 1 205 ? -20.656 -7.125 -0.987 1 56.28 205 LYS B O 1
ATOM 3439 N N . ALA B 1 206 ? -21.516 -7.285 -3.078 1 53.22 206 ALA B N 1
ATOM 3440 C CA . ALA B 1 206 ? -21.484 -5.836 -3.273 1 53.22 206 ALA B CA 1
ATOM 3441 C C . ALA B 1 206 ? -22.344 -5.129 -2.225 1 53.22 206 ALA B C 1
ATOM 3443 O O . ALA B 1 206 ? -22.141 -3.943 -1.946 1 53.22 206 ALA B O 1
ATOM 3444 N N . LYS B 1 207 ? -23.031 -6.027 -1.65 1 58.66 207 LYS B N 1
ATOM 3445 C CA . LYS B 1 207 ? -23.984 -5.461 -0.699 1 58.66 207 LYS B CA 1
ATOM 3446 C C . LYS B 1 207 ? -23.578 -5.773 0.738 1 58.66 207 LYS B C 1
ATOM 3448 O O . LYS B 1 207 ? -24.062 -5.145 1.679 1 58.66 207 LYS B O 1
ATOM 3453 N N . ASN B 1 208 ? -22.453 -6.555 0.696 1 72.19 208 ASN B N 1
ATOM 3454 C CA . ASN B 1 208 ? -22.281 -7.008 2.072 1 72.19 208 ASN B CA 1
ATOM 3455 C C . ASN B 1 208 ? -20.812 -6.941 2.512 1 72.19 208 ASN B C 1
ATOM 3457 O O . ASN B 1 208 ? -20.5 -7.203 3.672 1 72.19 208 ASN B O 1
ATOM 3461 N N . VAL B 1 209 ? -19.938 -6.523 1.647 1 90.56 209 VAL B N 1
ATOM 3462 C CA . VAL B 1 209 ? -18.531 -6.504 2.041 1 90.56 209 VAL B CA 1
ATOM 3463 C C . VAL B 1 209 ? -17.969 -5.09 1.899 1 90.56 209 VAL B C 1
ATOM 3465 O O . VAL B 1 209 ? -17.781 -4.602 0.783 1 90.56 209 VAL B O 1
ATOM 3468 N N . GLY B 1 210 ? -17.828 -4.477 3.047 1 95.69 210 GLY B N 1
ATOM 3469 C CA . GLY B 1 210 ? -17.188 -3.176 3.07 1 95.69 210 GLY B CA 1
ATOM 3470 C C . GLY B 1 210 ? -15.672 -3.256 2.904 1 95.69 210 GLY B C 1
ATOM 3471 O O . GLY B 1 210 ? -15.055 -4.266 3.254 1 95.69 210 GLY B O 1
ATOM 3472 N N . SER B 1 211 ? -15.125 -2.254 2.312 1 97.44 211 SER B N 1
ATOM 3473 C CA . SER B 1 211 ? -13.68 -2.135 2.127 1 97.44 211 SER B CA 1
ATOM 3474 C C . SER B 1 211 ? -13.242 -0.673 2.105 1 97.44 211 SER B C 1
ATOM 3476 O O . SER B 1 211 ? -14.078 0.226 1.969 1 97.44 211 SER B O 1
ATOM 3478 N N . ILE B 1 212 ? -12.016 -0.516 2.229 1 98.44 212 ILE B N 1
ATOM 3479 C CA . ILE B 1 212 ? -11.492 0.846 2.246 1 98.44 212 ILE B CA 1
ATOM 3480 C C . ILE B 1 212 ? -10.086 0.864 1.655 1 98.44 212 ILE B C 1
ATOM 3482 O O . ILE B 1 212 ? -9.414 -0.171 1.595 1 98.44 212 ILE B O 1
ATOM 3486 N N . SER B 1 213 ? -9.664 1.954 1.308 1 98.88 213 SER B N 1
ATOM 3487 C CA . SER B 1 213 ? -8.555 2.188 0.387 1 98.88 213 SER B CA 1
ATOM 3488 C C . SER B 1 213 ? -7.23 1.729 0.988 1 98.88 213 SER B C 1
ATOM 3490 O O . SER B 1 213 ? -6.254 1.515 0.265 1 98.88 213 SER B O 1
ATOM 3492 N N . PHE B 1 214 ? -7.094 1.571 2.279 1 98.88 214 PHE B N 1
ATOM 3493 C CA . PHE B 1 214 ? -5.785 1.344 2.883 1 98.88 214 PHE B CA 1
ATOM 3494 C C . PHE B 1 214 ? -5.707 -0.049 3.496 1 98.88 214 PHE B C 1
ATOM 3496 O O . PHE B 1 214 ? -4.754 -0.365 4.211 1 98.88 214 PHE B O 1
ATOM 3503 N N . VAL B 1 215 ? -6.645 -0.952 3.248 1 98.94 215 VAL B N 1
ATOM 3504 C CA . VAL B 1 215 ? -6.59 -2.279 3.852 1 98.94 215 VAL B CA 1
ATOM 3505 C C . VAL B 1 215 ? -6.199 -3.312 2.797 1 98.94 215 VAL B C 1
ATOM 3507 O O . VAL B 1 215 ? -5.117 -3.902 2.867 1 98.94 215 VAL B O 1
ATOM 3510 N N . PRO B 1 216 ? -6.969 -3.469 1.693 1 98.88 216 PRO B N 1
ATOM 3511 C CA . PRO B 1 216 ? -6.598 -4.504 0.725 1 98.88 216 PRO B CA 1
ATOM 3512 C C . PRO B 1 216 ? -5.223 -4.266 0.108 1 98.88 216 PRO B C 1
ATOM 3514 O O . PRO B 1 216 ? -4.434 -5.207 -0.035 1 98.88 216 PRO B O 1
ATOM 3517 N N . PRO B 1 217 ? -4.855 -3.012 -0.229 1 98.94 217 PRO B N 1
ATOM 3518 C CA . PRO B 1 217 ? -3.541 -2.818 -0.846 1 98.94 217 PRO B CA 1
ATOM 3519 C C . PRO B 1 217 ? -2.393 -3.227 0.073 1 98.94 217 PRO B C 1
ATOM 3521 O O . PRO B 1 217 ? -1.361 -3.711 -0.401 1 98.94 217 PRO B O 1
ATOM 3524 N N . VAL B 1 218 ? -2.553 -3.035 1.359 1 98.94 218 VAL B N 1
ATOM 3525 C CA . VAL B 1 218 ? -1.494 -3.42 2.287 1 98.94 218 VAL B CA 1
ATOM 3526 C C . VAL B 1 218 ? -1.293 -4.934 2.242 1 98.94 218 VAL B C 1
ATOM 3528 O O . VAL B 1 218 ? -0.157 -5.414 2.252 1 98.94 218 VAL B O 1
ATOM 3531 N N . ALA B 1 219 ? -2.371 -5.672 2.189 1 98.94 219 ALA B N 1
ATOM 3532 C CA . ALA B 1 219 ? -2.252 -7.117 2.012 1 98.94 219 ALA B CA 1
ATOM 3533 C C . ALA B 1 219 ? -1.476 -7.453 0.743 1 98.94 219 ALA B C 1
ATOM 3535 O O . ALA B 1 219 ? -0.627 -8.352 0.745 1 98.94 219 ALA B O 1
ATOM 3536 N N . GLY B 1 220 ? -1.757 -6.719 -0.313 1 98.94 220 GLY B N 1
ATOM 3537 C CA . GLY B 1 220 ? -1.041 -6.918 -1.563 1 98.94 220 GLY B CA 1
ATOM 3538 C C . GLY B 1 220 ? 0.448 -6.652 -1.447 1 98.94 220 GLY B C 1
ATOM 3539 O O . GLY B 1 220 ? 1.261 -7.383 -2.018 1 98.94 220 GLY B O 1
ATOM 3540 N N . MET B 1 221 ? 0.774 -5.652 -0.75 1 98.94 221 MET B N 1
ATOM 3541 C CA . MET B 1 221 ? 2.18 -5.316 -0.549 1 98.94 221 MET B CA 1
ATOM 3542 C C . MET B 1 221 ? 2.889 -6.395 0.262 1 98.94 221 MET B C 1
ATOM 3544 O O . MET B 1 221 ? 4.059 -6.691 0.019 1 98.94 221 MET B O 1
ATOM 3548 N N . LEU B 1 222 ? 2.172 -6.961 1.242 1 98.94 222 LEU B N 1
ATOM 3549 C CA . LEU B 1 222 ? 2.756 -8.055 2.008 1 98.94 222 LEU B CA 1
ATOM 3550 C C . LEU B 1 222 ? 2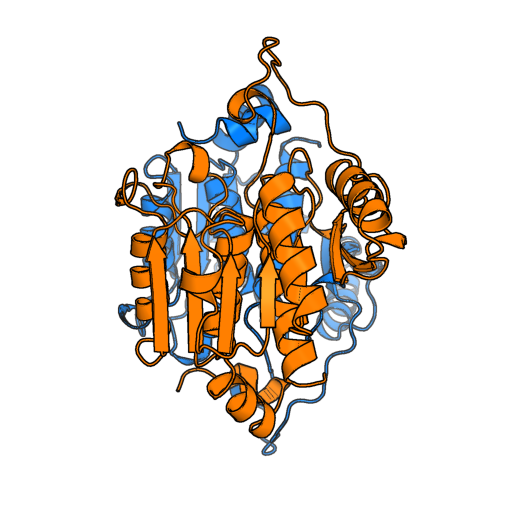.971 -9.281 1.127 1 98.94 222 LEU B C 1
ATOM 3552 O O . LEU B 1 222 ? 3.988 -9.969 1.247 1 98.94 222 LEU B O 1
ATOM 3556 N N . LEU B 1 223 ? 2.023 -9.562 0.238 1 98.94 223 LEU B N 1
ATOM 3557 C CA . LEU B 1 223 ? 2.215 -10.656 -0.712 1 98.94 223 LEU B CA 1
ATOM 3558 C C . LEU B 1 223 ? 3.492 -10.453 -1.521 1 98.94 223 LEU B C 1
ATOM 3560 O O . LEU B 1 223 ? 4.324 -11.359 -1.605 1 98.94 223 LEU B O 1
ATOM 3564 N N . ALA B 1 224 ? 3.652 -9.273 -2.064 1 99 224 ALA B N 1
ATOM 3565 C CA . ALA B 1 224 ? 4.824 -8.977 -2.879 1 99 224 ALA B CA 1
ATOM 3566 C C . ALA B 1 224 ? 6.109 -9.109 -2.064 1 99 224 ALA B C 1
ATOM 3568 O O . ALA B 1 224 ? 7.109 -9.633 -2.559 1 99 224 ALA B O 1
ATOM 3569 N N . SER B 1 225 ? 6.043 -8.633 -0.858 1 98.94 225 SER B N 1
ATOM 3570 C CA . SER B 1 225 ? 7.207 -8.719 0.018 1 98.94 225 SER B CA 1
ATOM 3571 C C . SER B 1 225 ? 7.656 -10.164 0.207 1 98.94 225 SER B C 1
ATOM 3573 O O . SER B 1 225 ? 8.852 -10.461 0.134 1 98.94 225 SER B O 1
ATOM 3575 N N . GLU B 1 226 ? 6.73 -11.07 0.42 1 98.94 226 GLU B N 1
ATOM 3576 C CA . GLU B 1 226 ? 7.059 -12.469 0.64 1 98.94 226 GLU B CA 1
ATOM 3577 C C . GLU B 1 226 ? 7.605 -13.117 -0.631 1 98.94 226 GLU B C 1
ATOM 3579 O O . GLU B 1 226 ? 8.539 -13.914 -0.575 1 98.94 226 GLU B O 1
ATOM 3584 N N . VAL B 1 227 ? 7 -12.789 -1.757 1 98.94 227 VAL B N 1
ATOM 3585 C CA . VAL B 1 227 ? 7.477 -13.305 -3.035 1 98.94 227 VAL B CA 1
ATOM 3586 C C . VAL B 1 227 ? 8.938 -12.914 -3.238 1 98.94 227 VAL B C 1
ATOM 3588 O O . VAL B 1 227 ? 9.781 -13.766 -3.541 1 98.94 227 VAL B O 1
ATOM 3591 N N . ILE B 1 228 ? 9.25 -11.656 -3.045 1 98.94 228 ILE B N 1
ATOM 3592 C CA . ILE B 1 228 ? 10.594 -11.133 -3.26 1 98.94 228 ILE B CA 1
ATOM 3593 C C . ILE B 1 228 ? 11.562 -11.766 -2.266 1 98.94 228 ILE B C 1
ATOM 3595 O O . ILE B 1 228 ? 12.656 -12.195 -2.643 1 98.94 228 ILE B O 1
ATOM 3599 N N . LYS B 1 229 ? 11.164 -11.852 -1.018 1 98.81 229 LYS B N 1
ATOM 3600 C CA . LYS B 1 229 ? 12.031 -12.43 0.008 1 98.81 229 LYS B CA 1
ATOM 3601 C C . LYS B 1 229 ? 12.305 -13.906 -0.27 1 98.81 229 LYS B C 1
ATOM 3603 O O . LYS B 1 229 ? 13.43 -14.375 -0.091 1 98.81 229 LYS B O 1
ATOM 3608 N N . ASP B 1 230 ? 11.281 -14.633 -0.686 1 98.88 230 ASP B N 1
ATOM 3609 C CA . ASP B 1 230 ? 11.453 -16.047 -0.982 1 98.88 230 ASP B CA 1
ATOM 3610 C C . ASP B 1 230 ? 12.383 -16.25 -2.176 1 98.88 230 ASP B C 1
ATOM 3612 O O . ASP B 1 230 ? 13.297 -17.078 -2.121 1 98.88 230 ASP B O 1
ATOM 3616 N N . ILE B 1 231 ? 12.164 -15.469 -3.242 1 98.81 231 ILE B N 1
ATOM 3617 C CA . ILE B 1 231 ? 12.961 -15.602 -4.457 1 98.81 231 ILE B CA 1
ATOM 3618 C C . ILE B 1 231 ? 14.414 -15.25 -4.16 1 98.81 231 ILE B C 1
ATOM 3620 O O . ILE B 1 231 ? 15.328 -15.938 -4.617 1 98.81 231 ILE B O 1
ATOM 36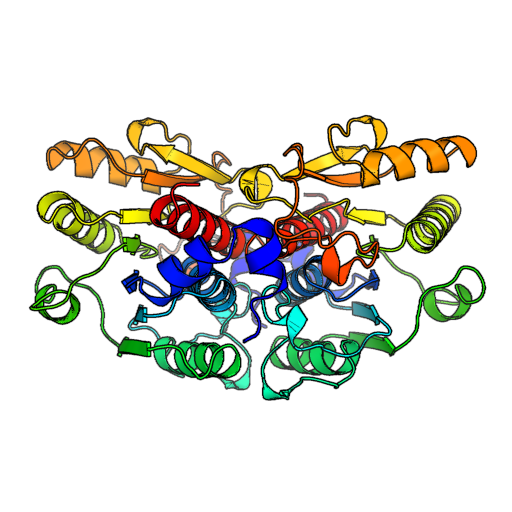24 N N . CYS B 1 232 ? 14.609 -14.211 -3.371 1 98.5 232 CYS B N 1
ATOM 3625 C CA . CYS B 1 232 ? 15.945 -13.703 -3.098 1 98.5 232 CYS B CA 1
ATOM 3626 C C . CYS B 1 232 ? 16.547 -14.375 -1.87 1 98.5 232 CYS B C 1
ATOM 3628 O O . CYS B 1 232 ? 17.703 -14.117 -1.517 1 98.5 232 CYS B O 1
ATOM 3630 N N . GLU B 1 233 ? 15.758 -15.203 -1.183 1 97.69 233 GLU B N 1
ATOM 3631 C CA . GLU B 1 233 ? 16.203 -15.891 0.028 1 97.69 233 GLU B CA 1
ATOM 3632 C C . GLU B 1 233 ? 16.656 -14.898 1.091 1 97.69 233 GLU B C 1
ATOM 3634 O O . GLU B 1 233 ? 17.766 -15.016 1.618 1 97.69 233 GLU B O 1
ATOM 3639 N N . LEU B 1 234 ? 15.844 -13.961 1.281 1 95.69 234 LEU B N 1
ATOM 3640 C CA . LEU B 1 234 ? 16.094 -12.906 2.256 1 95.69 234 LEU B CA 1
ATOM 3641 C C . LEU B 1 234 ? 15.328 -13.156 3.547 1 95.69 234 LEU B C 1
ATOM 3643 O O . LEU B 1 234 ? 14.281 -13.812 3.535 1 95.69 234 LEU B O 1
#

InterPro domains:
  IPR000594 THIF-type NAD/FAD binding fold [PF00899] (9-231)
  IPR035985 Ubiquitin-activating enzyme-like [SSF69572] (4-232)
  IPR045886 ThiF/MoeB/HesA family [PTHR43267] (3-233)

Radius of gyration: 21.29 Å; Cα contacts (8 Å, |Δi|>4): 1050; chains: 2; bounding box: 62×66×46 Å

Solvent-accessible surface area (backbone atoms only — not comparable to full-atom values): 23830 Å² total; per-residue (Å²): 136,43,47,63,31,38,30,19,54,64,29,66,68,39,49,52,50,31,40,70,33,29,37,38,38,35,25,63,46,31,30,23,30,30,18,50,54,23,37,53,31,63,38,46,23,28,40,33,43,30,26,61,53,54,36,48,64,65,39,44,19,35,20,77,72,47,36,66,87,48,53,68,36,48,44,48,58,49,43,47,54,52,49,41,40,60,41,72,81,48,46,74,44,82,38,81,40,74,79,43,81,90,51,49,56,80,76,44,62,97,51,79,60,65,33,40,39,38,39,49,83,51,67,68,48,42,52,48,50,50,51,49,29,60,75,68,68,36,52,57,41,36,50,44,60,52,54,21,47,77,64,51,63,46,38,46,77,42,46,48,81,73,62,55,75,31,66,53,44,51,54,50,45,55,54,31,47,76,69,73,42,79,77,42,46,28,39,41,32,66,57,67,60,52,79,42,42,78,60,74,73,57,85,48,56,90,49,52,49,7,37,43,23,36,30,30,27,40,54,9,20,50,53,31,40,51,53,52,28,61,75,58,70,102,137,42,48,62,31,36,29,20,53,63,28,65,70,38,49,53,50,32,40,71,33,28,37,38,36,35,26,61,46,30,30,22,30,28,18,51,52,21,35,54,31,63,37,47,22,28,41,34,43,30,25,60,54,53,36,47,63,65,38,43,19,35,21,77,73,47,36,65,87,47,53,69,36,48,43,52,59,50,43,48,54,52,48,41,40,60,42,73,81,49,46,74,44,81,37,80,41,74,78,43,81,90,50,49,55,80,76,44,62,96,52,80,58,65,33,39,39,37,38,48,85,51,66,69,50,43,52,47,51,50,51,49,29,59,77,66,69,35,52,56,41,36,51,45,61,51,55,22,47,79,64,52,62,46,39,46,76,41,45,48,80,74,63,56,74,31,67,54,45,50,54,50,45,55,56,29,47,77,69,74,43,80,77,43,44,26,39,41,32,65,58,67,59,52,79,44,42,79,56,77,71,56,85,48,57,89,49,52,50,6,37,43,24,36,31,30,27,41,54,9,21,50,51,31,41,50,53,50,27,61,76,57,69,100

Foldseek 3Di:
DQCVVLCVPQNPVLLVLQLPAAEEEEDQALQRVLLLVQSLLNRRAHYEYEDQDAADPVRVFAGPLDDPVRGRPQSQVSSVVVSCVNPVRHHYHYHNDDADLVCVCVPPPVDDHQEYEAEDADLRSSLSVVLVCVVVVHHYEYEADQWQDDDQVQKDKDWLVPDDQGPSSVVNCVVVVVVVHHTHIYIDGNDHHDWDPPCVVDPDCVSTTHDGHRGSSSRNNVSNVVVSCVSSVD/DQCVVLCVPQNPVLLVLQLPAAEEEEDQALQRVLLLVQSLLNRRAHYEYEDQDAADPVRVFAGPLDDPVRGRPQSQVSSVVVSCVNPVRHHYHYHNDDDDLVCVCVPPPVDDHQEYEAEDADLRSSLSVVLVCVVVVHHYEYEADQWQDDDQVQKDKDWLVPDDQGPSSVVSCVVVVVVVHRTHIYIDGNDHHDWDPPCVVDPDCVSTTHDGHRGSSSRNNVSNVVVSCVSSVD

Secondary structure (DSSP, 8-state):
---HHHHHHH-HHHHHHHHH-EEEEE--SHHHHHHHHHHHHHT-SEEEEE--PBP-GGGGGT-TT--GGGTTSBHHHHHHHHHHHH-TT-EEEEE-S---GGGHHHHHTT---SEEEE----HHHHHHHHHHHHHTT--EEEE---TT---GGGEEEEEGGG--S-HHHHHHHHHHHHTT----EEEEE-SPPPPPTT--S---HHHH----TTSHHHHHHHHHHHHHHHHHT-/---HHHHHHH-HHHHHHHHH-EEEEE--SHHHHHHHHHHHHHT-SEEEEE--PBP-GGGGGT-TT--GGGTTSBHHHHHHHHHHHH-TT-EEEEE-S---GGGHHHHHTT---SEEEE----HHHHHHHHHHHHHTT--EEEE---TT---GGGEEEEEGGG--S-HHHHHHHHHHHHTT----EEEEE-SPPPPPS---S---HHHH----TTSHHHHHHHHHHHHHHHHHT-

Sequence (468 aa):
MFLQRTELLIGSDNIEKLKNSNVIVFGLGGVGGATVEALVRAGIGNLSIVDFDTVDKTNLNRQIITTQSVIDKPKVEVAKERILSINPDINLTVYNKKFLKENIDLFFKDKKYDYIVDAIDLITAKLDLIEFATNSKIPIISCMGTGNKLNPAKFKVADIEKTSVCPLAKIIRKELKKRRINKLKVVYSDETPRKPFNLDGGREKAKNVGSISFVPPVAGMLLASEVIKDICELMFLQRTELLIGSDNIEKLKNSNVIVFGLGGVGGATVEALVRAGIGNLSIVDFDTVDKTNLNRQIITTQSVIDKPKVEVAKERILSINPDINLTVYNKKFLKENIDLFFKDKKYDYIVDAIDLITAKLDLIEFATNSKIPIISCMGTGNKLNPAKFKVADIEKTSVCPLAKIIRKELKKRRINKLKVVYSDETPRKPFNLDGGREKAKNVGSISFVPPVAGMLLASEVIKDICEL